Protein AF-A0A1L0AXU0-F1 (afdb_monomer)

Foldseek 3Di:
DDDDDDDDDDDDDDDDDDPPDPPPPPPPPPQPQPDLVLLQLLCVQQFLHDDPVSSVVSSRHDSLVVLVVLVPDDFDALLVQLVVQLVVVLVVVVPPPVPPPDDDPVVVVVSLVVSLQRSLVSLVVSLVCCRVPPPSRNLSLLLQLVCVLLDFDCVLVLVSRPNSLVSLLSVLSSVCLQHFLLVSLVQSLQALRSCSRQVLALFFDDDVVVRDHGRLRCLCCCCCRVFFRQFHADLLRDFDADPVRDGHGLFDVLQSRLVSLLSWFWHADQQPDRPDSNGHDSNDTTDGDPVGHAQPWGAHPNDIDHGPPDSVVSNSVSSVVRNPRLRRLLVVLLSSLCSRADVDDGSVLSNQLSVCQCPVPPRDHRRSSSSSSSSSPPPSSPD

Sequence (383 aa):
MSQSLFINGISCALLACLNSAPAIASSNTEIATENGNTAEKLLYQASFGPTPETLLSAQKITRQQWITAQMQLAPSWHYPLTAQYCQRVVTSQFNSADNKRNLNANSVSNTKQEKYRVCLKAQESVWLEHASTAKDQLRQRVAFALSQIFVVSSQESTLAKYGDGLAWYYDLFVKHSFGNYRDLLQDITLSPAMGIYLSMQGNRKANLNENTFPDENYAREVMQLFSIGLHQLDISGQAVLDGNGNKVDSYQQADVENLARVFTGWDLVENKRYGHRRRGRYDTFMALSPKQHDYNEKVLFGQSITAGMKADKELFVSLDILFNHPNVGPFISRQLIQRLVSSNPSPDYIKRIATVFNDNGEGIRGDLAAVVQAILLDDDVKV

Organism: NCBI:txid80854

Secondary structure (DSSP, 8-state):
-----------------------------------HHHHHHHHHHHSS---HHHHHHHTTS-HHHHHHHHHTSPP--SHHHHHHHHHHHHHHTT-SGGGGG---HHHHHHHHHHHHHHHHHHHHHHHHHHHHH-S-HHHHHHHHHHHTTS---TTSTTGGG-HHHHHHHHHHHHHHTTSBHHHHHHHHHT-HHHHHHTT-TT----BTTTTB----HHHHHHHHTTTS-SB-B-TTSPBPB-TTSPBPBS--HHHHHHHHHHTTTEE-TT-SSTT-TTSS-SSS--EE-GGGS--S-EEETTEEE-TT--HHHHHHHHHHHHHTSTTHHHHHHHHHHHHHT-SS--HHHHHHHHHHHH--SSS-TTBHHHHHHHHHH-TTS--

Mean predicted aligned error: 8.93 Å

Solvent-accessible surface area (backbone atoms only — not comparable to full-atom values): 20890 Å² total; per-residue (Å²): 141,77,89,78,90,86,89,93,83,90,83,90,78,89,82,82,92,74,90,75,69,81,79,77,73,79,70,78,78,69,73,64,58,42,58,68,69,57,37,49,51,48,30,56,46,42,25,81,53,68,49,78,67,57,42,64,53,41,29,70,38,47,72,68,57,52,53,55,56,35,72,71,44,72,82,83,66,39,28,71,55,16,46,50,46,34,50,50,56,61,49,59,72,67,64,48,81,81,68,78,80,67,83,49,77,71,50,58,53,51,52,54,55,47,51,18,53,50,17,30,52,26,26,57,49,42,51,53,47,42,59,73,65,46,87,27,32,45,38,54,42,40,18,53,34,44,47,71,61,68,66,71,57,59,85,42,78,64,52,39,54,32,17,43,23,51,22,38,54,50,35,52,28,50,69,35,37,61,31,40,50,66,59,44,52,52,56,48,62,35,23,35,60,48,13,61,69,37,51,33,43,36,17,35,38,66,37,78,93,75,74,42,67,43,52,41,56,38,33,44,42,49,39,42,69,66,34,37,37,66,40,31,38,42,60,41,48,48,70,39,60,48,101,84,70,46,74,36,67,55,71,54,71,64,35,28,57,33,44,10,35,57,45,17,15,29,24,43,40,78,34,88,48,87,54,48,88,88,51,45,47,43,80,50,61,40,39,79,40,73,92,34,36,50,46,66,64,37,47,50,94,88,44,79,44,67,54,70,50,57,63,72,60,45,42,52,52,53,52,48,57,56,59,68,37,76,25,23,30,14,49,48,32,46,52,51,40,41,56,47,77,35,86,77,71,52,48,67,58,21,27,56,38,12,47,29,22,57,31,58,82,82,77,42,56,31,34,30,43,55,30,53,50,47,60,77,66,38,80,87,59,71,125

InterPro domains:
  IPR014917 Protein of unknown function DUF1800 [PF08811] (42-380)

pLDDT: mean 87.28, std 20.4, range [26.91, 98.88]

Structure (mmCIF, N/CA/C/O backbone):
data_AF-A0A1L0AXU0-F1
#
_entry.id   AF-A0A1L0AXU0-F1
#
loop_
_atom_site.group_PDB
_atom_site.id
_atom_site.type_symbol
_atom_site.label_atom_id
_atom_site.label_alt_id
_atom_site.label_comp_id
_atom_site.label_asym_id
_atom_site.label_entity_id
_atom_site.label_seq_id
_atom_site.pdbx_PDB_ins_code
_atom_site.Cartn_x
_atom_site.Cartn_y
_atom_site.Cartn_z
_atom_site.occupancy
_atom_site.B_iso_or_equiv
_atom_site.auth_seq_id
_atom_site.auth_comp_id
_atom_site.auth_asym_id
_atom_site.auth_atom_id
_atom_site.pdbx_PDB_model_num
ATOM 1 N N . MET A 1 1 ? -53.787 2.582 -42.129 1.00 35.22 1 MET A N 1
ATOM 2 C CA . MET A 1 1 ? -54.185 1.230 -42.584 1.00 35.22 1 MET A CA 1
ATOM 3 C C . MET A 1 1 ? -53.326 0.257 -41.791 1.00 35.22 1 MET A C 1
ATOM 5 O O . MET A 1 1 ? -52.121 0.397 -41.891 1.00 35.22 1 MET A O 1
ATOM 9 N N . SER A 1 2 ? -53.761 -0.642 -40.916 1.00 34.22 2 SER A N 1
ATOM 10 C CA . SER A 1 2 ? -55.042 -1.192 -40.440 1.00 34.22 2 SER A CA 1
ATOM 11 C C . SER A 1 2 ? -54.697 -1.756 -39.036 1.00 34.22 2 SER A C 1
ATOM 13 O O . SER A 1 2 ? -53.613 -2.310 -38.891 1.00 34.22 2 SER A O 1
ATOM 15 N N . GLN A 1 3 ? -55.389 -1.441 -37.929 1.00 32.22 3 GLN A N 1
ATOM 16 C CA . GLN A 1 3 ? -56.520 -2.214 -37.357 1.00 32.22 3 GLN A CA 1
ATOM 17 C C . GLN A 1 3 ? -56.335 -3.748 -37.471 1.00 32.22 3 GLN A C 1
ATOM 19 O O . GLN A 1 3 ? -56.035 -4.224 -38.559 1.00 32.22 3 GLN A O 1
ATOM 24 N N . SER A 1 4 ? -56.533 -4.609 -36.466 1.00 33.19 4 SER A N 1
ATOM 25 C CA . SER A 1 4 ? -57.206 -4.519 -35.157 1.00 33.19 4 SER A CA 1
ATOM 26 C C . SER A 1 4 ? -57.234 -5.930 -34.522 1.00 33.19 4 SER A C 1
ATOM 28 O O . SER A 1 4 ? -57.315 -6.890 -35.277 1.00 33.19 4 SER A O 1
ATOM 30 N N . LEU A 1 5 ? -57.184 -6.008 -33.179 1.00 32.62 5 LEU A N 1
ATOM 31 C CA . LEU A 1 5 ? -58.022 -6.775 -32.214 1.00 32.62 5 LEU A CA 1
ATOM 32 C C . LEU A 1 5 ? -58.596 -8.178 -32.603 1.00 32.62 5 LEU A C 1
ATOM 34 O O . LEU A 1 5 ? -58.990 -8.382 -33.737 1.00 32.62 5 LEU A O 1
ATOM 38 N N . PHE A 1 6 ? -58.795 -9.198 -31.743 1.00 29.05 6 PHE A N 1
ATOM 39 C CA . PHE A 1 6 ? -59.582 -9.282 -30.486 1.00 29.05 6 PHE A CA 1
ATOM 40 C C . PHE A 1 6 ? -59.725 -10.799 -30.109 1.00 29.05 6 PHE A C 1
ATOM 42 O O . PHE A 1 6 ? -59.828 -11.606 -31.027 1.00 29.05 6 PHE A O 1
ATOM 49 N N . ILE A 1 7 ? -59.653 -11.234 -28.830 1.00 30.08 7 ILE A N 1
ATOM 50 C CA . ILE A 1 7 ? -60.686 -11.955 -27.996 1.00 30.08 7 ILE A CA 1
ATOM 51 C C . ILE A 1 7 ? -60.014 -13.183 -27.319 1.00 30.08 7 ILE A C 1
ATOM 53 O O . ILE A 1 7 ? -59.347 -13.937 -28.013 1.00 30.08 7 ILE A O 1
ATOM 57 N N . ASN A 1 8 ? -59.917 -13.348 -25.987 1.00 28.67 8 ASN A N 1
ATOM 58 C CA . ASN A 1 8 ? -60.871 -13.523 -24.860 1.00 28.67 8 ASN A CA 1
ATOM 59 C C . ASN A 1 8 ? -61.450 -14.947 -24.653 1.00 28.67 8 ASN A C 1
ATOM 61 O O . ASN A 1 8 ? -62.044 -15.520 -25.557 1.00 28.67 8 ASN A O 1
ATOM 65 N N . GLY A 1 9 ? -61.354 -15.432 -23.399 1.00 26.91 9 GLY A N 1
ATOM 66 C CA . GLY A 1 9 ? -62.045 -16.598 -22.802 1.00 26.91 9 GLY A CA 1
ATOM 67 C C . GLY A 1 9 ? -61.120 -17.345 -21.823 1.00 26.91 9 GLY A C 1
ATOM 68 O O . GLY A 1 9 ? -60.270 -18.101 -22.266 1.00 26.91 9 GLY A O 1
ATOM 69 N N . ILE A 1 10 ? -61.018 -17.029 -20.523 1.00 31.02 10 ILE A N 1
ATOM 70 C CA . ILE A 1 10 ? -61.954 -17.171 -19.380 1.00 31.02 10 ILE A CA 1
ATOM 71 C C . ILE A 1 10 ? -62.574 -18.573 -19.228 1.00 31.02 10 ILE A C 1
ATOM 73 O O . ILE A 1 10 ? -63.538 -18.901 -19.907 1.00 31.02 10 ILE A O 1
ATOM 77 N N . SER A 1 11 ? -62.085 -19.316 -18.226 1.00 28.75 11 SER A N 1
ATOM 78 C CA . SER A 1 11 ? -62.877 -20.135 -17.286 1.00 28.75 11 SER A CA 1
ATOM 79 C C . SER A 1 11 ? -61.989 -20.398 -16.053 1.00 28.75 11 SER A C 1
ATOM 81 O O . SER A 1 11 ? -60.959 -21.046 -16.170 1.00 28.75 11 SER A O 1
ATOM 83 N N . CYS A 1 12 ? -62.112 -19.655 -14.950 1.00 28.56 12 CYS A N 1
ATOM 84 C CA . CYS A 1 12 ? -63.068 -19.803 -13.844 1.00 28.56 12 CYS A CA 1
ATOM 85 C C . CYS A 1 12 ? -62.966 -21.154 -13.104 1.00 28.56 12 CYS A C 1
ATOM 87 O O . CYS A 1 12 ? -63.591 -22.135 -13.493 1.00 28.56 12 CYS A O 1
ATOM 89 N N . ALA A 1 13 ? -62.215 -21.159 -11.998 1.00 31.09 13 ALA A N 1
ATOM 90 C CA . ALA A 1 13 ? -62.444 -22.033 -10.851 1.00 31.09 13 ALA A CA 1
ATOM 91 C C . ALA A 1 13 ? -62.037 -21.273 -9.576 1.00 31.09 13 ALA A C 1
ATOM 93 O O . ALA A 1 13 ? -60.861 -21.004 -9.338 1.00 31.09 13 ALA A O 1
ATOM 94 N N . LEU A 1 14 ? -63.044 -20.870 -8.797 1.00 32.38 14 LEU A N 1
ATOM 95 C CA . LEU A 1 14 ? -62.901 -20.442 -7.408 1.00 32.38 14 LEU A CA 1
ATOM 96 C C . LEU A 1 14 ? -62.370 -21.610 -6.565 1.00 32.38 14 LEU A C 1
ATOM 98 O O . LEU A 1 14 ? -62.874 -22.716 -6.731 1.00 32.38 14 LEU A O 1
ATOM 102 N N . LEU A 1 15 ? -61.497 -21.342 -5.587 1.00 30.61 15 LEU A N 1
ATOM 103 C CA . LEU A 1 15 ? -61.734 -21.763 -4.199 1.00 30.61 15 LEU A CA 1
ATOM 104 C C . LEU A 1 15 ? -60.762 -21.093 -3.203 1.00 30.61 15 LEU A C 1
ATOM 106 O O . LEU A 1 15 ? -59.549 -21.166 -3.351 1.00 30.61 15 LEU A O 1
ATOM 110 N N . ALA A 1 16 ? -61.371 -20.528 -2.157 1.00 30.02 16 ALA A N 1
ATOM 111 C CA . ALA A 1 16 ? -60.897 -20.380 -0.778 1.00 30.02 16 ALA A CA 1
ATOM 112 C C . ALA A 1 16 ? -59.666 -19.499 -0.466 1.00 30.02 16 ALA A C 1
ATOM 114 O O . ALA A 1 16 ? -58.509 -19.895 -0.569 1.00 30.02 16 ALA A O 1
ATOM 115 N N . CYS A 1 17 ? -59.975 -18.324 0.090 1.00 33.72 17 CYS A N 1
ATOM 116 C CA . CYS A 1 17 ? -59.093 -17.497 0.902 1.00 33.72 17 CYS A CA 1
ATOM 117 C C . CYS A 1 17 ? -58.487 -18.281 2.076 1.00 33.72 17 CYS A C 1
ATOM 119 O O . CYS A 1 17 ? -59.225 -18.763 2.932 1.00 33.72 17 CYS A O 1
ATOM 121 N N . LEU A 1 18 ? -57.160 -18.269 2.187 1.00 30.41 18 LEU A N 1
ATOM 122 C CA . LEU A 1 18 ? -56.432 -18.410 3.448 1.00 30.41 18 LEU A CA 1
ATOM 123 C C . LEU A 1 18 ? -55.296 -17.382 3.428 1.00 30.41 18 LEU A C 1
ATOM 125 O O . LEU A 1 18 ? -54.262 -17.568 2.794 1.00 30.41 18 LEU A O 1
ATOM 129 N N . ASN A 1 19 ? -55.540 -16.257 4.103 1.00 36.44 19 ASN A N 1
ATOM 130 C CA . ASN A 1 19 ? -54.514 -15.298 4.493 1.00 36.44 19 ASN A CA 1
ATOM 131 C C . ASN A 1 19 ? -53.553 -15.995 5.463 1.00 36.44 19 ASN A C 1
ATOM 133 O O . ASN A 1 19 ? -53.799 -16.022 6.667 1.00 36.44 19 ASN A O 1
ATOM 137 N N . SER A 1 20 ? -52.447 -16.532 4.964 1.00 32.19 20 SER A N 1
ATOM 138 C CA . SER A 1 20 ? -51.258 -16.743 5.784 1.00 32.19 20 SER A CA 1
ATOM 139 C C . SER A 1 20 ? -50.356 -15.529 5.604 1.00 32.19 20 SER A C 1
ATOM 141 O O . SER A 1 20 ? -49.482 -15.502 4.738 1.00 32.19 20 SER A O 1
ATOM 143 N N . ALA A 1 21 ? -50.609 -14.500 6.416 1.00 37.56 21 ALA A N 1
ATOM 144 C CA . ALA A 1 21 ? -49.588 -13.511 6.721 1.00 37.56 21 ALA A CA 1
ATOM 145 C C . ALA A 1 21 ? -48.343 -14.265 7.224 1.00 37.56 21 ALA A C 1
ATOM 147 O O . ALA A 1 21 ? -48.500 -15.183 8.038 1.00 37.56 21 ALA A O 1
ATOM 148 N N . PRO A 1 22 ? -47.122 -13.932 6.771 1.00 37.06 22 PRO A N 1
ATOM 149 C CA . PRO A 1 22 ? -45.939 -14.454 7.428 1.00 37.06 22 PRO A CA 1
ATOM 150 C C . PRO A 1 22 ? -46.005 -13.992 8.882 1.00 37.06 22 PRO A C 1
ATOM 152 O O . PRO A 1 22 ? -46.190 -12.804 9.157 1.00 37.06 22 PRO A O 1
ATOM 155 N N . ALA A 1 23 ? -45.938 -14.949 9.805 1.00 31.41 23 ALA A N 1
ATOM 156 C CA . ALA A 1 23 ? -45.877 -14.669 11.223 1.00 31.41 23 ALA A CA 1
ATOM 157 C C . ALA A 1 23 ? -44.700 -13.719 11.458 1.00 31.41 23 ALA A C 1
ATOM 159 O O . ALA A 1 23 ? -43.537 -14.105 11.341 1.00 31.41 23 ALA A O 1
ATOM 160 N N . ILE A 1 24 ? -45.018 -12.464 11.773 1.00 36.97 24 ILE A N 1
ATOM 161 C CA . ILE A 1 24 ? -44.101 -11.568 12.456 1.00 36.97 24 ILE A CA 1
ATOM 162 C C . ILE A 1 24 ? -43.910 -12.225 13.817 1.00 36.97 24 ILE A C 1
ATOM 164 O O . ILE A 1 24 ? -44.693 -12.021 14.743 1.00 36.97 24 ILE A O 1
ATOM 168 N N . ALA A 1 25 ? -42.905 -13.093 13.915 1.00 32.78 25 ALA A N 1
ATOM 169 C CA . ALA A 1 25 ? -42.311 -13.387 15.195 1.00 32.78 25 ALA A CA 1
ATOM 170 C C . ALA A 1 25 ? -41.827 -12.033 15.710 1.00 32.78 25 ALA A C 1
ATOM 172 O O . ALA A 1 25 ? -40.889 -11.450 15.166 1.00 32.78 25 ALA A O 1
ATOM 173 N N . SER A 1 26 ? -42.529 -11.496 16.705 1.00 35.97 26 SER A N 1
ATOM 174 C CA . SER A 1 26 ? -42.025 -10.409 17.522 1.00 35.97 26 SER A CA 1
ATOM 175 C C . SER A 1 26 ? -40.800 -10.951 18.253 1.00 35.97 26 SER A C 1
ATOM 177 O O . SER A 1 26 ? -40.880 -11.394 19.399 1.00 35.97 26 SER A O 1
ATOM 179 N N . SER A 1 27 ? -39.654 -10.975 17.577 1.00 34.78 27 SER A N 1
ATOM 180 C CA . SER A 1 27 ? -38.394 -10.924 18.285 1.00 34.78 27 SER A CA 1
ATOM 181 C C . SER A 1 27 ? -38.421 -9.572 18.970 1.00 34.78 27 SER A C 1
ATOM 183 O O . SER A 1 27 ? -38.315 -8.536 18.312 1.00 34.78 27 SER A O 1
ATOM 185 N N . ASN A 1 28 ? -38.645 -9.577 20.279 1.00 30.95 28 ASN A N 1
ATOM 186 C CA . ASN A 1 28 ? -38.214 -8.473 21.107 1.00 30.95 28 ASN A CA 1
ATOM 187 C C . ASN A 1 28 ? -36.741 -8.253 20.755 1.00 30.95 28 ASN A C 1
ATOM 189 O O . ASN A 1 28 ? -35.876 -9.009 21.189 1.00 30.95 28 ASN A O 1
ATOM 193 N N . THR A 1 29 ? -36.456 -7.262 19.912 1.00 36.56 29 THR A N 1
ATOM 194 C CA . THR A 1 29 ? -35.157 -6.605 19.897 1.00 36.56 29 THR A CA 1
ATOM 195 C C . THR A 1 29 ? -35.050 -5.937 21.255 1.00 36.56 29 THR A C 1
ATOM 197 O O . THR A 1 29 ? -35.336 -4.752 21.410 1.00 36.56 29 THR A O 1
ATOM 200 N N . GLU A 1 30 ? -34.692 -6.724 22.268 1.00 34.75 30 GLU A N 1
ATOM 201 C CA . GLU A 1 30 ? -33.893 -6.188 23.348 1.00 34.75 30 GLU A CA 1
ATOM 202 C C . GLU A 1 30 ? -32.682 -5.580 22.649 1.00 34.75 30 GLU A C 1
ATOM 204 O O . GLU A 1 30 ? -31.829 -6.278 22.100 1.00 34.75 30 GLU A O 1
ATOM 209 N N . ILE A 1 31 ? -32.673 -4.250 22.566 1.00 42.28 31 ILE A N 1
ATOM 210 C CA . ILE A 1 31 ? -31.447 -3.509 22.333 1.00 42.28 31 ILE A CA 1
ATOM 211 C C . ILE A 1 31 ? -30.589 -3.888 23.532 1.00 42.28 31 ILE A C 1
ATOM 213 O O . ILE A 1 31 ? -30.757 -3.329 24.614 1.00 42.28 31 ILE A O 1
ATOM 217 N N . ALA A 1 32 ? -29.756 -4.913 23.367 1.00 44.28 32 ALA A N 1
ATOM 218 C CA . ALA A 1 32 ? -28.713 -5.231 24.313 1.00 44.28 32 ALA A CA 1
ATOM 219 C C . ALA A 1 32 ? -27.813 -3.997 24.340 1.00 44.28 32 ALA A C 1
ATOM 221 O O . ALA A 1 32 ? -26.983 -3.794 23.455 1.00 44.28 32 ALA A O 1
ATOM 222 N N . THR A 1 33 ? -28.068 -3.107 25.295 1.00 49.69 33 THR A N 1
ATOM 223 C CA . THR A 1 33 ? -27.186 -1.990 25.596 1.00 49.69 33 THR A CA 1
ATOM 224 C C . THR A 1 33 ? -25.841 -2.606 25.920 1.00 49.69 33 THR A C 1
ATOM 226 O O . THR A 1 33 ? -25.736 -3.369 26.885 1.00 49.69 33 THR A O 1
ATOM 229 N N . GLU A 1 34 ? -24.832 -2.345 25.093 1.00 56.62 34 GLU A N 1
ATOM 230 C CA . GLU A 1 34 ? -23.490 -2.787 25.430 1.00 56.62 34 GLU A CA 1
ATOM 231 C C . GLU A 1 34 ? -23.094 -2.162 26.767 1.00 56.62 34 GLU A C 1
ATOM 233 O O . GLU A 1 34 ? -23.353 -0.981 27.019 1.00 56.62 34 GLU A O 1
ATOM 238 N N . ASN A 1 35 ? -22.466 -2.956 27.639 1.00 63.00 35 ASN A N 1
ATOM 239 C CA . ASN A 1 35 ? -21.863 -2.431 28.859 1.00 63.00 35 ASN A CA 1
ATOM 240 C C . ASN A 1 35 ? -20.986 -1.225 28.489 1.00 63.00 35 ASN A C 1
ATOM 242 O O . ASN A 1 35 ? -20.262 -1.280 27.492 1.00 63.00 35 ASN A O 1
ATOM 246 N N . GLY A 1 36 ? -21.023 -0.154 29.289 1.00 61.53 36 GLY A N 1
ATOM 247 C CA . GLY A 1 36 ? -20.304 1.092 28.990 1.00 61.53 36 GLY A CA 1
ATOM 248 C C . GLY A 1 36 ? -18.826 0.886 28.625 1.00 61.53 36 GLY A C 1
ATOM 249 O O . GLY A 1 36 ? -18.337 1.538 27.705 1.00 61.53 36 GLY A O 1
ATOM 250 N N . ASN A 1 37 ? -18.171 -0.101 29.252 1.00 71.06 37 ASN A N 1
ATOM 251 C CA . ASN A 1 37 ? -16.777 -0.477 28.988 1.00 71.06 37 ASN A CA 1
ATOM 252 C C . ASN A 1 37 ? -16.536 -1.012 27.562 1.00 71.06 37 ASN A C 1
ATOM 254 O O . ASN A 1 37 ? -15.486 -0.756 26.979 1.00 71.06 37 ASN A O 1
ATOM 258 N N . THR A 1 38 ? -17.488 -1.740 26.975 1.00 79.94 38 THR A N 1
ATOM 259 C CA . THR A 1 38 ? -17.359 -2.331 25.627 1.00 79.94 38 THR A CA 1
ATOM 260 C C . THR A 1 38 ? -17.431 -1.272 24.526 1.00 79.94 38 THR A C 1
ATOM 262 O O . THR A 1 38 ? -16.600 -1.276 23.615 1.00 79.94 38 THR A O 1
ATOM 265 N N . ALA A 1 39 ? -18.360 -0.319 24.651 1.00 84.12 39 ALA A N 1
ATOM 266 C CA . ALA A 1 39 ? -18.496 0.793 23.713 1.00 84.12 39 ALA A CA 1
ATOM 267 C C . ALA A 1 39 ? -17.286 1.741 23.781 1.00 84.12 39 ALA A C 1
ATOM 269 O O . ALA A 1 39 ? -16.754 2.150 22.750 1.00 84.12 39 ALA A O 1
ATOM 270 N N . GLU A 1 40 ? -16.809 2.052 24.989 1.00 86.75 40 GLU A N 1
ATOM 271 C CA . GLU A 1 40 ? -15.607 2.864 25.195 1.00 86.75 40 GLU A CA 1
ATOM 272 C C . GLU A 1 40 ? -14.377 2.228 24.536 1.00 86.75 40 GLU A C 1
ATOM 274 O O . GLU A 1 40 ? -13.653 2.879 23.780 1.00 86.75 40 GLU A O 1
ATOM 279 N N . LYS A 1 41 ? -14.179 0.927 24.759 1.00 85.88 41 LYS A N 1
ATOM 280 C CA . LYS A 1 41 ? -13.052 0.179 24.206 1.00 85.88 41 LYS A CA 1
ATOM 281 C C . LYS A 1 41 ? -13.074 0.103 22.684 1.00 85.88 41 LYS A C 1
ATOM 283 O O . LYS A 1 41 ? -12.028 0.303 22.065 1.00 85.88 41 LYS A O 1
ATOM 288 N N . LEU A 1 42 ? -14.248 -0.132 22.088 1.00 90.75 42 LEU A N 1
ATOM 289 C CA . LEU A 1 42 ? -14.418 -0.060 20.636 1.00 90.75 42 LEU A CA 1
ATOM 290 C C . LEU A 1 42 ? -13.927 1.292 20.122 1.00 90.75 42 LEU A C 1
ATOM 292 O O . LEU A 1 42 ? -13.117 1.327 19.203 1.00 90.75 42 LEU A O 1
ATOM 296 N N . LEU A 1 43 ? -14.381 2.395 20.721 1.00 92.69 43 LEU A N 1
ATOM 297 C CA . LEU A 1 43 ? -14.021 3.735 20.265 1.00 92.69 43 LEU A CA 1
ATOM 298 C C . LEU A 1 43 ? -12.517 4.001 20.406 1.00 92.69 43 LEU A C 1
ATOM 300 O O . LEU A 1 43 ? -11.910 4.488 19.462 1.00 92.69 43 LEU A O 1
ATOM 304 N N . TYR A 1 44 ? -11.868 3.601 21.501 1.00 90.44 44 TYR A N 1
ATOM 305 C CA . TYR A 1 44 ? -10.409 3.744 21.616 1.00 90.44 44 TYR A CA 1
ATOM 306 C C . TYR A 1 44 ? -9.612 2.948 20.571 1.00 90.44 44 TYR A C 1
ATOM 308 O O . TYR A 1 44 ? -8.511 3.350 20.197 1.00 90.44 44 TYR A O 1
ATOM 316 N N . GLN A 1 45 ? -10.141 1.819 20.100 1.00 91.12 45 GLN A N 1
ATOM 317 C CA . GLN A 1 45 ? -9.479 0.980 19.097 1.00 91.12 45 GLN A CA 1
ATOM 318 C C . GLN A 1 45 ? -9.802 1.423 17.665 1.00 91.12 45 GLN A C 1
ATOM 320 O O . GLN A 1 45 ? -8.940 1.370 16.784 1.00 91.12 45 GLN A O 1
ATOM 325 N N . ALA A 1 46 ? -11.033 1.878 17.443 1.00 94.25 46 ALA A N 1
ATOM 326 C CA . ALA A 1 46 ? -11.620 2.148 16.138 1.00 94.25 46 ALA A CA 1
ATOM 327 C C . ALA A 1 46 ? -11.729 3.644 15.789 1.00 94.25 46 ALA A C 1
ATOM 329 O O . ALA A 1 46 ? -12.145 3.971 14.683 1.00 94.25 46 ALA A O 1
ATOM 330 N N . SER A 1 47 ? -11.356 4.558 16.686 1.00 95.31 47 SER A N 1
ATOM 331 C CA . SER A 1 47 ? -11.226 5.998 16.421 1.00 95.31 47 SER A CA 1
ATOM 332 C C . SER A 1 47 ? -9.901 6.542 16.967 1.00 95.31 47 SER A C 1
ATOM 334 O O . SER A 1 47 ? -9.069 5.796 17.485 1.00 95.31 47 SER A O 1
ATOM 336 N N . PHE A 1 48 ? -9.688 7.854 16.854 1.00 94.62 48 PHE A N 1
ATOM 337 C CA . PHE A 1 48 ? -8.592 8.555 17.537 1.00 94.62 48 PHE A CA 1
ATOM 338 C C . PHE A 1 48 ? -8.926 8.960 18.984 1.00 94.62 48 PHE A C 1
ATOM 340 O O . PHE A 1 48 ? -8.197 9.733 19.604 1.00 94.62 48 PHE A O 1
ATOM 347 N N . GLY A 1 49 ? -10.011 8.418 19.536 1.00 90.31 49 GLY A N 1
ATOM 348 C CA . GLY A 1 49 ? -10.496 8.684 20.883 1.00 90.31 49 GLY A CA 1
ATOM 349 C C . GLY A 1 49 ? -11.998 8.997 20.897 1.00 90.31 49 GLY A C 1
ATOM 350 O O . GLY A 1 49 ? -12.518 9.595 19.948 1.00 90.31 49 GLY A O 1
ATOM 351 N N . PRO A 1 50 ? -12.731 8.577 21.941 1.00 90.25 50 PRO A N 1
ATOM 352 C CA . PRO A 1 50 ? -14.132 8.937 22.109 1.00 90.25 50 PRO A CA 1
ATOM 353 C C . PRO A 1 50 ? -14.297 10.411 22.518 1.00 90.25 50 PRO A C 1
ATOM 355 O O . PRO A 1 50 ? -13.496 10.956 23.276 1.00 90.25 50 PRO A O 1
ATOM 358 N N . THR A 1 51 ? -15.390 11.034 22.077 1.00 89.44 51 THR A N 1
ATOM 359 C CA . THR A 1 51 ? -15.943 12.254 22.683 1.00 89.44 51 THR A CA 1
ATOM 360 C C . THR A 1 51 ? -17.118 11.860 23.581 1.00 89.44 51 THR A C 1
ATOM 362 O O . THR A 1 51 ? -17.667 10.762 23.421 1.00 89.44 51 THR A O 1
ATOM 365 N N . PRO A 1 52 ? -17.564 12.729 24.506 1.00 90.00 52 PRO A N 1
ATOM 366 C CA . PRO A 1 52 ? -18.763 12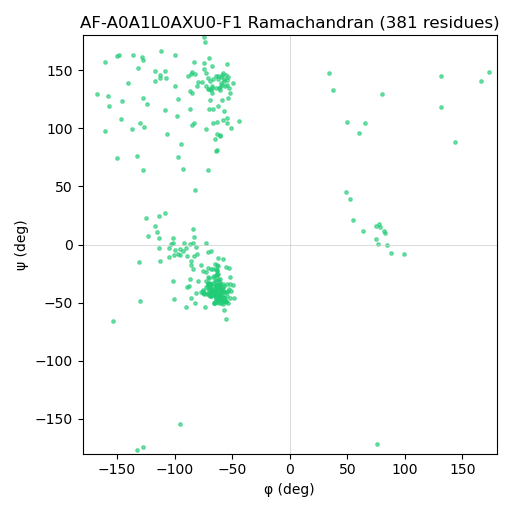.456 25.294 1.00 90.00 52 PRO A CA 1
ATOM 367 C C . PRO A 1 52 ? -19.984 12.108 24.427 1.00 90.00 52 PRO A C 1
ATOM 369 O O . PRO A 1 52 ? -20.736 11.195 24.765 1.00 90.00 52 PRO A O 1
ATOM 372 N N . GLU A 1 53 ? -20.167 12.768 23.276 1.00 89.88 53 GLU A N 1
ATOM 373 C CA . GLU A 1 53 ? -21.286 12.464 22.377 1.00 89.88 53 GLU A CA 1
ATOM 374 C C . GLU A 1 53 ? -21.128 11.116 21.658 1.00 89.88 53 GLU A C 1
ATOM 376 O O . GLU A 1 53 ? -22.102 10.361 21.533 1.00 89.88 53 GLU A O 1
ATOM 381 N N . THR A 1 54 ? -19.924 10.784 21.176 1.00 91.12 54 THR A N 1
ATOM 382 C CA . THR A 1 54 ? -19.709 9.510 20.467 1.00 91.12 54 THR A CA 1
ATOM 383 C C . THR A 1 54 ? -19.802 8.317 21.411 1.00 91.12 54 THR A C 1
ATOM 385 O O . THR A 1 54 ? -20.361 7.290 21.032 1.00 91.12 54 THR A O 1
ATOM 388 N N . LEU A 1 55 ? -19.379 8.472 22.667 1.00 91.12 55 LEU A N 1
ATOM 389 C CA . LEU A 1 55 ? -19.537 7.442 23.691 1.00 91.12 55 LEU A CA 1
ATOM 390 C C . LEU A 1 55 ? -21.015 7.174 24.015 1.00 91.12 55 LEU A C 1
ATOM 392 O O . LEU A 1 55 ? -21.461 6.028 23.969 1.00 91.12 55 LEU A O 1
ATOM 396 N N . LEU A 1 56 ? -21.799 8.227 24.275 1.00 90.38 56 LEU A N 1
ATOM 397 C CA . LEU A 1 56 ? -23.227 8.096 24.600 1.00 90.38 56 LEU A CA 1
ATOM 398 C C . LEU A 1 56 ? -24.057 7.523 23.446 1.00 90.38 56 LEU A C 1
ATOM 400 O O . LEU A 1 56 ? -25.087 6.888 23.677 1.00 90.38 56 LEU A O 1
ATOM 404 N N . SER A 1 57 ? -23.656 7.782 22.202 1.00 90.62 57 SER A N 1
ATOM 405 C CA . SER A 1 57 ? -24.317 7.205 21.028 1.00 90.62 57 SER A CA 1
ATOM 406 C C . SER A 1 57 ? -23.917 5.747 20.803 1.00 90.62 57 SER A C 1
ATOM 408 O O . SER A 1 57 ? -24.796 4.930 20.534 1.00 90.62 57 SER A O 1
ATOM 410 N N . ALA A 1 58 ? -22.640 5.396 20.986 1.00 90.44 58 ALA A N 1
ATOM 411 C CA . ALA A 1 58 ? -22.158 4.024 20.844 1.00 90.44 58 ALA A CA 1
ATOM 412 C C . ALA A 1 58 ? -22.777 3.064 21.875 1.00 90.44 58 ALA A C 1
ATOM 414 O O . ALA A 1 58 ? -23.102 1.941 21.522 1.00 90.44 58 ALA A O 1
ATOM 415 N N . GLN A 1 59 ? -23.047 3.511 23.107 1.00 90.25 59 GLN A N 1
ATOM 416 C CA . GLN A 1 59 ? -23.701 2.693 24.148 1.00 90.25 59 GLN A CA 1
ATOM 417 C C . GLN A 1 59 ? -25.136 2.247 23.800 1.00 90.25 59 GLN A C 1
ATOM 419 O O . GLN A 1 59 ? -25.679 1.339 24.431 1.00 90.25 59 GLN A O 1
ATOM 424 N N . LYS A 1 60 ? -25.777 2.893 22.818 1.00 91.19 60 LYS A N 1
ATOM 425 C CA . LYS A 1 60 ? -27.167 2.616 22.414 1.00 91.19 60 LYS A CA 1
ATOM 426 C C . LYS A 1 60 ? -27.282 1.603 21.277 1.00 91.19 60 LYS A C 1
ATOM 428 O O . LYS A 1 60 ? -28.399 1.270 20.887 1.00 91.19 60 LYS A O 1
ATOM 433 N N . ILE A 1 61 ? -26.161 1.169 20.712 1.00 91.38 61 ILE A N 1
ATOM 434 C CA . ILE A 1 61 ? -26.099 0.258 19.569 1.00 91.38 61 ILE A CA 1
ATOM 435 C C . ILE A 1 61 ? -25.033 -0.810 19.817 1.00 91.38 61 ILE A C 1
ATOM 437 O O . ILE A 1 61 ? -24.175 -0.667 20.679 1.00 91.38 61 ILE A O 1
ATOM 441 N N . THR A 1 62 ? -25.082 -1.894 19.055 1.00 91.62 62 THR A N 1
ATOM 442 C CA . THR A 1 62 ? -24.042 -2.934 19.105 1.00 91.62 62 THR A CA 1
ATOM 443 C C . THR A 1 62 ? -22.756 -2.469 18.408 1.00 91.62 62 THR A C 1
ATOM 445 O O . THR A 1 62 ? -22.817 -1.657 17.476 1.00 91.62 62 THR A O 1
ATOM 448 N N . ARG A 1 63 ? -21.595 -3.048 18.760 1.00 91.81 63 ARG A N 1
ATOM 449 C CA . ARG A 1 63 ? -20.324 -2.851 18.024 1.00 91.81 63 ARG A CA 1
ATOM 450 C C . ARG A 1 63 ? -20.494 -3.035 16.520 1.00 91.81 63 ARG A C 1
ATOM 452 O O . ARG A 1 63 ? -20.055 -2.196 15.738 1.00 91.81 63 ARG A O 1
ATOM 459 N N . GLN A 1 64 ? -21.182 -4.103 16.119 1.00 93.62 64 GLN A N 1
ATOM 460 C CA . GLN A 1 64 ? -21.457 -4.410 14.717 1.00 93.62 64 GLN A CA 1
ATOM 461 C C . GLN A 1 64 ? -22.209 -3.271 14.017 1.00 93.62 64 GLN A C 1
ATOM 463 O O . GLN A 1 64 ? -21.828 -2.855 12.921 1.00 93.62 64 GLN A O 1
ATOM 468 N N . GLN A 1 65 ? -23.268 -2.751 14.644 1.00 95.06 65 GLN A N 1
ATOM 469 C CA . GLN A 1 65 ? -24.047 -1.637 14.099 1.00 95.06 65 GLN A CA 1
ATOM 470 C C . GLN A 1 65 ? -23.205 -0.364 13.989 1.00 95.06 65 GLN A C 1
ATOM 472 O O . GLN A 1 65 ? -23.283 0.320 12.969 1.00 95.06 65 GLN A O 1
ATOM 477 N N . TRP A 1 66 ? -22.370 -0.067 14.991 1.00 95.50 66 TRP A N 1
ATOM 478 C CA . TRP A 1 66 ? -21.476 1.091 14.951 1.00 95.50 66 TRP A CA 1
ATOM 479 C C . TRP A 1 66 ? -20.445 0.984 13.818 1.00 95.50 66 TRP A C 1
ATOM 481 O O . TRP A 1 66 ? -20.305 1.922 13.034 1.00 95.50 66 TRP A O 1
ATOM 491 N N . ILE A 1 67 ? -19.775 -0.169 13.684 1.00 97.00 67 ILE A N 1
ATOM 492 C CA . ILE A 1 67 ? -18.785 -0.432 12.623 1.00 97.00 67 ILE A CA 1
ATOM 493 C C . ILE A 1 67 ? -19.441 -0.288 11.249 1.00 97.00 67 ILE A C 1
ATOM 495 O O . ILE A 1 67 ? -18.938 0.438 10.391 1.00 97.00 67 ILE A O 1
ATOM 499 N N . THR A 1 68 ? -20.605 -0.919 11.066 1.00 97.06 68 THR A N 1
ATOM 500 C CA . THR A 1 68 ? -21.364 -0.855 9.810 1.00 97.06 68 THR A CA 1
ATOM 501 C C . THR A 1 68 ? -21.724 0.591 9.470 1.00 97.06 68 THR A C 1
ATOM 503 O O . THR A 1 68 ? -21.499 1.028 8.346 1.00 97.06 68 THR A O 1
ATOM 506 N N . ALA A 1 69 ? -22.222 1.367 10.439 1.00 97.31 69 ALA A N 1
ATOM 507 C CA . ALA A 1 69 ? -22.558 2.773 10.231 1.00 97.31 69 ALA A CA 1
ATOM 508 C C . ALA A 1 69 ? -21.327 3.617 9.855 1.00 97.31 69 ALA A C 1
ATOM 510 O O . ALA A 1 69 ? -21.405 4.439 8.944 1.00 97.31 69 ALA A O 1
ATOM 511 N N . GLN A 1 70 ? -20.185 3.393 10.511 1.00 97.81 70 GLN A N 1
ATOM 512 C CA . GLN A 1 70 ? -18.932 4.087 10.208 1.00 97.81 70 GLN A CA 1
ATOM 513 C C . GLN A 1 70 ? -18.402 3.786 8.804 1.00 97.81 70 GLN A C 1
ATOM 515 O O . GLN A 1 70 ? -17.943 4.698 8.116 1.00 97.81 70 GLN A O 1
ATOM 520 N N . MET A 1 71 ? -18.499 2.535 8.347 1.00 98.19 71 MET A N 1
ATOM 521 C CA . MET A 1 71 ? -18.042 2.143 7.009 1.00 98.19 71 MET A CA 1
ATOM 522 C C . MET A 1 71 ? -18.834 2.819 5.878 1.00 98.19 71 MET A C 1
ATOM 524 O O . MET A 1 71 ? -18.283 3.046 4.799 1.00 98.19 71 MET A O 1
ATOM 528 N N . GLN A 1 72 ? -20.091 3.198 6.140 1.00 97.75 72 GLN A N 1
ATOM 529 C CA . GLN A 1 72 ? -20.969 3.890 5.187 1.00 97.75 72 GLN A CA 1
ATOM 530 C C . GLN A 1 72 ? -20.762 5.410 5.136 1.00 97.75 72 GLN A C 1
ATOM 532 O O . GLN A 1 72 ? -21.309 6.079 4.257 1.00 97.75 72 GLN A O 1
ATOM 537 N N . LEU A 1 73 ? -19.990 5.989 6.062 1.00 98.25 73 LEU A N 1
ATOM 538 C CA . LEU A 1 73 ? -19.729 7.424 6.044 1.00 98.25 73 LEU A CA 1
ATOM 539 C C . LEU A 1 73 ? -18.851 7.810 4.851 1.00 98.25 73 LEU A C 1
ATOM 541 O O . LEU A 1 73 ? -17.891 7.114 4.492 1.00 98.25 73 LEU A O 1
ATOM 545 N N . ALA A 1 74 ? -19.183 8.962 4.265 1.00 98.19 74 ALA A N 1
ATOM 546 C CA . ALA A 1 74 ? -18.403 9.559 3.195 1.00 98.19 74 ALA A CA 1
ATOM 547 C C . ALA A 1 74 ? -16.969 9.851 3.676 1.00 98.19 74 ALA A C 1
ATOM 549 O O . ALA A 1 74 ? -16.793 10.313 4.806 1.00 98.19 74 ALA A O 1
ATOM 550 N N . PRO A 1 75 ? -15.954 9.593 2.835 1.00 98.31 75 PRO A N 1
ATOM 551 C CA . PRO A 1 75 ? -14.560 9.780 3.209 1.00 98.31 75 PRO A CA 1
ATOM 552 C C . PRO A 1 75 ? -14.211 11.258 3.401 1.00 98.31 75 PRO A C 1
ATOM 554 O O . PRO A 1 75 ? -14.512 12.096 2.545 1.00 98.31 75 PRO A O 1
ATOM 557 N N . SER A 1 76 ? -13.504 11.557 4.488 1.00 98.56 76 SER A N 1
ATOM 558 C CA . SER A 1 76 ? -12.832 12.845 4.674 1.00 98.56 76 SER A CA 1
ATOM 559 C C . SER A 1 76 ? -11.460 12.804 3.996 1.00 98.56 76 SER A C 1
ATOM 561 O O . SER A 1 76 ? -10.522 12.184 4.496 1.00 98.56 76 SER A O 1
ATOM 563 N N . TRP A 1 77 ? -11.352 13.436 2.823 1.00 98.38 77 TRP A N 1
ATOM 564 C CA . TRP A 1 77 ? -10.118 13.485 2.029 1.00 98.38 77 TRP A CA 1
ATOM 565 C C . TRP A 1 77 ? -9.135 14.541 2.551 1.00 98.38 77 TRP A C 1
ATOM 567 O O . TRP A 1 77 ? -9.534 15.660 2.890 1.00 98.38 77 TRP A O 1
ATOM 577 N N . HIS A 1 78 ? -7.844 14.217 2.564 1.00 98.38 78 HIS A N 1
ATOM 578 C CA . HIS A 1 78 ? -6.772 15.107 3.006 1.00 98.38 78 HIS A CA 1
ATOM 579 C C . HIS A 1 78 ? -6.292 16.007 1.874 1.00 98.38 78 HIS A C 1
ATOM 581 O O . HIS A 1 78 ? -6.161 17.215 2.067 1.00 98.38 78 HIS A O 1
ATOM 587 N N . TYR A 1 79 ? -6.061 15.456 0.680 1.00 97.56 79 TYR A N 1
ATOM 588 C CA . TYR A 1 79 ? -5.435 16.173 -0.430 1.00 97.56 79 TYR A CA 1
ATOM 589 C C . TYR A 1 79 ? -6.150 17.480 -0.803 1.00 97.56 79 TYR A C 1
ATOM 591 O O . TYR A 1 79 ? -5.466 18.505 -0.877 1.00 97.56 79 TYR A O 1
ATOM 599 N N . PRO A 1 80 ? -7.489 17.527 -0.981 1.00 96.25 80 PRO A N 1
ATOM 600 C CA . PRO A 1 80 ? -8.166 18.772 -1.346 1.00 96.25 80 PRO A CA 1
ATOM 601 C C . PRO A 1 80 ? -7.985 19.877 -0.296 1.00 96.25 80 PRO A C 1
ATOM 603 O O . PRO A 1 80 ? -7.770 21.041 -0.645 1.00 96.25 80 PRO A O 1
ATOM 606 N N . LEU A 1 81 ? -8.030 19.514 0.990 1.00 95.12 81 LEU A N 1
ATOM 607 C CA . LEU A 1 81 ? -7.874 20.460 2.093 1.00 95.12 81 LEU A CA 1
ATOM 608 C C . LEU A 1 81 ? -6.410 20.893 2.252 1.00 95.12 81 LEU A C 1
ATOM 610 O O . LEU A 1 81 ? -6.128 22.085 2.384 1.00 95.12 81 LEU A O 1
ATOM 614 N N . THR A 1 82 ? -5.464 19.958 2.129 1.00 95.19 82 THR A N 1
ATOM 615 C CA . THR A 1 82 ? -4.029 20.259 2.107 1.00 95.19 82 THR A CA 1
ATOM 616 C C . THR A 1 82 ? -3.695 21.211 0.964 1.00 95.19 82 THR A C 1
ATOM 618 O O . THR A 1 82 ? -3.076 22.244 1.206 1.00 95.19 82 THR A O 1
ATOM 621 N N . ALA A 1 83 ? -4.155 20.937 -0.260 1.00 91.50 83 ALA A N 1
ATOM 622 C CA . ALA A 1 83 ? -3.930 21.805 -1.413 1.00 91.50 83 ALA A CA 1
ATOM 623 C C . ALA A 1 83 ? -4.475 23.224 -1.172 1.00 91.50 83 ALA A C 1
ATOM 625 O O . ALA A 1 83 ? -3.796 24.211 -1.475 1.00 91.50 83 ALA A O 1
ATOM 626 N N . GLN A 1 84 ? -5.656 23.342 -0.556 1.00 90.31 84 GLN A N 1
ATOM 627 C CA . GLN A 1 84 ? -6.224 24.631 -0.162 1.00 90.31 84 GLN A CA 1
ATOM 628 C C . GLN A 1 84 ? -5.335 25.365 0.858 1.00 90.31 84 GLN A C 1
ATOM 630 O O . GLN A 1 84 ? -5.064 26.558 0.693 1.00 90.31 84 GLN A O 1
ATOM 635 N N . TYR A 1 85 ? -4.856 24.682 1.900 1.00 89.06 85 TYR A N 1
ATOM 636 C CA . TYR A 1 85 ? -4.003 25.281 2.934 1.00 89.06 85 TYR A CA 1
ATOM 637 C C . TYR A 1 85 ? -2.631 25.680 2.373 1.00 89.06 85 TYR A C 1
ATOM 639 O O . TYR A 1 85 ? -2.168 26.797 2.625 1.00 89.06 85 TYR A O 1
ATOM 647 N N . CYS A 1 86 ? -2.033 24.836 1.524 1.00 85.38 86 CYS A N 1
ATOM 648 C CA . CYS A 1 86 ? -0.794 25.137 0.810 1.00 85.38 86 CYS A CA 1
ATOM 649 C C . CYS A 1 86 ? -0.920 26.425 -0.025 1.00 85.38 86 CYS A C 1
ATOM 651 O O . CYS A 1 86 ? 0.003 27.237 -0.048 1.00 85.38 86 CYS A O 1
ATOM 653 N N . GLN A 1 87 ? -2.060 26.648 -0.691 1.00 79.12 87 GLN A N 1
ATOM 654 C CA . GLN A 1 87 ? -2.299 27.850 -1.501 1.00 79.12 87 GLN A CA 1
ATOM 655 C C . GLN A 1 87 ? -2.596 29.105 -0.661 1.00 79.12 87 GLN A C 1
ATOM 657 O O . GLN A 1 87 ? -2.108 30.193 -0.983 1.00 79.12 87 GLN A O 1
ATOM 662 N N . ARG A 1 88 ? -3.371 28.980 0.427 1.00 71.00 88 ARG A N 1
ATOM 663 C CA . ARG A 1 88 ? -3.756 30.114 1.290 1.00 71.00 88 ARG A CA 1
ATOM 664 C C . ARG A 1 88 ? -2.558 30.769 1.969 1.00 71.00 88 ARG A C 1
ATOM 666 O O . ARG A 1 88 ? -2.447 31.993 1.938 1.00 71.00 88 ARG A O 1
ATOM 673 N N . VAL A 1 89 ? -1.639 29.979 2.522 1.00 61.19 89 VAL A N 1
ATOM 674 C CA . VAL A 1 89 ? -0.442 30.506 3.205 1.00 61.19 89 VAL A CA 1
ATOM 675 C C . VAL A 1 89 ? 0.524 31.171 2.213 1.00 61.19 89 VAL A C 1
ATOM 677 O O . VAL A 1 89 ? 1.107 32.212 2.512 1.00 61.19 89 VAL A O 1
ATOM 680 N N . VAL A 1 90 ? 0.613 30.646 0.985 1.00 60.59 90 VAL A N 1
ATOM 681 C CA . VAL A 1 90 ? 1.347 31.287 -0.123 1.00 60.59 90 VAL A CA 1
ATOM 682 C C . VAL A 1 90 ? 0.665 32.576 -0.596 1.00 60.59 90 VAL A C 1
ATOM 684 O O . VAL A 1 90 ? 1.305 33.430 -1.187 1.00 60.59 90 VAL A O 1
ATOM 687 N N . THR A 1 91 ? -0.622 32.786 -0.337 1.00 58.19 91 THR A N 1
ATOM 688 C CA . THR A 1 91 ? -1.281 34.048 -0.711 1.00 58.19 91 THR A CA 1
ATOM 689 C C . THR A 1 91 ? -1.166 35.093 0.406 1.00 58.19 91 THR A C 1
ATOM 691 O O . THR A 1 91 ? -0.960 36.273 0.127 1.00 58.19 91 THR A O 1
ATOM 694 N N . SER A 1 92 ? -1.229 34.682 1.679 1.00 54.41 92 SER A N 1
ATOM 695 C CA . SER A 1 92 ? -1.155 35.595 2.829 1.00 54.41 92 SER A CA 1
ATOM 696 C C . SER A 1 92 ? 0.259 36.118 3.111 1.00 54.41 92 SER A C 1
ATOM 698 O O . SER A 1 92 ? 0.412 37.308 3.372 1.00 54.41 92 SER A O 1
ATOM 700 N N . GLN A 1 93 ? 1.304 35.291 2.984 1.00 53.97 93 GLN A N 1
ATOM 701 C CA . GLN A 1 93 ? 2.696 35.733 3.188 1.00 53.97 93 GLN A CA 1
ATOM 702 C C . GLN A 1 93 ? 3.219 36.652 2.066 1.00 53.97 93 GLN A C 1
ATOM 704 O O . GLN A 1 93 ? 4.178 37.398 2.266 1.00 53.97 93 GLN A O 1
ATOM 709 N N . PHE A 1 94 ? 2.592 36.620 0.886 1.00 52.41 94 PHE A N 1
ATOM 710 C CA . PHE A 1 94 ? 3.039 37.351 -0.306 1.00 52.41 94 PHE A CA 1
ATOM 711 C C . PHE A 1 94 ? 2.250 38.649 -0.562 1.00 52.41 94 PHE A C 1
ATOM 713 O O . PHE A 1 94 ? 2.661 39.459 -1.394 1.00 52.41 94 PHE A O 1
ATOM 720 N N . ASN A 1 95 ? 1.155 38.878 0.174 1.00 47.44 95 ASN A N 1
ATOM 721 C CA . ASN A 1 95 ? 0.360 40.111 0.118 1.00 47.44 95 ASN A CA 1
ATOM 722 C C . ASN A 1 95 ? 0.730 41.147 1.195 1.00 47.44 95 ASN A C 1
ATOM 724 O O . ASN A 1 95 ? 0.220 42.267 1.147 1.00 47.44 95 ASN A O 1
ATOM 728 N N . SER A 1 96 ? 1.646 40.838 2.118 1.00 46.91 96 SER A N 1
ATOM 729 C CA . SER A 1 96 ? 2.241 41.849 3.000 1.00 46.91 96 SER A CA 1
ATOM 730 C C . SER A 1 96 ? 3.094 42.815 2.166 1.00 46.91 96 SER A C 1
ATOM 732 O O . SER A 1 96 ? 4.076 42.416 1.537 1.00 46.91 96 SER A O 1
ATOM 734 N N . ALA A 1 97 ? 2.694 44.089 2.134 1.00 47.59 97 ALA A N 1
ATOM 735 C CA . ALA A 1 97 ? 3.222 45.139 1.255 1.00 47.59 97 ALA A CA 1
ATOM 736 C C . ALA A 1 97 ? 4.741 45.410 1.379 1.00 47.59 97 ALA A C 1
ATOM 738 O O . ALA A 1 97 ? 5.314 46.046 0.493 1.00 47.59 97 ALA A O 1
ATOM 739 N N . ASP A 1 98 ? 5.406 44.878 2.407 1.00 49.88 98 ASP A N 1
ATOM 740 C CA . ASP A 1 98 ? 6.843 45.052 2.648 1.00 49.88 98 ASP A CA 1
ATOM 741 C C . ASP A 1 98 ? 7.744 44.215 1.722 1.00 49.88 98 ASP A C 1
ATOM 743 O O . ASP A 1 98 ? 8.888 44.589 1.465 1.00 49.88 98 ASP A O 1
ATOM 747 N N . ASN A 1 99 ? 7.242 43.117 1.141 1.00 51.34 99 ASN A N 1
ATOM 748 C CA . ASN A 1 99 ? 8.078 42.178 0.373 1.00 51.34 99 ASN A CA 1
ATOM 749 C C . ASN A 1 99 ? 8.199 42.494 -1.132 1.00 51.34 99 ASN A C 1
ATOM 751 O O . ASN A 1 99 ? 8.929 41.816 -1.855 1.00 51.34 99 ASN A O 1
ATOM 755 N N . LYS A 1 100 ? 7.512 43.528 -1.640 1.00 49.31 100 LYS A N 1
ATOM 756 C CA . LYS A 1 100 ? 7.520 43.867 -3.079 1.00 49.31 100 LYS A CA 1
ATOM 757 C C . LYS A 1 100 ? 8.752 44.651 -3.550 1.00 49.31 100 LYS A C 1
ATOM 759 O O . LYS A 1 100 ? 8.898 44.846 -4.754 1.00 49.31 100 LYS A O 1
ATOM 764 N N . ARG A 1 101 ? 9.634 45.115 -2.653 1.00 48.47 101 ARG A N 1
ATOM 765 C CA . ARG A 1 101 ? 10.726 46.045 -3.018 1.00 48.47 101 ARG A CA 1
ATOM 766 C C . ARG A 1 101 ? 12.116 45.436 -3.232 1.00 48.47 101 ARG A C 1
ATOM 768 O O . ARG A 1 101 ? 12.989 46.172 -3.665 1.00 48.47 101 ARG A O 1
ATOM 775 N N . ASN A 1 102 ? 12.350 44.142 -3.000 1.00 49.41 102 ASN A N 1
ATOM 776 C CA . ASN A 1 102 ? 13.685 43.550 -3.194 1.00 49.41 102 ASN A CA 1
ATOM 777 C C . ASN A 1 102 ? 13.622 42.068 -3.587 1.00 49.41 102 ASN A C 1
ATOM 779 O O . ASN A 1 102 ? 13.923 41.188 -2.785 1.00 49.41 102 ASN A O 1
ATOM 783 N N . LEU A 1 103 ? 13.245 41.774 -4.835 1.00 51.25 103 LEU A N 1
ATOM 784 C CA . LEU A 1 103 ? 13.336 40.411 -5.366 1.00 51.25 103 LEU A CA 1
ATOM 785 C C . LEU A 1 103 ? 14.627 40.212 -6.177 1.00 51.25 103 LEU A C 1
ATOM 787 O O . LEU A 1 103 ? 14.625 40.176 -7.402 1.00 51.25 103 LEU A O 1
ATOM 791 N N . ASN A 1 104 ? 15.756 40.084 -5.484 1.00 49.66 104 ASN A N 1
ATOM 792 C CA . ASN A 1 104 ? 17.022 39.553 -6.009 1.00 49.66 104 ASN A CA 1
ATOM 793 C C . ASN A 1 104 ? 17.016 38.006 -5.960 1.00 49.66 104 ASN A C 1
ATOM 795 O O . ASN A 1 104 ? 16.272 37.419 -5.180 1.00 49.66 104 ASN A O 1
ATOM 799 N N . ALA A 1 105 ? 17.819 37.308 -6.777 1.00 50.50 105 ALA A N 1
ATOM 800 C CA . ALA A 1 105 ? 17.751 35.841 -6.964 1.00 50.50 105 ALA A CA 1
ATOM 801 C C . ALA A 1 105 ? 17.790 34.998 -5.660 1.00 50.50 105 ALA A C 1
ATOM 803 O O . ALA A 1 105 ? 17.175 33.931 -5.597 1.00 50.50 105 ALA A O 1
ATOM 804 N N . ASN A 1 106 ? 18.421 35.508 -4.594 1.00 49.09 106 ASN A N 1
ATOM 805 C CA . ASN A 1 106 ? 18.424 34.890 -3.260 1.00 49.09 106 ASN A CA 1
ATOM 806 C C . ASN A 1 106 ? 17.035 34.890 -2.580 1.00 49.09 106 ASN A C 1
ATOM 808 O O . ASN A 1 106 ? 16.685 33.926 -1.902 1.00 49.09 106 ASN A O 1
ATOM 812 N N . SER A 1 107 ? 16.198 35.906 -2.813 1.00 50.72 107 SER A N 1
ATOM 813 C CA . SER A 1 107 ? 14.813 35.965 -2.307 1.00 50.72 107 SER A CA 1
ATOM 814 C C . SER A 1 107 ? 13.890 34.933 -2.984 1.00 50.72 107 SER A C 1
ATOM 816 O O . SER A 1 107 ? 13.023 34.339 -2.343 1.00 50.72 107 SER A O 1
ATOM 818 N N . VAL A 1 108 ? 14.117 34.632 -4.269 1.00 50.12 108 VAL A N 1
ATOM 819 C CA . VAL A 1 108 ? 13.336 33.644 -5.039 1.00 50.12 108 VAL A CA 1
ATOM 820 C C . VAL A 1 108 ? 13.660 32.204 -4.604 1.00 50.12 108 VAL A C 1
ATOM 822 O O . VAL A 1 108 ? 12.796 31.326 -4.622 1.00 50.12 108 VAL A O 1
ATOM 825 N N . SER A 1 109 ? 14.897 31.945 -4.169 1.00 53.78 109 SER A N 1
ATOM 826 C CA . SER A 1 109 ? 15.276 30.658 -3.566 1.00 53.78 109 SER A CA 1
ATOM 827 C C . SER A 1 109 ? 14.612 30.454 -2.198 1.00 53.78 109 SER A C 1
ATOM 829 O O . SER A 1 109 ? 14.038 29.390 -1.950 1.00 53.78 109 SER A O 1
ATOM 831 N N . ASN A 1 110 ? 14.609 31.490 -1.349 1.00 59.34 110 ASN A N 1
ATOM 832 C CA . ASN A 1 110 ? 13.959 31.450 -0.034 1.00 59.34 110 ASN A CA 1
ATOM 833 C C . ASN A 1 110 ? 12.440 31.234 -0.144 1.00 59.34 110 ASN A C 1
ATOM 835 O O . ASN A 1 110 ? 11.880 30.439 0.602 1.00 59.34 110 ASN A O 1
ATOM 839 N N . THR A 1 111 ? 11.776 31.852 -1.125 1.00 62.78 111 THR A N 1
ATOM 840 C CA . THR A 1 111 ? 10.320 31.697 -1.329 1.00 62.78 111 THR A CA 1
ATOM 841 C C . THR A 1 111 ? 9.909 30.296 -1.795 1.00 62.78 111 THR A C 1
ATOM 843 O O . THR A 1 111 ? 8.868 29.792 -1.375 1.00 62.78 111 THR A O 1
ATOM 846 N N . LYS A 1 112 ? 10.723 29.616 -2.618 1.00 67.00 112 LYS A N 1
ATOM 847 C CA . LYS A 1 112 ? 10.459 28.215 -3.005 1.00 67.00 112 LYS A CA 1
ATOM 848 C C . LYS A 1 112 ? 10.636 27.250 -1.838 1.00 67.00 112 LYS A C 1
ATOM 850 O O . LYS A 1 112 ? 9.811 26.356 -1.668 1.00 67.00 112 LYS A O 1
ATOM 855 N N . GLN A 1 113 ? 11.701 27.415 -1.053 1.00 69.12 113 GLN A N 1
ATOM 856 C CA . GLN A 1 113 ? 11.931 26.587 0.132 1.00 69.12 113 GLN A CA 1
ATOM 857 C C . GLN A 1 113 ? 10.827 26.787 1.174 1.00 69.12 113 GLN A C 1
ATOM 859 O O . GLN A 1 113 ? 10.332 25.803 1.719 1.00 69.12 113 GLN A O 1
ATOM 864 N N . GLU A 1 114 ? 10.383 28.028 1.383 1.00 72.75 114 GLU A N 1
ATOM 865 C CA . GLU A 1 114 ? 9.284 28.325 2.302 1.00 72.75 114 GLU A CA 1
ATOM 866 C C . GLU A 1 114 ? 7.969 27.686 1.842 1.00 72.75 114 GLU A C 1
ATOM 868 O O . GLU A 1 114 ? 7.311 27.013 2.631 1.00 72.75 114 GLU A O 1
ATOM 873 N N . LYS A 1 115 ? 7.637 27.765 0.545 1.00 79.44 115 LYS A N 1
ATOM 874 C CA . LYS A 1 115 ? 6.449 27.099 -0.018 1.00 79.44 115 LYS A CA 1
ATOM 875 C C . LYS A 1 115 ? 6.423 25.593 0.273 1.00 79.44 115 LYS A C 1
ATOM 877 O O . LYS A 1 115 ? 5.377 25.061 0.639 1.00 79.44 115 LYS A O 1
ATOM 882 N N . TYR A 1 116 ? 7.553 24.904 0.110 1.00 83.75 116 TYR A N 1
ATOM 883 C CA . TYR A 1 116 ? 7.648 23.469 0.388 1.00 83.75 116 TYR A CA 1
ATOM 884 C C . TYR A 1 116 ? 7.395 23.153 1.865 1.00 83.75 116 TYR A C 1
ATOM 886 O O . TYR A 1 116 ? 6.587 22.280 2.176 1.00 83.75 116 TYR A O 1
ATOM 894 N N . ARG A 1 117 ? 8.022 23.910 2.775 1.00 83.62 117 ARG A N 1
ATOM 895 C CA . ARG A 1 117 ? 7.843 23.740 4.226 1.00 83.62 117 ARG A CA 1
ATOM 896 C C . ARG A 1 117 ? 6.409 24.014 4.659 1.00 83.62 117 ARG A C 1
ATOM 898 O O . ARG A 1 117 ? 5.861 23.267 5.462 1.00 83.62 117 ARG A O 1
ATOM 905 N N . VAL A 1 118 ? 5.805 25.068 4.118 1.00 85.94 118 VAL A N 1
ATOM 906 C CA . VAL A 1 118 ? 4.405 25.425 4.355 1.00 85.94 118 VAL A CA 1
ATOM 907 C C . VAL A 1 118 ? 3.479 24.291 3.932 1.00 85.94 118 VAL A C 1
ATOM 909 O O . VAL A 1 118 ? 2.585 23.927 4.689 1.00 85.94 118 VAL A O 1
ATOM 912 N N . CYS A 1 119 ? 3.700 23.713 2.751 1.00 89.81 119 CYS A N 1
ATOM 913 C CA . CYS A 1 119 ? 2.815 22.670 2.254 1.00 89.81 119 CYS A CA 1
ATOM 914 C C . CYS A 1 119 ? 2.962 21.349 3.023 1.00 89.81 119 CYS A C 1
ATOM 916 O O . CYS A 1 119 ? 1.967 20.679 3.283 1.00 89.81 119 CYS A O 1
ATOM 918 N N . LEU A 1 120 ? 4.176 21.011 3.470 1.00 91.69 120 LEU A N 1
ATOM 919 C CA . LEU A 1 120 ? 4.390 19.875 4.370 1.00 91.69 120 LEU A CA 1
ATOM 920 C C . LEU A 1 120 ? 3.662 20.069 5.712 1.00 91.69 120 LEU A C 1
ATOM 922 O O . LEU A 1 120 ? 2.905 19.202 6.129 1.00 91.69 120 LEU A O 1
ATOM 926 N N . LYS A 1 121 ? 3.789 21.247 6.339 1.00 92.00 121 LYS A N 1
ATOM 927 C CA . LYS A 1 121 ? 3.049 21.569 7.573 1.00 92.00 121 LYS A CA 1
ATOM 928 C C . LYS A 1 121 ? 1.533 21.553 7.380 1.00 92.00 121 LYS A C 1
ATOM 930 O O . LYS A 1 121 ? 0.801 21.174 8.290 1.00 92.00 121 LYS A O 1
ATOM 935 N N . ALA A 1 122 ? 1.050 21.985 6.216 1.00 93.44 122 ALA A N 1
ATOM 936 C CA . ALA A 1 122 ? -0.367 21.920 5.881 1.00 93.44 122 ALA A CA 1
ATOM 937 C C . ALA A 1 122 ? -0.861 20.468 5.825 1.00 93.44 122 ALA A C 1
ATOM 939 O O . ALA A 1 122 ? -1.928 20.181 6.355 1.00 93.44 122 ALA A O 1
ATOM 940 N N . GLN A 1 123 ? -0.077 19.556 5.243 1.00 95.25 123 GLN A N 1
ATOM 941 C CA . GLN A 1 123 ? -0.393 18.128 5.238 1.00 95.25 123 GLN A CA 1
ATOM 942 C C . GLN A 1 123 ? -0.486 17.565 6.664 1.00 95.25 123 GLN A C 1
ATOM 944 O O . GLN A 1 123 ? -1.478 16.920 6.995 1.00 95.25 123 GLN A O 1
ATOM 949 N N . GLU A 1 124 ? 0.495 17.861 7.521 1.00 94.62 124 GLU A N 1
ATOM 950 C CA . GLU A 1 124 ? 0.500 17.438 8.932 1.00 94.62 124 GLU A CA 1
ATOM 951 C C . GLU A 1 124 ? -0.705 18.001 9.708 1.00 94.62 124 GLU A C 1
ATOM 953 O O . GLU A 1 124 ? -1.350 17.290 10.478 1.00 94.62 124 GLU A O 1
ATOM 958 N N . SER A 1 125 ? -1.045 19.271 9.468 1.00 95.25 125 SER A N 1
ATOM 959 C CA . SER A 1 125 ? -2.172 19.947 10.126 1.00 95.25 125 SER A CA 1
ATOM 960 C C . SER A 1 125 ? -3.516 19.353 9.710 1.00 95.25 125 SER A C 1
ATOM 962 O O . SER A 1 125 ? -4.373 19.140 10.559 1.00 95.25 125 SER A O 1
ATOM 964 N N . VAL A 1 126 ? -3.693 19.057 8.419 1.00 97.06 126 VAL A N 1
ATOM 965 C CA . VAL A 1 126 ? -4.920 18.438 7.894 1.00 97.06 126 VAL A CA 1
ATOM 966 C C . VAL A 1 126 ? -5.089 17.014 8.413 1.00 97.06 126 VAL A C 1
ATOM 968 O O . VAL A 1 126 ? -6.200 16.623 8.755 1.00 97.06 126 VAL A O 1
ATOM 971 N N . TRP A 1 127 ? -3.997 16.255 8.535 1.00 97.50 127 TRP A N 1
ATOM 972 C CA . TRP A 1 127 ? -4.048 14.941 9.173 1.00 97.50 127 TRP A CA 1
ATOM 973 C C . TRP A 1 127 ? -4.535 15.036 10.626 1.00 97.50 127 TRP A C 1
ATOM 975 O O . TRP A 1 127 ? -5.440 14.304 11.019 1.00 97.50 127 TRP A O 1
ATOM 985 N N . LEU A 1 128 ? -3.996 15.978 11.412 1.00 96.94 128 LEU A N 1
ATOM 986 C CA . LEU A 1 128 ? -4.424 16.193 12.799 1.00 96.94 128 LEU A CA 1
ATOM 987 C C . LEU A 1 128 ? -5.883 16.676 12.894 1.00 96.94 128 LEU A C 1
ATOM 989 O O . LEU A 1 128 ? -6.615 16.253 13.792 1.00 96.94 128 LEU A O 1
ATOM 993 N N . GLU A 1 129 ? -6.306 17.545 11.973 1.00 96.38 129 GLU A N 1
ATOM 994 C CA . GLU A 1 129 ? -7.683 18.035 11.867 1.00 96.38 129 GLU A CA 1
ATOM 995 C C . GLU A 1 129 ? -8.658 16.873 11.641 1.00 96.38 129 GLU A C 1
ATOM 997 O O . GLU A 1 129 ? -9.617 16.728 12.403 1.00 96.38 129 GLU A O 1
ATOM 1002 N N . HIS A 1 130 ? -8.384 15.993 10.671 1.00 97.69 130 HIS A N 1
ATOM 1003 C CA . HIS A 1 130 ? -9.234 14.830 10.397 1.00 97.69 130 HIS A CA 1
ATOM 1004 C C . HIS A 1 130 ? -9.188 13.797 11.518 1.00 97.69 130 HIS A C 1
ATOM 1006 O O . HIS A 1 130 ? -10.243 13.330 11.943 1.00 97.69 130 HIS A O 1
ATOM 1012 N N . ALA A 1 131 ? -8.009 13.505 12.074 1.00 96.00 131 ALA A N 1
ATOM 1013 C CA . ALA A 1 131 ? -7.895 12.631 13.239 1.00 96.00 131 ALA A CA 1
ATOM 1014 C C . ALA A 1 131 ? -8.793 13.114 14.392 1.00 96.00 131 ALA A C 1
ATOM 1016 O O . ALA A 1 131 ? -9.472 12.310 15.022 1.00 96.00 131 ALA A O 1
ATOM 1017 N N . SER A 1 132 ? -8.877 14.429 14.611 1.00 93.25 132 SER A N 1
ATOM 1018 C CA . SER A 1 132 ? -9.630 15.008 15.731 1.00 93.25 132 SER A CA 1
ATOM 1019 C C . SER A 1 132 ? -11.116 15.251 15.445 1.00 93.25 132 SER A C 1
ATOM 1021 O O . SER A 1 132 ? -11.917 15.260 16.376 1.00 93.25 132 SER A O 1
ATOM 1023 N N . THR A 1 133 ? -11.499 15.517 14.191 1.00 94.50 133 THR A N 1
ATOM 1024 C CA . THR A 1 133 ? -12.828 16.085 13.874 1.00 94.50 133 THR A CA 1
ATOM 1025 C C . THR A 1 133 ? -13.598 15.364 12.771 1.00 94.50 133 THR A C 1
ATOM 1027 O O . THR A 1 133 ? -14.808 15.580 12.642 1.00 94.50 133 THR A O 1
ATOM 1030 N N . ALA A 1 134 ? -12.948 14.503 11.981 1.00 96.44 134 ALA A N 1
ATOM 1031 C CA . ALA A 1 134 ? -13.617 13.797 10.895 1.00 96.44 134 ALA A CA 1
ATOM 1032 C C . ALA A 1 134 ? -14.705 12.863 11.438 1.00 96.44 134 ALA A C 1
ATOM 1034 O O . ALA A 1 134 ? -14.558 12.264 12.504 1.00 96.44 134 ALA A O 1
ATOM 1035 N N . LYS A 1 135 ? -15.805 12.717 10.696 1.00 96.56 135 LYS A N 1
ATOM 1036 C CA . LYS A 1 135 ? -16.940 11.876 11.117 1.00 96.56 135 LYS A CA 1
ATOM 1037 C C . LYS A 1 135 ? -16.693 10.387 10.859 1.00 96.56 135 LYS A C 1
ATOM 1039 O O . LYS A 1 135 ? -17.181 9.550 11.615 1.00 96.56 135 LYS A O 1
ATOM 1044 N N . ASP A 1 136 ? -15.935 10.069 9.813 1.00 97.88 136 ASP A N 1
ATOM 1045 C CA . ASP A 1 136 ? -15.524 8.733 9.364 1.00 97.88 136 ASP A CA 1
ATOM 1046 C C . ASP A 1 136 ? -14.304 8.210 10.142 1.00 97.88 136 ASP A C 1
ATOM 1048 O O . ASP A 1 136 ? -13.341 7.708 9.564 1.00 97.88 136 ASP A O 1
ATOM 1052 N N . GLN A 1 137 ? -14.338 8.329 11.471 1.00 97.50 137 GLN A N 1
ATOM 1053 C CA . GLN A 1 137 ? -13.230 7.992 12.369 1.00 97.50 137 GLN A CA 1
ATOM 1054 C C . GLN A 1 137 ? -12.646 6.593 12.140 1.00 97.50 137 GLN A C 1
ATOM 1056 O O . GLN A 1 137 ? -11.423 6.448 12.143 1.00 97.50 137 GLN A O 1
ATOM 1061 N N . LEU A 1 138 ? -13.480 5.580 11.872 1.00 98.44 138 LEU A N 1
ATOM 1062 C CA . LEU A 1 138 ? -12.979 4.234 11.573 1.00 98.44 138 LEU A CA 1
ATOM 1063 C C . LEU A 1 138 ? -12.128 4.213 10.301 1.00 98.44 138 LEU A C 1
ATOM 1065 O O . LEU A 1 138 ? -11.066 3.594 10.280 1.00 98.44 138 LEU A O 1
ATOM 1069 N N . ARG A 1 139 ? -12.555 4.925 9.254 1.00 98.69 139 ARG A N 1
ATOM 1070 C CA . ARG A 1 139 ? -11.804 5.031 7.998 1.00 98.69 139 ARG A CA 1
ATOM 1071 C C . ARG A 1 139 ? -10.454 5.693 8.242 1.00 98.69 139 ARG A C 1
ATOM 1073 O O . ARG A 1 139 ? -9.435 5.187 7.792 1.00 98.69 139 ARG A O 1
ATOM 1080 N N . GLN A 1 140 ? -10.430 6.771 9.022 1.00 98.62 140 GLN A N 1
ATOM 1081 C CA . GLN A 1 140 ? -9.193 7.476 9.365 1.00 98.62 140 GLN A CA 1
ATOM 1082 C C . GLN A 1 140 ? -8.252 6.601 10.210 1.00 98.62 140 GLN A C 1
ATOM 1084 O O . GLN A 1 140 ? -7.042 6.556 9.976 1.00 98.62 140 GLN A O 1
ATOM 1089 N N . ARG A 1 141 ? -8.804 5.827 11.151 1.00 98.25 141 ARG A N 1
ATOM 1090 C CA . ARG A 1 141 ? -8.038 4.903 11.992 1.00 98.25 141 ARG A CA 1
ATOM 1091 C C . ARG A 1 141 ? -7.424 3.751 11.192 1.00 98.25 141 ARG A C 1
ATOM 1093 O O . ARG A 1 141 ? -6.271 3.387 11.447 1.00 98.25 141 ARG A O 1
ATOM 1100 N N . VAL A 1 142 ? -8.164 3.207 10.223 1.00 98.75 142 VAL A N 1
ATOM 1101 C CA . VAL A 1 142 ? -7.674 2.176 9.293 1.00 98.75 142 VAL A CA 1
ATOM 1102 C C . VAL A 1 142 ? -6.652 2.760 8.321 1.00 98.75 142 VAL A C 1
ATOM 1104 O O . VAL A 1 142 ? -5.591 2.167 8.139 1.00 98.75 142 VAL A O 1
ATOM 1107 N N . ALA A 1 143 ? -6.892 3.949 7.767 1.00 98.81 143 ALA A N 1
ATOM 1108 C CA . ALA A 1 143 ? -5.932 4.629 6.905 1.00 98.81 143 ALA A CA 1
ATOM 1109 C C . ALA A 1 143 ? -4.586 4.852 7.617 1.00 98.81 143 ALA A C 1
ATOM 1111 O O . ALA A 1 143 ? -3.519 4.601 7.054 1.00 98.81 143 ALA A O 1
ATOM 1112 N N . PHE A 1 144 ? -4.622 5.234 8.896 1.00 98.56 144 PHE A N 1
ATOM 1113 C CA . PHE A 1 144 ? -3.423 5.347 9.719 1.00 98.56 144 PHE A CA 1
ATOM 1114 C C . PHE A 1 144 ? -2.724 4.000 9.935 1.00 98.56 144 PHE A C 1
ATOM 1116 O O . PHE A 1 144 ? -1.500 3.934 9.816 1.00 98.56 144 PHE A O 1
ATOM 1123 N N . ALA A 1 145 ? -3.467 2.918 10.178 1.00 98.50 145 ALA A N 1
ATOM 1124 C CA . ALA A 1 145 ? -2.893 1.576 10.271 1.00 98.50 145 ALA A CA 1
ATOM 1125 C C . ALA A 1 145 ? -2.198 1.155 8.963 1.00 98.50 145 ALA A C 1
ATOM 1127 O O . ALA A 1 145 ? -1.070 0.668 8.999 1.00 98.50 145 ALA A O 1
ATOM 1128 N N . LEU A 1 146 ? -2.818 1.417 7.810 1.00 98.81 146 LEU A N 1
ATOM 1129 C CA . LEU A 1 146 ? -2.231 1.136 6.497 1.00 98.81 146 LEU A CA 1
ATOM 1130 C C . LEU A 1 146 ? -0.978 1.980 6.228 1.00 98.81 146 LEU A C 1
ATOM 1132 O O . LEU A 1 146 ? 0.013 1.441 5.743 1.00 98.81 146 LEU A O 1
ATOM 1136 N N . SER A 1 147 ? -0.961 3.259 6.618 1.00 98.44 147 SER A N 1
ATOM 1137 C CA . SER A 1 147 ? 0.224 4.126 6.466 1.00 98.44 147 SER A CA 1
ATOM 1138 C C . SER A 1 147 ? 1.443 3.661 7.269 1.00 98.44 147 SER A C 1
ATOM 1140 O O . SER A 1 147 ? 2.579 3.994 6.940 1.00 98.44 147 SER A O 1
ATOM 1142 N N . GLN A 1 148 ? 1.213 2.869 8.317 1.00 97.88 148 GLN A N 1
ATOM 1143 C CA . GLN A 1 148 ? 2.263 2.267 9.132 1.00 97.88 148 GLN A CA 1
ATOM 1144 C C . GLN A 1 148 ? 2.782 0.934 8.574 1.00 97.88 148 GLN A C 1
ATOM 1146 O O . GLN A 1 148 ? 3.814 0.445 9.038 1.00 97.88 148 GLN A O 1
ATOM 1151 N N . ILE A 1 149 ? 2.055 0.342 7.623 1.00 98.25 149 ILE A N 1
ATOM 1152 C CA . ILE A 1 149 ? 2.474 -0.830 6.851 1.00 98.25 149 ILE A CA 1
ATOM 1153 C C . ILE A 1 149 ? 3.199 -0.343 5.592 1.00 98.25 149 ILE A C 1
ATOM 1155 O O . ILE A 1 149 ? 4.357 -0.678 5.380 1.00 98.25 149 ILE A O 1
ATOM 1159 N N . PHE A 1 150 ? 2.564 0.529 4.807 1.00 98.56 150 PHE A N 1
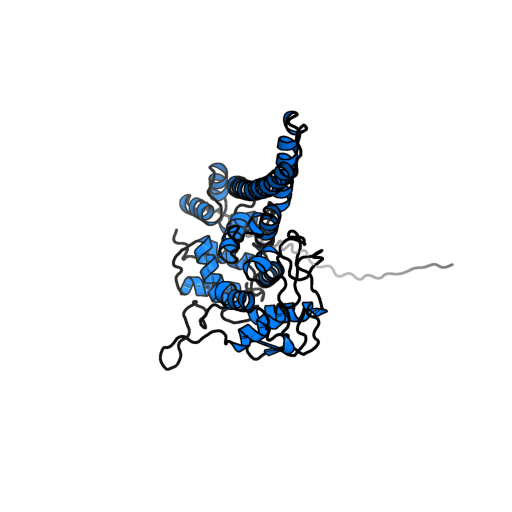ATOM 1160 C CA . PHE A 1 150 ? 3.104 1.102 3.572 1.00 98.56 150 PHE A CA 1
ATOM 1161 C C . PHE A 1 150 ? 3.807 2.440 3.834 1.00 98.56 150 PHE A C 1
ATOM 1163 O O . PHE A 1 150 ? 3.364 3.509 3.396 1.00 98.56 150 PHE A O 1
ATOM 1170 N N . VAL A 1 151 ? 4.897 2.375 4.595 1.00 96.88 151 VAL A N 1
ATOM 1171 C CA . VAL A 1 151 ? 5.604 3.559 5.090 1.00 96.88 151 VAL A CA 1
ATOM 1172 C C . VAL A 1 151 ? 6.291 4.321 3.954 1.00 96.88 151 VAL A C 1
ATOM 1174 O O . VAL A 1 151 ? 7.025 3.749 3.153 1.00 96.88 151 VAL A O 1
ATOM 1177 N N . VAL A 1 152 ? 6.106 5.642 3.956 1.00 97.56 152 VAL A N 1
ATOM 1178 C CA . VAL A 1 152 ? 6.957 6.624 3.266 1.00 97.56 152 VAL A CA 1
ATOM 1179 C C . VAL A 1 152 ? 7.358 7.710 4.263 1.00 97.56 152 VAL A C 1
ATOM 1181 O O . VAL A 1 152 ? 6.726 7.862 5.309 1.00 97.56 152 VAL A O 1
ATOM 1184 N N . SER A 1 153 ? 8.405 8.483 3.968 1.00 94.94 153 SER A N 1
ATOM 1185 C CA . SER A 1 153 ? 8.886 9.510 4.899 1.00 94.94 153 SER A CA 1
ATOM 1186 C C . SER A 1 153 ? 9.308 10.800 4.211 1.00 94.94 153 SER A C 1
ATOM 1188 O O . SER A 1 153 ? 10.027 10.781 3.212 1.00 94.94 153 SER A O 1
ATOM 1190 N N . SER A 1 154 ? 8.959 11.931 4.826 1.00 92.94 154 SER A N 1
ATOM 1191 C CA . SER A 1 154 ? 9.493 13.253 4.482 1.00 92.94 154 SER A CA 1
ATOM 1192 C C . SER A 1 154 ? 10.982 13.413 4.826 1.00 92.94 154 SER A C 1
ATOM 1194 O O . SER A 1 154 ? 11.583 14.413 4.448 1.00 92.94 154 SER A O 1
ATOM 1196 N N . GLN A 1 155 ? 11.618 12.431 5.480 1.00 93.25 155 GLN A N 1
ATOM 1197 C CA . GLN A 1 155 ? 13.084 12.366 5.555 1.00 93.25 155 GLN A CA 1
ATOM 1198 C C . GLN A 1 155 ? 13.714 12.102 4.179 1.00 93.25 155 GLN A C 1
ATOM 1200 O O . GLN A 1 155 ? 14.869 12.460 3.941 1.00 93.25 155 GLN A O 1
ATOM 1205 N N . GLU A 1 156 ? 12.955 11.545 3.227 1.00 94.62 156 GLU A N 1
ATOM 1206 C CA . GLU A 1 156 ? 13.349 11.587 1.824 1.00 94.62 156 GLU A CA 1
ATOM 1207 C C . GLU A 1 156 ? 13.219 13.038 1.316 1.00 94.62 156 GLU A C 1
ATOM 1209 O O . GLU A 1 156 ? 12.146 13.646 1.285 1.00 94.62 156 GLU A O 1
ATOM 1214 N N . SER A 1 157 ? 14.360 13.621 0.931 1.00 91.81 157 SER A N 1
ATOM 1215 C CA . SER A 1 157 ? 14.493 15.060 0.638 1.00 91.81 157 SER A CA 1
ATOM 1216 C C . SER A 1 157 ? 13.642 15.581 -0.528 1.00 91.81 157 SER A C 1
ATOM 1218 O O . SER A 1 157 ? 13.494 16.797 -0.709 1.00 91.81 157 SER A O 1
ATOM 1220 N N . THR A 1 158 ? 13.165 14.687 -1.388 1.00 93.56 158 THR A N 1
ATOM 1221 C CA . THR A 1 158 ? 12.259 14.993 -2.487 1.00 93.56 158 THR A CA 1
ATOM 1222 C C . THR A 1 158 ? 10.831 15.065 -1.964 1.00 93.56 158 THR A C 1
ATOM 1224 O O . THR A 1 158 ? 10.196 16.092 -2.173 1.00 93.56 158 THR A O 1
ATOM 1227 N N . LEU A 1 159 ? 10.365 14.062 -1.219 1.00 94.94 159 LEU A N 1
ATOM 1228 C CA . LEU A 1 159 ? 9.031 13.983 -0.625 1.00 94.94 159 LEU A CA 1
ATOM 1229 C C . LEU A 1 159 ? 8.758 15.132 0.344 1.00 94.94 159 LEU A C 1
ATOM 1231 O O . LEU A 1 159 ? 7.665 15.690 0.320 1.00 94.94 159 LEU A O 1
ATOM 1235 N N . ALA A 1 160 ? 9.770 15.592 1.090 1.00 92.75 160 ALA A N 1
ATOM 1236 C CA . ALA A 1 160 ? 9.678 16.802 1.920 1.00 92.75 160 ALA A CA 1
ATOM 1237 C C . ALA A 1 160 ? 9.185 18.054 1.165 1.00 92.75 160 ALA A C 1
ATOM 1239 O O . ALA A 1 160 ? 8.773 19.036 1.781 1.00 92.75 160 ALA A O 1
ATOM 1240 N N . LYS A 1 161 ? 9.285 18.059 -0.171 1.00 91.06 161 LYS A N 1
ATOM 1241 C CA . LYS A 1 161 ? 8.908 19.185 -1.035 1.00 91.06 161 LYS A CA 1
ATOM 1242 C C . LYS A 1 161 ? 7.496 19.076 -1.599 1.00 91.06 161 LYS A C 1
ATOM 1244 O O . LYS A 1 161 ? 7.022 20.048 -2.180 1.00 91.06 161 LYS A O 1
ATOM 1249 N N . TYR A 1 162 ? 6.842 17.935 -1.418 1.00 92.25 162 TYR A N 1
ATOM 1250 C CA . TYR A 1 162 ? 5.540 17.616 -1.994 1.00 92.25 162 TYR A CA 1
ATOM 1251 C C . TYR A 1 162 ? 4.580 17.166 -0.887 1.00 92.25 162 TYR A C 1
ATOM 1253 O O . TYR A 1 162 ? 4.147 16.018 -0.855 1.00 92.25 162 TYR A O 1
ATOM 1261 N N . GLY A 1 163 ? 4.271 18.071 0.050 1.00 93.38 163 GLY A N 1
ATOM 1262 C CA . GLY A 1 163 ? 3.318 17.800 1.136 1.00 93.38 163 GLY A CA 1
ATOM 1263 C C . GLY A 1 163 ? 1.908 17.479 0.627 1.00 93.38 163 GLY A C 1
ATOM 1264 O O . GLY A 1 163 ? 1.253 16.580 1.136 1.00 93.38 163 GLY A O 1
ATOM 1265 N N . ASP A 1 164 ? 1.474 18.136 -0.445 1.00 92.88 164 ASP A N 1
ATOM 1266 C CA . ASP A 1 164 ? 0.259 17.790 -1.187 1.00 92.88 164 ASP A CA 1
ATOM 1267 C C . ASP A 1 164 ? 0.344 16.388 -1.813 1.00 92.88 164 ASP A C 1
ATOM 1269 O O . ASP A 1 164 ? -0.597 15.610 -1.705 1.00 92.88 164 ASP A O 1
ATOM 1273 N N . GLY A 1 165 ? 1.492 16.019 -2.384 1.00 95.69 165 GLY A N 1
ATOM 1274 C CA . GLY A 1 165 ? 1.761 14.656 -2.851 1.00 95.69 165 GLY A CA 1
ATOM 1275 C C . GLY A 1 165 ? 1.672 13.597 -1.745 1.00 95.69 165 GLY A C 1
ATOM 1276 O O . GLY A 1 165 ? 1.119 12.520 -1.959 1.00 95.69 165 GLY A O 1
ATOM 1277 N N . LEU A 1 166 ? 2.167 13.908 -0.543 1.00 97.75 166 LEU A N 1
ATOM 1278 C CA . LEU A 1 166 ? 2.035 13.039 0.631 1.00 97.75 166 LEU A CA 1
ATOM 1279 C C . LEU A 1 166 ? 0.580 12.934 1.109 1.00 97.75 166 LEU A C 1
ATOM 1281 O O . LEU A 1 166 ? 0.147 11.847 1.483 1.00 97.75 166 LEU A O 1
ATOM 1285 N N . ALA A 1 167 ? -0.193 14.022 1.050 1.00 97.94 167 ALA A N 1
ATOM 1286 C CA . ALA A 1 167 ? -1.625 13.990 1.349 1.00 97.94 167 ALA A CA 1
ATOM 1287 C C . ALA A 1 167 ? -2.402 13.144 0.327 1.00 97.94 167 ALA A C 1
ATOM 1289 O O . ALA A 1 167 ? -3.257 12.352 0.711 1.00 97.94 167 ALA A O 1
ATOM 1290 N N . TRP A 1 168 ? -2.065 13.252 -0.963 1.00 98.31 168 TRP A N 1
ATOM 1291 C CA . TRP A 1 168 ? -2.649 12.419 -2.018 1.00 98.31 168 TRP A CA 1
ATOM 1292 C C . TRP A 1 168 ? -2.318 10.935 -1.826 1.00 98.31 168 TRP A C 1
ATOM 1294 O O . TRP A 1 168 ? -3.195 10.084 -1.945 1.00 98.31 168 TRP A O 1
ATOM 1304 N N . TYR A 1 169 ? -1.070 10.625 -1.464 1.00 98.75 169 TYR A N 1
ATOM 1305 C CA . TYR A 1 169 ? -0.665 9.267 -1.105 1.00 98.75 169 TYR A CA 1
ATOM 1306 C C . TYR A 1 169 ? -1.453 8.738 0.100 1.00 98.75 169 TYR A C 1
ATOM 1308 O O . TYR A 1 169 ? -1.932 7.609 0.070 1.00 98.75 169 TYR A O 1
ATOM 1316 N N . TYR A 1 170 ? -1.649 9.560 1.135 1.00 98.75 170 TYR A N 1
ATOM 1317 C CA . TYR A 1 170 ? -2.440 9.175 2.303 1.00 98.75 170 TYR A CA 1
ATOM 1318 C C . TYR A 1 170 ? -3.913 8.914 1.954 1.00 98.75 170 TYR A C 1
ATOM 1320 O O . TYR A 1 170 ? -4.525 7.982 2.479 1.00 98.75 170 TYR A O 1
ATOM 1328 N N . ASP A 1 171 ? -4.475 9.673 1.012 1.00 98.81 171 ASP A N 1
ATOM 1329 C CA . ASP A 1 171 ? -5.833 9.449 0.518 1.00 98.81 171 ASP A CA 1
ATOM 1330 C C . ASP A 1 171 ? -5.995 8.101 -0.205 1.00 98.81 171 ASP A C 1
ATOM 1332 O O . ASP A 1 171 ? -7.099 7.559 -0.222 1.00 98.81 171 ASP A O 1
ATOM 1336 N N . LEU A 1 172 ? -4.923 7.470 -0.705 1.00 98.88 172 LEU A N 1
ATOM 1337 C CA . LEU A 1 172 ? -5.008 6.077 -1.165 1.00 98.88 172 LEU A CA 1
ATOM 1338 C C . LEU A 1 172 ? -5.405 5.138 -0.015 1.00 98.88 172 LEU A C 1
ATOM 1340 O O . LEU A 1 172 ? -6.226 4.243 -0.209 1.00 98.88 172 LEU A O 1
ATOM 1344 N N . PHE A 1 173 ? -4.915 5.371 1.204 1.00 98.88 173 PHE A N 1
ATOM 1345 C CA . PHE A 1 173 ? -5.318 4.584 2.371 1.00 98.88 173 PHE A CA 1
ATOM 1346 C C . PHE A 1 173 ? -6.757 4.873 2.800 1.00 98.88 173 PHE A C 1
ATOM 1348 O O . PHE A 1 173 ? -7.490 3.947 3.144 1.00 98.88 173 PHE A O 1
ATOM 1355 N N . VAL A 1 174 ? -7.195 6.134 2.733 1.00 98.81 174 VAL A N 1
ATOM 1356 C CA . VAL A 1 174 ? -8.594 6.521 3.006 1.00 98.81 174 VAL A CA 1
ATOM 1357 C C . VAL A 1 174 ? -9.544 5.836 2.015 1.00 98.81 174 VAL A C 1
ATOM 1359 O O . VAL A 1 174 ? -10.561 5.262 2.418 1.00 98.81 174 VAL A O 1
ATOM 1362 N N . LYS A 1 175 ? -9.182 5.827 0.724 1.00 98.81 175 LYS A N 1
ATOM 1363 C CA . LYS A 1 175 ? -9.919 5.146 -0.352 1.00 98.81 175 LYS A CA 1
ATOM 1364 C C . LYS A 1 175 ? -10.044 3.647 -0.083 1.00 98.81 175 LYS A C 1
ATOM 1366 O O . LYS A 1 175 ? -11.139 3.101 -0.177 1.00 98.81 175 LYS A O 1
ATOM 1371 N N . HIS A 1 176 ? -8.934 3.000 0.265 1.00 98.75 176 HIS A N 1
ATOM 1372 C CA . HIS A 1 176 ? -8.841 1.541 0.368 1.00 98.75 176 HIS A CA 1
ATOM 1373 C C . HIS A 1 176 ? -9.124 0.971 1.756 1.00 98.75 176 HIS A C 1
ATOM 1375 O O . HIS A 1 176 ? -9.090 -0.243 1.918 1.00 98.75 176 HIS A O 1
ATOM 1381 N N . SER A 1 177 ? -9.449 1.804 2.748 1.00 98.56 177 SER A N 1
ATOM 1382 C CA . SER A 1 177 ? -9.682 1.354 4.131 1.00 98.56 177 SER A CA 1
ATOM 1383 C C . SER A 1 177 ? -10.687 0.200 4.244 1.00 98.56 177 SER A C 1
ATOM 1385 O O . SER A 1 177 ? -10.530 -0.663 5.099 1.00 98.56 177 SER A O 1
ATOM 1387 N N . PHE A 1 178 ? -11.694 0.171 3.368 1.00 98.69 178 PHE A N 1
ATOM 1388 C CA . PHE A 1 178 ? -12.717 -0.882 3.299 1.00 98.69 178 PHE A CA 1
ATOM 1389 C C . PHE A 1 178 ? -12.800 -1.498 1.890 1.00 98.69 178 PHE A C 1
ATOM 1391 O O . PHE A 1 178 ? -13.855 -1.964 1.477 1.00 98.69 178 PHE A O 1
ATOM 1398 N N . GLY A 1 179 ? -11.719 -1.386 1.111 1.00 98.44 179 GLY A N 1
ATOM 1399 C CA . GLY A 1 179 ? -11.630 -1.902 -0.255 1.00 98.44 179 GLY A CA 1
ATOM 1400 C C . GLY A 1 179 ? -10.990 -3.286 -0.307 1.00 98.44 179 GLY A C 1
ATOM 1401 O O . GLY A 1 179 ? -10.998 -4.029 0.673 1.00 98.44 179 GLY A O 1
ATOM 1402 N N . ASN A 1 180 ? -10.384 -3.617 -1.447 1.00 98.75 180 ASN A N 1
ATOM 1403 C CA . ASN A 1 180 ? -9.622 -4.849 -1.599 1.00 98.75 180 ASN A CA 1
ATOM 1404 C C . ASN A 1 180 ? -8.112 -4.598 -1.455 1.00 98.75 180 ASN A C 1
ATOM 1406 O O . ASN A 1 180 ? -7.560 -3.661 -2.036 1.00 98.75 180 ASN A O 1
ATOM 1410 N N . TYR A 1 181 ? -7.422 -5.466 -0.717 1.00 98.81 181 TYR A N 1
ATOM 1411 C CA . TYR A 1 181 ? -5.979 -5.372 -0.512 1.00 98.81 181 TYR A CA 1
ATOM 1412 C C . TYR A 1 181 ? -5.174 -5.453 -1.819 1.00 98.81 181 TYR A C 1
ATOM 1414 O O . TYR A 1 181 ? -4.145 -4.789 -1.949 1.00 98.81 181 TYR A O 1
ATOM 1422 N N . ARG A 1 182 ? -5.642 -6.217 -2.816 1.00 98.69 182 ARG A N 1
ATOM 1423 C CA . ARG A 1 182 ? -4.992 -6.298 -4.129 1.00 98.69 182 ARG A CA 1
ATOM 1424 C C . ARG A 1 182 ? -5.014 -4.954 -4.853 1.00 98.69 182 ARG A C 1
ATOM 1426 O O . ARG A 1 182 ? -4.006 -4.582 -5.458 1.00 98.69 182 ARG A O 1
ATOM 1433 N N . ASP A 1 183 ? -6.123 -4.227 -4.782 1.00 98.81 183 ASP A N 1
ATOM 1434 C CA . ASP A 1 183 ? -6.249 -2.902 -5.395 1.00 98.81 183 ASP A CA 1
ATOM 1435 C C . ASP A 1 183 ? -5.382 -1.875 -4.665 1.00 98.81 183 ASP A C 1
ATOM 1437 O O . ASP A 1 183 ? -4.676 -1.092 -5.305 1.00 98.81 183 ASP A O 1
ATOM 1441 N N . LEU A 1 184 ? -5.365 -1.931 -3.327 1.00 98.88 184 LEU A N 1
ATOM 1442 C CA . LEU A 1 184 ? -4.466 -1.122 -2.506 1.00 98.88 184 LEU A CA 1
ATOM 1443 C C . LEU A 1 184 ? -3.004 -1.332 -2.908 1.00 98.88 184 LEU A C 1
ATOM 1445 O O . LEU A 1 184 ? -2.291 -0.355 -3.128 1.00 98.88 184 LEU A O 1
ATOM 1449 N N . LEU A 1 185 ? -2.562 -2.588 -3.027 1.00 98.81 185 LEU A N 1
ATOM 1450 C CA . LEU A 1 185 ? -1.177 -2.913 -3.359 1.00 98.81 185 LEU A CA 1
ATOM 1451 C C . LEU A 1 185 ? -0.757 -2.258 -4.682 1.00 98.81 185 LEU A C 1
ATOM 1453 O O . LEU A 1 185 ? 0.280 -1.606 -4.731 1.00 98.81 185 LEU A O 1
ATOM 1457 N N . GLN A 1 186 ? -1.594 -2.346 -5.718 1.00 98.75 186 GLN A N 1
ATOM 1458 C CA . GLN A 1 186 ? -1.313 -1.743 -7.025 1.00 98.75 186 GLN A CA 1
ATOM 1459 C C . GLN A 1 186 ? -1.329 -0.216 -7.010 1.00 98.75 186 GLN A C 1
ATOM 1461 O O . GLN A 1 186 ? -0.438 0.404 -7.598 1.00 98.75 186 GLN A O 1
ATOM 1466 N N . ASP A 1 187 ? -2.308 0.399 -6.346 1.00 98.81 187 ASP A N 1
ATOM 1467 C CA . ASP A 1 187 ? -2.373 1.858 -6.245 1.00 98.81 187 ASP A CA 1
ATOM 1468 C C . ASP A 1 187 ? -1.140 2.403 -5.498 1.00 98.81 187 ASP A C 1
ATOM 1470 O O . ASP A 1 187 ? -0.561 3.412 -5.906 1.00 98.81 187 ASP A O 1
ATOM 1474 N N . ILE A 1 188 ? -0.674 1.705 -4.456 1.00 98.62 188 ILE A N 1
ATOM 1475 C CA . ILE A 1 188 ? 0.560 2.057 -3.744 1.00 98.62 188 ILE A CA 1
ATOM 1476 C C . ILE A 1 188 ? 1.792 1.841 -4.623 1.00 98.62 188 ILE A C 1
ATOM 1478 O O . ILE A 1 188 ? 2.631 2.743 -4.689 1.00 98.62 188 ILE A O 1
ATOM 1482 N N . THR A 1 189 ? 1.888 0.717 -5.343 1.00 98.69 189 THR A N 1
ATOM 1483 C CA . THR A 1 189 ? 2.971 0.441 -6.304 1.00 98.69 189 THR A CA 1
ATOM 1484 C C . THR A 1 189 ? 3.145 1.571 -7.312 1.00 98.69 189 THR A C 1
ATOM 1486 O O . THR A 1 189 ? 4.259 2.031 -7.553 1.00 98.69 189 THR A O 1
ATOM 1489 N N . LEU A 1 190 ? 2.047 2.064 -7.882 1.00 98.75 190 LEU A N 1
ATOM 1490 C CA . LEU A 1 190 ? 2.088 3.118 -8.894 1.00 98.75 190 LEU A CA 1
ATOM 1491 C C . LEU A 1 190 ? 2.099 4.533 -8.309 1.00 98.75 190 LEU A C 1
ATOM 1493 O O . LEU A 1 190 ? 2.134 5.507 -9.065 1.00 98.75 190 LEU A O 1
ATOM 1497 N N . SER A 1 191 ? 2.081 4.686 -6.987 1.00 98.75 191 SER A N 1
ATOM 1498 C CA . SER A 1 191 ? 2.100 6.005 -6.366 1.00 98.75 191 SER A CA 1
ATOM 1499 C C . SER A 1 191 ? 3.486 6.669 -6.484 1.00 98.75 191 SER A C 1
ATOM 1501 O O . SER A 1 191 ? 4.514 6.034 -6.226 1.00 98.75 191 SER A O 1
ATOM 1503 N N . PRO A 1 192 ? 3.557 7.973 -6.816 1.00 98.44 192 PRO A N 1
ATOM 1504 C CA . PRO A 1 192 ? 4.810 8.727 -6.823 1.00 98.44 192 PRO A CA 1
ATOM 1505 C C . PRO A 1 192 ? 5.578 8.676 -5.505 1.00 98.44 192 PRO A C 1
ATOM 1507 O O . PRO A 1 192 ? 6.802 8.561 -5.514 1.00 98.44 192 PRO A O 1
ATOM 1510 N N . ALA A 1 193 ? 4.874 8.758 -4.371 1.00 98.44 193 ALA A N 1
ATOM 1511 C CA . ALA A 1 193 ? 5.509 8.769 -3.059 1.00 98.44 193 ALA A CA 1
ATOM 1512 C C . ALA A 1 193 ? 6.262 7.459 -2.791 1.00 98.44 193 ALA A C 1
ATOM 1514 O O . ALA A 1 193 ? 7.452 7.502 -2.473 1.00 98.44 193 ALA A O 1
ATOM 1515 N N . MET A 1 194 ? 5.612 6.309 -3.008 1.00 98.69 194 MET A N 1
ATOM 1516 C CA . MET A 1 194 ? 6.252 5.001 -2.858 1.00 98.69 194 MET A CA 1
ATOM 1517 C C . MET A 1 194 ? 7.370 4.799 -3.883 1.00 98.69 194 MET A C 1
ATOM 1519 O O . MET A 1 194 ? 8.474 4.388 -3.524 1.00 98.69 194 MET A O 1
ATOM 1523 N N . GLY A 1 195 ? 7.122 5.161 -5.146 1.00 98.38 195 GLY A N 1
ATOM 1524 C CA . GLY A 1 195 ? 8.110 5.022 -6.213 1.00 98.38 195 GLY A CA 1
ATOM 1525 C C . GLY A 1 195 ? 9.410 5.778 -5.929 1.00 98.38 195 GLY A C 1
ATOM 1526 O O . GLY A 1 195 ? 10.498 5.287 -6.219 1.00 98.38 195 GLY A O 1
ATOM 1527 N N . ILE A 1 196 ? 9.315 6.959 -5.323 1.00 98.25 196 ILE A N 1
ATOM 1528 C CA . ILE A 1 196 ? 10.470 7.759 -4.904 1.00 98.25 196 ILE A CA 1
ATOM 1529 C C . ILE A 1 196 ? 11.143 7.166 -3.667 1.00 98.25 196 ILE A C 1
ATOM 1531 O O . ILE A 1 196 ? 12.377 7.133 -3.604 1.00 98.25 196 ILE A O 1
ATOM 1535 N N . TYR A 1 197 ? 10.346 6.722 -2.694 1.00 98.31 197 TYR A N 1
ATOM 1536 C CA . TYR A 1 197 ? 10.837 6.211 -1.418 1.00 98.31 197 TYR A CA 1
ATOM 1537 C C . TYR A 1 197 ? 11.640 4.917 -1.584 1.00 98.31 197 TYR A C 1
ATOM 1539 O O . TYR A 1 197 ? 12.709 4.788 -0.994 1.00 98.31 197 TYR A O 1
ATOM 1547 N N . LEU A 1 198 ? 11.179 4.018 -2.457 1.00 97.88 198 LEU A N 1
ATOM 1548 C CA . LEU A 1 198 ? 11.779 2.699 -2.688 1.00 97.88 198 LEU A CA 1
ATOM 1549 C C . LEU A 1 198 ? 12.392 2.535 -4.084 1.00 97.88 198 LEU A C 1
ATOM 1551 O O . LEU A 1 198 ? 12.501 1.426 -4.595 1.00 97.88 198 LEU A O 1
ATOM 1555 N N . SER A 1 199 ? 12.769 3.652 -4.709 1.00 96.75 199 SER A N 1
ATOM 1556 C CA . SER A 1 199 ? 13.511 3.708 -5.981 1.00 96.75 199 SER A CA 1
ATOM 1557 C C . SER A 1 199 ? 12.903 2.963 -7.186 1.00 96.75 199 SER A C 1
ATOM 1559 O O . SER A 1 199 ? 13.583 2.755 -8.187 1.00 96.75 199 SER A O 1
ATOM 1561 N N . MET A 1 200 ? 11.596 2.675 -7.181 1.00 98.06 200 MET A N 1
ATOM 1562 C CA . MET A 1 200 ? 10.876 2.213 -8.380 1.00 98.06 200 MET A CA 1
ATOM 1563 C C . MET A 1 200 ? 10.706 3.325 -9.429 1.00 98.06 200 MET A C 1
ATOM 1565 O O . MET A 1 200 ? 10.720 3.058 -10.632 1.00 98.06 200 MET A O 1
ATOM 1569 N N . GLN A 1 201 ? 10.548 4.581 -9.002 1.00 98.38 201 GLN A N 1
ATOM 1570 C CA . GLN A 1 201 ? 10.397 5.712 -9.917 1.00 98.38 201 GLN A CA 1
ATOM 1571 C C . GLN A 1 201 ? 11.657 5.859 -10.773 1.00 98.38 201 GLN A C 1
ATOM 1573 O O . GLN A 1 201 ? 12.746 6.136 -10.272 1.00 98.38 201 GLN A O 1
ATOM 1578 N N . GLY A 1 202 ? 11.497 5.741 -12.089 1.00 98.06 202 GLY A N 1
ATOM 1579 C CA . GLY A 1 202 ? 12.603 5.854 -13.029 1.00 98.06 202 GLY A CA 1
ATOM 1580 C C . GLY A 1 202 ? 13.484 4.610 -13.129 1.00 98.06 202 GLY A C 1
ATOM 1581 O O . GLY A 1 202 ? 14.586 4.723 -13.672 1.00 98.06 202 GLY A O 1
ATOM 1582 N N . ASN A 1 203 ? 13.035 3.461 -12.617 1.00 98.38 203 ASN A N 1
ATOM 1583 C CA . ASN A 1 203 ? 13.768 2.204 -12.717 1.00 98.38 203 ASN A CA 1
ATOM 1584 C C . ASN A 1 203 ? 13.899 1.754 -14.183 1.00 98.38 203 ASN A C 1
ATOM 1586 O O . ASN A 1 203 ? 12.939 1.802 -14.952 1.00 98.38 203 ASN A O 1
ATOM 1590 N N . ARG A 1 204 ? 15.088 1.319 -14.602 1.00 98.38 204 ARG A N 1
ATOM 1591 C CA . ARG A 1 204 ? 15.402 1.031 -16.008 1.00 98.38 204 ARG A CA 1
ATOM 1592 C C . ARG A 1 204 ? 15.629 -0.451 -16.229 1.00 98.38 204 ARG A C 1
ATOM 1594 O O . ARG A 1 204 ? 16.233 -1.120 -15.401 1.00 98.38 204 ARG A O 1
ATOM 1601 N N . LYS A 1 205 ? 15.227 -0.937 -17.402 1.00 98.00 205 LYS A N 1
ATOM 1602 C CA . LYS A 1 205 ? 15.688 -2.227 -17.919 1.00 98.00 205 LYS A CA 1
ATOM 1603 C C . LYS A 1 205 ? 17.215 -2.290 -17.967 1.00 98.00 205 LYS A C 1
ATOM 1605 O O . LYS A 1 205 ? 17.875 -1.259 -18.112 1.00 98.00 205 LYS A O 1
A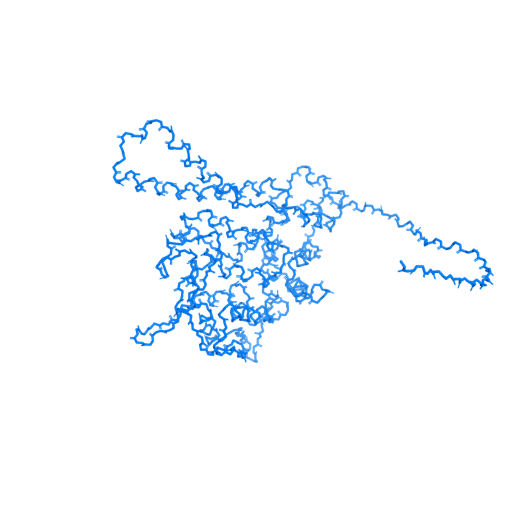TOM 1610 N N . ALA A 1 206 ? 17.749 -3.506 -17.925 1.00 97.75 206 ALA A N 1
ATOM 1611 C CA . ALA A 1 206 ? 19.184 -3.732 -17.999 1.00 97.75 206 ALA A CA 1
ATOM 1612 C C . ALA A 1 206 ? 19.804 -3.130 -19.275 1.00 97.75 206 ALA A C 1
ATOM 1614 O O . ALA A 1 206 ? 19.228 -3.202 -20.366 1.00 97.75 206 ALA A O 1
ATOM 1615 N N . ASN A 1 207 ? 21.011 -2.586 -19.138 1.00 96.88 207 ASN A N 1
ATOM 1616 C CA . ASN A 1 207 ? 21.874 -2.203 -20.248 1.00 96.88 207 ASN A CA 1
ATOM 1617 C C . ASN A 1 207 ? 23.246 -2.854 -20.052 1.00 96.88 207 ASN A C 1
ATOM 1619 O O . ASN A 1 207 ? 24.076 -2.368 -19.284 1.00 96.88 207 ASN A O 1
ATOM 1623 N N . LEU A 1 208 ? 23.479 -3.949 -20.778 1.00 94.38 208 LEU A N 1
ATOM 1624 C CA . LEU A 1 208 ? 24.700 -4.750 -20.666 1.00 94.38 208 LEU A CA 1
ATOM 1625 C C . LEU A 1 208 ? 25.954 -3.999 -21.133 1.00 94.38 208 LEU A C 1
ATOM 1627 O O . LEU A 1 208 ? 27.035 -4.252 -20.617 1.00 94.38 208 LEU A O 1
ATOM 1631 N N . ASN A 1 209 ? 25.817 -3.035 -22.050 1.00 96.19 209 ASN A N 1
ATOM 1632 C CA . ASN A 1 209 ? 26.951 -2.221 -22.504 1.00 96.19 209 ASN A CA 1
ATOM 1633 C C . ASN A 1 209 ? 27.438 -1.254 -21.416 1.00 96.19 209 ASN A C 1
ATOM 1635 O O . ASN A 1 209 ? 28.611 -0.898 -21.382 1.00 96.19 209 ASN A O 1
ATOM 1639 N N . GLU A 1 210 ? 26.534 -0.824 -20.535 1.00 95.06 210 GLU A N 1
ATOM 1640 C CA . GLU A 1 210 ? 26.827 0.083 -19.419 1.00 95.06 210 GLU A CA 1
ATOM 1641 C C . GLU A 1 210 ? 26.947 -0.665 -18.083 1.00 95.06 210 GLU A C 1
ATOM 1643 O O . GLU A 1 210 ? 27.154 -0.035 -17.049 1.00 95.06 210 GLU A O 1
ATOM 1648 N N . ASN A 1 211 ? 26.812 -1.998 -18.098 1.00 95.25 211 ASN A N 1
ATOM 1649 C CA . ASN A 1 211 ? 26.766 -2.859 -16.916 1.00 95.25 211 ASN A CA 1
ATOM 1650 C C . ASN A 1 211 ? 25.776 -2.356 -15.844 1.00 95.25 211 ASN A C 1
ATOM 1652 O O . ASN A 1 211 ? 26.097 -2.285 -14.658 1.00 95.25 211 ASN A O 1
ATOM 1656 N N . THR A 1 212 ? 24.575 -1.963 -16.278 1.00 96.25 212 THR A N 1
ATOM 1657 C CA . THR A 1 212 ? 23.494 -1.520 -15.386 1.00 96.25 212 THR A CA 1
ATOM 1658 C C . THR A 1 212 ? 22.331 -2.502 -15.410 1.00 96.25 212 THR A C 1
ATOM 1660 O O . THR A 1 212 ? 21.989 -3.059 -16.456 1.00 96.25 212 THR A O 1
ATOM 1663 N N . PHE A 1 213 ? 21.713 -2.692 -14.247 1.00 97.25 213 PHE A N 1
ATOM 1664 C CA . PHE A 1 213 ? 20.612 -3.623 -14.013 1.00 97.25 213 PHE A CA 1
ATOM 1665 C C . PHE A 1 213 ? 19.434 -2.888 -13.356 1.00 97.25 213 PHE A C 1
ATOM 1667 O O . PHE A 1 213 ? 19.647 -1.810 -12.790 1.00 97.25 213 PHE A O 1
ATOM 1674 N N . PRO A 1 214 ? 18.206 -3.432 -13.444 1.00 98.31 214 PRO A N 1
ATOM 1675 C CA . PRO A 1 214 ? 17.058 -2.892 -12.724 1.00 98.31 214 PRO A CA 1
ATOM 1676 C C . PRO A 1 214 ? 17.321 -2.773 -11.221 1.00 98.31 214 PRO A C 1
ATOM 1678 O O . PRO A 1 214 ? 17.933 -3.650 -10.620 1.00 98.31 214 PRO A O 1
ATOM 1681 N N . ASP A 1 215 ? 16.831 -1.694 -10.617 1.00 98.44 215 ASP A N 1
ATOM 1682 C CA . ASP A 1 215 ? 16.846 -1.500 -9.169 1.00 98.44 215 ASP A CA 1
ATOM 1683 C C . ASP A 1 215 ? 15.879 -2.494 -8.504 1.00 98.44 215 ASP A C 1
ATOM 1685 O O . ASP A 1 215 ? 14.698 -2.569 -8.859 1.00 98.44 215 ASP A O 1
ATOM 1689 N N . GLU A 1 216 ? 16.400 -3.274 -7.560 1.00 98.31 216 GLU A N 1
ATOM 1690 C CA . GLU A 1 216 ? 15.687 -4.343 -6.859 1.00 98.31 216 GLU A CA 1
ATOM 1691 C C . GLU A 1 216 ? 14.968 -3.888 -5.589 1.00 98.31 216 GLU A C 1
ATOM 1693 O O . GLU A 1 216 ? 14.206 -4.667 -5.017 1.00 98.31 216 GLU A O 1
ATOM 1698 N N . ASN A 1 217 ? 15.199 -2.662 -5.117 1.00 98.38 217 ASN A N 1
ATOM 1699 C CA . ASN A 1 217 ? 14.760 -2.220 -3.796 1.00 98.38 217 ASN A CA 1
ATOM 1700 C C . ASN A 1 217 ? 13.242 -2.375 -3.624 1.00 98.38 217 ASN A C 1
ATOM 1702 O O . ASN A 1 217 ? 12.790 -3.132 -2.771 1.00 98.38 217 ASN A O 1
ATOM 1706 N N . TYR A 1 218 ? 12.435 -1.774 -4.505 1.00 98.62 218 TYR A N 1
ATOM 1707 C CA . TYR A 1 218 ? 10.981 -1.935 -4.424 1.00 98.62 218 TYR A CA 1
ATOM 1708 C C . TYR A 1 218 ? 10.520 -3.392 -4.582 1.00 98.62 218 TYR A C 1
ATOM 1710 O O . TYR A 1 218 ? 9.582 -3.801 -3.905 1.00 98.62 218 TYR A O 1
ATOM 1718 N N . ALA A 1 219 ? 11.184 -4.191 -5.425 1.00 98.56 219 ALA A N 1
ATOM 1719 C CA . ALA A 1 219 ? 10.864 -5.611 -5.585 1.00 98.56 219 ALA A CA 1
ATOM 1720 C C . ALA A 1 219 ? 11.085 -6.403 -4.294 1.00 98.56 219 ALA A C 1
ATOM 1722 O O . ALA A 1 219 ? 10.247 -7.219 -3.912 1.00 98.56 219 ALA A O 1
ATOM 1723 N N . ARG A 1 220 ? 12.177 -6.117 -3.587 1.00 98.44 220 ARG A N 1
ATOM 1724 C CA . ARG A 1 220 ? 12.472 -6.713 -2.288 1.00 98.44 220 ARG A CA 1
ATOM 1725 C C . ARG A 1 220 ? 11.459 -6.277 -1.241 1.00 98.44 220 ARG A C 1
ATOM 1727 O O . ARG A 1 220 ? 10.870 -7.126 -0.582 1.00 98.44 220 ARG A O 1
ATOM 1734 N N . GLU A 1 221 ? 11.203 -4.980 -1.126 1.00 98.06 221 GLU A N 1
ATOM 1735 C CA . GLU A 1 221 ? 10.332 -4.444 -0.080 1.00 98.06 221 GLU A CA 1
ATOM 1736 C C . GLU A 1 221 ? 8.850 -4.787 -0.297 1.00 98.06 221 GLU A C 1
ATOM 1738 O O . GLU A 1 221 ? 8.144 -5.084 0.669 1.00 98.06 221 GLU A O 1
ATOM 1743 N N . VAL A 1 222 ? 8.358 -4.821 -1.544 1.00 98.50 222 VAL A N 1
ATOM 1744 C CA . VAL A 1 222 ? 6.962 -5.210 -1.808 1.00 98.50 222 VAL A CA 1
ATOM 1745 C C . VAL A 1 222 ? 6.701 -6.663 -1.419 1.00 98.50 222 VAL A C 1
ATOM 1747 O O . VAL A 1 222 ? 5.630 -6.963 -0.893 1.00 98.50 222 VAL A O 1
ATOM 1750 N N . MET A 1 223 ? 7.687 -7.549 -1.592 1.00 98.50 223 MET A N 1
ATOM 1751 C CA . MET A 1 223 ? 7.624 -8.929 -1.108 1.00 98.50 223 MET A CA 1
ATOM 1752 C C . MET A 1 223 ? 7.803 -8.994 0.414 1.00 98.50 223 MET A C 1
ATOM 1754 O O . MET A 1 223 ? 6.955 -9.518 1.134 1.00 98.50 223 MET A O 1
ATOM 1758 N N . GLN A 1 224 ? 8.879 -8.409 0.929 1.00 98.00 224 GLN A N 1
ATOM 1759 C CA . GLN A 1 224 ? 9.311 -8.595 2.309 1.00 98.00 224 GLN A CA 1
ATOM 1760 C C . GLN A 1 224 ? 8.468 -7.826 3.334 1.00 98.00 224 GLN A C 1
ATOM 1762 O O . GLN A 1 224 ? 8.175 -8.355 4.402 1.00 98.00 224 GLN A O 1
ATOM 1767 N N . LEU A 1 225 ? 8.100 -6.576 3.056 1.00 97.31 225 LEU A N 1
ATOM 1768 C CA . LEU A 1 225 ? 7.414 -5.710 4.022 1.00 97.31 225 LEU A CA 1
ATOM 1769 C C . LEU A 1 225 ? 5.915 -5.617 3.769 1.00 97.31 225 LEU A C 1
ATOM 1771 O O . LEU A 1 225 ? 5.139 -5.446 4.713 1.00 97.31 225 LEU A O 1
ATOM 1775 N N . PHE A 1 226 ? 5.506 -5.719 2.504 1.00 97.81 226 PHE A N 1
ATOM 1776 C CA . PHE A 1 226 ? 4.142 -5.397 2.090 1.00 97.81 226 PHE A CA 1
ATOM 1777 C C . PHE A 1 226 ? 3.336 -6.597 1.602 1.00 97.81 226 PHE A C 1
ATOM 1779 O O . PHE A 1 226 ? 2.231 -6.401 1.119 1.00 97.81 226 PHE A O 1
ATOM 1786 N N . SER A 1 227 ? 3.836 -7.832 1.680 1.00 97.94 227 SER A N 1
ATOM 1787 C CA . SER A 1 227 ? 3.019 -8.973 1.249 1.00 97.94 227 SER A CA 1
ATOM 1788 C C . SER A 1 227 ? 3.370 -10.289 1.927 1.00 97.94 227 SER A C 1
ATOM 1790 O O . SER A 1 227 ? 2.545 -10.811 2.666 1.00 97.94 227 SER A O 1
ATOM 1792 N N . ILE A 1 228 ? 4.556 -10.843 1.690 1.00 98.19 228 ILE A N 1
ATOM 1793 C CA . ILE A 1 228 ? 4.853 -12.246 2.001 1.00 98.19 228 ILE A CA 1
ATOM 1794 C C . ILE A 1 228 ? 5.874 -12.434 3.122 1.00 98.19 228 ILE A C 1
ATOM 1796 O O . ILE A 1 228 ? 5.937 -13.524 3.685 1.00 98.19 228 ILE A O 1
ATOM 1800 N N . GLY A 1 229 ? 6.614 -11.401 3.525 1.00 98.00 229 GLY A N 1
ATOM 1801 C CA . GLY A 1 229 ? 7.629 -11.548 4.572 1.00 98.00 229 GLY A CA 1
ATOM 1802 C C . GLY A 1 229 ? 8.895 -12.238 4.068 1.00 98.00 229 GLY A C 1
ATOM 1803 O O . GLY A 1 229 ? 9.062 -12.445 2.877 1.00 98.00 229 GLY A O 1
ATOM 1804 N N . LEU A 1 230 ? 9.813 -12.579 4.977 1.00 97.81 230 LEU A N 1
ATOM 1805 C CA . LEU A 1 230 ? 11.040 -13.315 4.635 1.00 97.81 230 LEU A CA 1
ATOM 1806 C C . LEU A 1 230 ? 10.796 -14.820 4.511 1.00 97.81 230 LEU A C 1
ATOM 1808 O O . LEU A 1 230 ? 11.284 -15.461 3.586 1.00 97.81 230 LEU A O 1
ATOM 1812 N N . HIS A 1 231 ? 10.008 -15.382 5.425 1.00 98.38 231 HIS A N 1
ATOM 1813 C CA . HIS A 1 231 ? 9.848 -16.824 5.572 1.00 98.38 231 HIS A CA 1
ATOM 1814 C C . HIS A 1 231 ? 8.413 -17.256 5.308 1.00 98.38 231 HIS A C 1
ATOM 1816 O O . HIS A 1 231 ? 7.475 -16.515 5.598 1.00 98.38 231 HIS A O 1
ATOM 1822 N N . GLN A 1 232 ? 8.240 -18.470 4.795 1.00 98.25 232 GLN A N 1
ATOM 1823 C CA . GLN A 1 232 ? 6.941 -19.109 4.635 1.00 98.25 232 GLN A CA 1
ATOM 1824 C C . GLN A 1 232 ? 6.215 -19.177 5.975 1.00 98.25 232 GLN A C 1
ATOM 1826 O O . GLN A 1 232 ? 6.820 -19.484 7.005 1.00 98.25 232 GLN A O 1
ATOM 1831 N N . LEU A 1 233 ? 4.924 -18.867 5.952 1.00 98.50 233 LEU A N 1
ATOM 1832 C CA . LEU A 1 233 ? 4.069 -18.838 7.125 1.00 98.50 233 LEU A CA 1
ATOM 1833 C C . LEU A 1 233 ? 2.961 -19.875 6.984 1.00 98.50 233 LEU A C 1
ATOM 1835 O O . LEU A 1 233 ? 2.368 -20.025 5.916 1.00 98.50 233 LEU A O 1
ATOM 1839 N N . ASP A 1 234 ? 2.633 -20.541 8.086 1.00 98.12 234 ASP A N 1
ATOM 1840 C CA . ASP A 1 234 ? 1.344 -21.208 8.201 1.00 98.12 234 ASP A CA 1
ATOM 1841 C C . ASP A 1 234 ? 0.211 -20.183 8.396 1.00 98.12 234 ASP A C 1
ATOM 1843 O O . ASP A 1 234 ? 0.430 -18.978 8.559 1.00 98.12 234 ASP A O 1
ATOM 1847 N N . ILE A 1 235 ? -1.036 -20.658 8.403 1.00 98.19 235 ILE A N 1
ATOM 1848 C CA . ILE A 1 235 ? -2.211 -19.786 8.536 1.00 98.19 235 ILE A CA 1
ATOM 1849 C C . ILE A 1 235 ? -2.267 -19.030 9.876 1.00 98.19 235 ILE A C 1
ATOM 1851 O O . ILE A 1 235 ? -2.896 -17.981 9.962 1.00 98.19 235 ILE A O 1
ATOM 1855 N N . SER A 1 236 ? -1.598 -19.529 10.919 1.00 97.69 236 SER A N 1
ATOM 1856 C CA . SER A 1 236 ? -1.479 -18.859 12.222 1.00 97.69 236 SER A CA 1
ATOM 1857 C C . SER A 1 236 ? -0.339 -17.829 12.258 1.00 97.69 236 SER A C 1
ATOM 1859 O O . SER A 1 236 ? -0.074 -17.180 13.275 1.00 97.69 236 SER A O 1
ATOM 1861 N N . GLY A 1 237 ? 0.351 -17.660 11.128 1.00 97.00 237 GLY A N 1
ATOM 1862 C CA . GLY A 1 237 ? 1.478 -16.764 10.957 1.00 97.00 237 GLY A CA 1
ATOM 1863 C C . GLY A 1 237 ? 2.766 -17.269 11.600 1.00 97.00 237 GLY A C 1
ATOM 1864 O O . GLY A 1 237 ? 3.658 -16.451 11.819 1.00 97.00 237 GLY A O 1
ATOM 1865 N N . GLN A 1 238 ? 2.868 -18.550 11.959 1.00 97.50 238 GLN A N 1
ATOM 1866 C CA . GLN A 1 238 ? 4.128 -19.131 12.425 1.00 97.50 238 GLN A CA 1
ATOM 1867 C C . GLN A 1 238 ? 4.994 -19.526 11.233 1.00 97.50 238 GLN A C 1
ATOM 1869 O O . GLN A 1 238 ? 4.480 -19.902 10.183 1.00 97.50 238 GLN A O 1
ATOM 1874 N N . ALA A 1 239 ? 6.314 -19.421 11.388 1.00 97.75 239 ALA A N 1
ATOM 1875 C CA . ALA A 1 239 ? 7.236 -19.785 10.321 1.00 97.75 239 ALA A CA 1
ATOM 1876 C C . ALA A 1 239 ? 7.204 -21.299 10.074 1.00 97.75 239 ALA A C 1
ATOM 1878 O O . ALA A 1 239 ? 7.345 -22.084 11.012 1.00 97.75 239 ALA A O 1
ATOM 1879 N N . VAL A 1 240 ? 7.066 -21.692 8.810 1.00 97.88 240 VAL A N 1
ATOM 1880 C CA . VAL A 1 240 ? 7.203 -23.086 8.381 1.00 97.88 240 VAL A CA 1
ATOM 1881 C C . VAL A 1 240 ? 8.671 -23.491 8.502 1.00 97.88 240 VAL A C 1
ATOM 1883 O O . VAL A 1 240 ? 9.564 -22.742 8.091 1.00 97.88 240 VAL A O 1
ATOM 1886 N N . LEU A 1 241 ? 8.909 -24.669 9.080 1.00 97.81 241 LEU A N 1
ATOM 1887 C CA . LEU A 1 241 ? 10.244 -25.225 9.281 1.00 97.81 241 LEU A CA 1
ATOM 1888 C C . LEU A 1 241 ? 10.505 -26.391 8.322 1.00 97.81 241 LEU A C 1
ATOM 1890 O O . LEU A 1 241 ? 9.603 -27.182 8.041 1.00 97.81 241 LEU A O 1
ATOM 1894 N N . ASP A 1 242 ? 11.740 -26.503 7.838 1.00 96.06 242 ASP A N 1
ATOM 1895 C CA . ASP A 1 242 ? 12.214 -27.664 7.087 1.00 96.06 242 ASP A CA 1
ATOM 1896 C C . ASP A 1 242 ? 12.465 -28.878 8.008 1.00 96.06 242 ASP A C 1
ATOM 1898 O O . ASP A 1 242 ? 12.329 -28.811 9.233 1.00 96.06 242 ASP A O 1
ATOM 1902 N N . GLY A 1 243 ? 12.873 -30.011 7.426 1.00 94.88 243 GLY A N 1
AT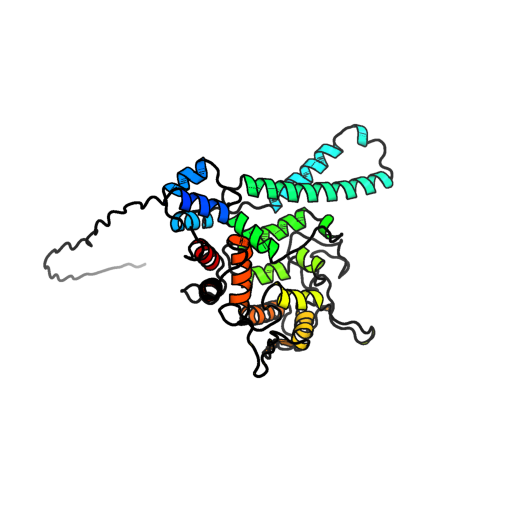OM 1903 C CA . GLY A 1 243 ? 13.189 -31.231 8.183 1.00 94.88 243 GLY A CA 1
ATOM 1904 C C . GLY A 1 243 ? 14.361 -31.099 9.170 1.00 94.88 243 GLY A C 1
ATOM 1905 O O . GLY A 1 243 ? 14.541 -31.980 10.007 1.00 94.88 243 GLY A O 1
ATOM 1906 N N . ASN A 1 244 ? 15.132 -30.011 9.097 1.00 95.06 244 ASN A N 1
ATOM 1907 C CA . ASN A 1 244 ? 16.251 -29.698 9.985 1.00 95.06 244 ASN A CA 1
ATOM 1908 C C . ASN A 1 244 ? 15.891 -28.629 11.035 1.00 95.06 244 ASN A C 1
ATOM 1910 O O . ASN A 1 244 ? 16.740 -28.262 11.846 1.00 95.06 244 ASN A O 1
ATOM 1914 N N . GLY A 1 245 ? 14.653 -28.122 11.036 1.00 95.62 245 GLY A N 1
ATOM 1915 C CA . GLY A 1 245 ? 14.191 -27.075 11.947 1.00 95.62 245 GLY A CA 1
ATOM 1916 C C . GLY A 1 245 ? 14.543 -25.645 11.518 1.00 95.62 245 GLY A C 1
ATOM 1917 O O . GLY A 1 245 ? 14.350 -24.720 12.310 1.00 95.62 245 GLY A O 1
ATOM 1918 N N . ASN A 1 246 ? 15.037 -25.428 10.295 1.00 97.44 246 ASN A N 1
ATOM 1919 C CA . ASN A 1 246 ? 15.305 -24.088 9.767 1.00 97.44 246 ASN A CA 1
ATOM 1920 C C . ASN A 1 246 ? 14.043 -23.483 9.152 1.00 97.44 246 ASN A C 1
ATOM 1922 O O . ASN A 1 246 ? 13.224 -24.194 8.576 1.00 97.44 246 ASN A O 1
ATOM 1926 N 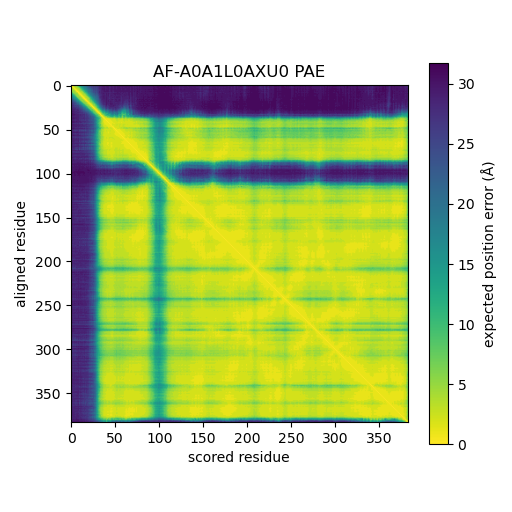N . LYS A 1 247 ? 13.901 -22.156 9.223 1.00 97.81 247 LYS A N 1
ATOM 1927 C CA . LYS A 1 247 ? 12.798 -21.447 8.560 1.00 97.81 247 LYS A CA 1
ATOM 1928 C C . LYS A 1 247 ? 12.954 -21.531 7.045 1.00 97.81 247 LYS A C 1
ATOM 1930 O O . LYS A 1 247 ? 14.045 -21.306 6.531 1.00 97.81 247 LYS A O 1
ATOM 1935 N N . VAL A 1 248 ? 11.857 -21.802 6.349 1.00 98.00 248 VAL A N 1
ATOM 1936 C CA . VAL A 1 248 ? 11.833 -21.855 4.884 1.00 98.00 248 VAL A CA 1
ATOM 1937 C C . VAL A 1 248 ? 11.623 -20.451 4.324 1.00 98.00 248 VAL A C 1
ATOM 1939 O O . VAL A 1 248 ? 10.697 -19.760 4.744 1.00 98.00 248 VAL A O 1
ATOM 1942 N N . ASP A 1 249 ? 12.445 -20.024 3.369 1.00 97.88 249 ASP A N 1
ATOM 1943 C CA . ASP A 1 249 ? 12.296 -18.714 2.728 1.00 97.88 249 ASP A CA 1
ATOM 1944 C C . ASP A 1 249 ? 11.069 -18.658 1.806 1.00 97.88 249 ASP A C 1
ATOM 1946 O O . ASP A 1 249 ? 10.701 -19.631 1.143 1.00 97.88 249 ASP A O 1
ATOM 1950 N N . SER A 1 250 ? 10.409 -17.501 1.784 1.00 97.69 250 SER A N 1
ATOM 1951 C CA . SER A 1 250 ? 9.182 -17.279 1.004 1.00 97.69 250 SER A CA 1
ATOM 1952 C C . SER A 1 250 ? 9.431 -16.860 -0.446 1.00 97.69 250 SER A C 1
ATOM 1954 O O . SER A 1 250 ? 8.536 -16.985 -1.274 1.00 97.69 250 SER A O 1
ATOM 1956 N N . TYR A 1 251 ? 10.639 -16.398 -0.766 1.00 97.81 251 TYR A N 1
ATOM 1957 C CA . TYR A 1 251 ? 11.063 -16.037 -2.117 1.00 97.81 251 TYR A CA 1
ATOM 1958 C C . TYR A 1 251 ? 12.567 -16.264 -2.273 1.00 97.81 251 TYR A C 1
ATOM 1960 O O . TYR A 1 251 ? 13.300 -16.382 -1.291 1.00 97.81 251 TYR A O 1
ATOM 1968 N N . GLN A 1 252 ? 13.030 -16.324 -3.516 1.00 97.06 252 GLN A N 1
ATOM 1969 C CA . GLN A 1 252 ? 14.439 -16.457 -3.873 1.00 97.06 252 GLN A CA 1
ATOM 1970 C C . GLN A 1 252 ? 14.944 -15.178 -4.550 1.00 97.06 252 GLN A C 1
ATOM 1972 O O . GLN A 1 252 ? 14.166 -14.333 -4.991 1.00 97.06 252 GLN A O 1
ATOM 1977 N N . GLN A 1 253 ? 16.265 -15.036 -4.690 1.00 97.75 253 GLN A N 1
ATOM 1978 C CA . GLN A 1 253 ? 16.851 -13.884 -5.391 1.00 97.75 253 GLN A CA 1
ATOM 1979 C C . GLN A 1 253 ? 16.338 -13.762 -6.839 1.00 97.75 253 GLN A C 1
ATOM 1981 O O . GLN A 1 253 ? 16.096 -12.656 -7.313 1.00 97.75 253 GLN A O 1
ATOM 1986 N N . ALA A 1 254 ? 16.075 -14.888 -7.510 1.00 98.06 254 ALA A N 1
ATOM 1987 C CA . ALA A 1 254 ? 15.490 -14.887 -8.849 1.00 98.06 254 ALA A CA 1
ATOM 1988 C C . ALA A 1 254 ? 14.099 -14.223 -8.896 1.00 98.06 254 ALA A C 1
ATOM 1990 O O . ALA A 1 254 ? 13.780 -13.562 -9.883 1.00 98.06 254 ALA A O 1
ATOM 1991 N N . ASP A 1 255 ? 13.281 -14.351 -7.844 1.00 98.50 255 ASP A N 1
ATOM 1992 C CA . ASP A 1 255 ? 11.981 -13.671 -7.770 1.00 98.50 255 ASP A CA 1
ATOM 1993 C C . ASP A 1 255 ? 12.172 -12.154 -7.637 1.00 98.50 255 ASP A C 1
ATOM 1995 O O . ASP A 1 255 ? 11.471 -11.385 -8.293 1.00 98.50 255 ASP A O 1
ATOM 1999 N N . VAL A 1 256 ? 13.171 -11.718 -6.856 1.00 98.56 256 VAL A N 1
ATOM 2000 C CA . VAL A 1 256 ? 13.525 -10.295 -6.707 1.00 98.56 256 VAL A CA 1
ATOM 2001 C C . VAL A 1 256 ? 13.946 -9.706 -8.051 1.00 98.56 256 VAL A C 1
ATOM 2003 O O . VAL A 1 256 ? 13.407 -8.681 -8.464 1.00 98.56 256 VAL A O 1
ATOM 2006 N N . GLU A 1 257 ? 14.860 -10.366 -8.761 1.00 98.56 257 GLU A N 1
ATOM 2007 C CA . GLU A 1 257 ? 15.361 -9.918 -10.064 1.00 98.56 257 GLU A CA 1
ATOM 2008 C C . GLU A 1 257 ? 14.241 -9.841 -11.109 1.00 98.56 257 GLU A C 1
ATOM 2010 O O . GLU A 1 257 ? 14.113 -8.852 -11.837 1.00 98.56 257 GLU A O 1
ATOM 2015 N N . ASN A 1 258 ? 13.387 -10.866 -11.182 1.00 98.62 258 ASN A N 1
ATOM 2016 C CA . ASN A 1 258 ? 12.273 -10.882 -12.125 1.00 98.62 258 ASN A CA 1
ATOM 2017 C C . ASN A 1 258 ? 11.229 -9.816 -11.790 1.00 98.62 258 ASN A C 1
ATOM 2019 O O . ASN A 1 258 ? 10.757 -9.125 -12.694 1.00 98.62 258 ASN A O 1
ATOM 2023 N N . LEU A 1 259 ? 10.914 -9.616 -10.512 1.00 98.62 259 LEU A N 1
ATOM 2024 C CA . LEU A 1 259 ? 9.953 -8.603 -10.100 1.00 98.62 259 LEU A CA 1
ATOM 2025 C C . LEU A 1 259 ? 10.521 -7.182 -10.278 1.00 98.62 259 LEU A C 1
ATOM 2027 O O . LEU A 1 259 ? 9.805 -6.279 -10.707 1.00 98.62 259 LEU A O 1
ATOM 2031 N N . ALA A 1 260 ? 11.827 -6.982 -10.082 1.00 98.75 260 ALA A N 1
ATOM 2032 C CA . ALA A 1 260 ? 12.502 -5.721 -10.389 1.00 98.75 260 ALA A CA 1
ATOM 2033 C C . ALA A 1 260 ? 12.358 -5.350 -11.871 1.00 98.75 260 ALA A C 1
ATOM 2035 O O . ALA A 1 260 ? 12.095 -4.193 -12.203 1.00 98.75 260 ALA A O 1
ATOM 2036 N N . ARG A 1 261 ? 12.444 -6.342 -12.770 1.00 98.69 261 ARG A N 1
ATOM 2037 C CA . ARG A 1 261 ? 12.232 -6.149 -14.212 1.00 98.69 261 ARG A CA 1
ATOM 2038 C C . ARG A 1 261 ? 10.796 -5.710 -14.532 1.00 98.69 261 ARG A C 1
ATOM 2040 O O . ARG A 1 261 ? 10.634 -4.834 -15.382 1.00 98.69 261 ARG A O 1
ATOM 2047 N N . VAL A 1 262 ? 9.779 -6.226 -13.830 1.00 98.56 262 VAL A N 1
ATOM 2048 C CA . VAL A 1 262 ? 8.370 -5.771 -13.952 1.00 98.56 262 VAL A CA 1
ATOM 2049 C C . VAL A 1 262 ? 8.233 -4.283 -13.614 1.00 98.56 262 VAL A C 1
ATOM 2051 O O . VAL A 1 262 ? 7.493 -3.538 -14.261 1.00 98.56 262 VAL A O 1
ATOM 2054 N N . PHE A 1 263 ? 8.986 -3.821 -12.617 1.00 98.69 263 PHE A N 1
ATOM 2055 C CA . PHE A 1 263 ? 8.934 -2.441 -12.136 1.00 98.69 263 PHE A CA 1
ATOM 2056 C C . PHE A 1 263 ? 9.784 -1.453 -12.939 1.00 98.69 263 PHE A C 1
ATOM 2058 O O . PHE A 1 263 ? 9.855 -0.272 -12.593 1.00 98.69 263 PHE A O 1
ATOM 2065 N N . THR A 1 264 ? 10.381 -1.881 -14.049 1.00 98.81 264 THR A N 1
ATOM 2066 C CA . THR A 1 264 ? 11.085 -0.971 -14.957 1.00 98.81 264 THR A CA 1
ATOM 2067 C C . THR A 1 264 ? 10.113 -0.131 -15.782 1.00 98.81 264 THR A C 1
ATOM 2069 O O . THR A 1 264 ? 9.000 -0.544 -16.096 1.00 98.81 264 THR A O 1
ATOM 2072 N N . GLY A 1 265 ? 10.519 1.071 -16.178 1.00 98.31 265 GLY A N 1
ATOM 2073 C CA . GLY A 1 265 ? 9.752 1.908 -17.095 1.00 98.31 265 GLY A CA 1
ATOM 2074 C C . GLY A 1 265 ? 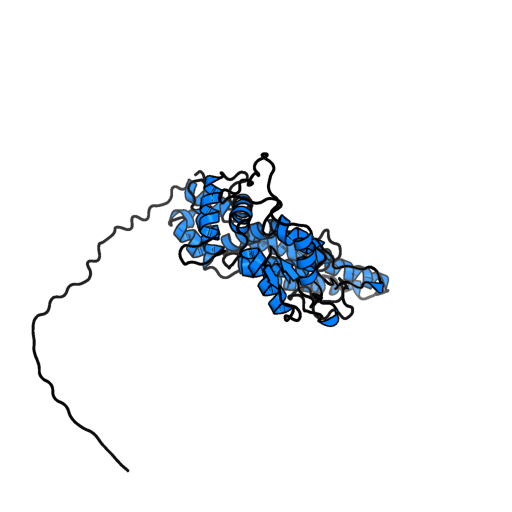8.719 2.829 -16.455 1.00 98.31 265 GLY A C 1
ATOM 2075 O O . GLY A 1 265 ? 8.220 3.702 -17.157 1.00 98.31 265 GLY A O 1
ATOM 2076 N N . TRP A 1 266 ? 8.445 2.741 -15.157 1.00 98.56 266 TRP A N 1
ATOM 2077 C CA . TRP A 1 266 ? 7.464 3.602 -14.484 1.00 98.56 266 TRP A CA 1
ATOM 2078 C C . TRP A 1 266 ? 8.090 4.918 -14.017 1.00 98.56 266 TRP A C 1
ATOM 2080 O O . TRP A 1 266 ? 9.172 4.924 -13.433 1.00 98.56 266 TRP A O 1
ATOM 2090 N N . ASP A 1 267 ? 7.450 6.051 -14.302 1.00 98.50 267 ASP A N 1
ATOM 2091 C CA . ASP A 1 267 ? 7.948 7.377 -13.923 1.00 98.50 267 ASP A CA 1
ATOM 2092 C C . ASP A 1 267 ? 6.801 8.359 -13.655 1.00 98.50 267 ASP A C 1
ATOM 2094 O O . ASP A 1 267 ? 5.659 8.144 -14.050 1.00 98.50 267 ASP A O 1
ATOM 2098 N N . LEU A 1 268 ? 7.107 9.464 -12.987 1.00 98.31 268 LEU A N 1
ATOM 2099 C CA . LEU A 1 268 ? 6.186 10.557 -12.736 1.00 98.31 268 LEU A CA 1
ATOM 2100 C C . LEU A 1 268 ? 5.579 11.070 -14.050 1.00 98.31 268 LEU A C 1
ATOM 2102 O O . LEU A 1 268 ? 6.276 11.300 -15.045 1.00 98.31 268 LEU A O 1
ATOM 2106 N N . VAL A 1 269 ? 4.275 11.331 -14.027 1.00 97.75 269 VAL A N 1
ATOM 2107 C CA . VAL A 1 269 ? 3.578 12.010 -15.124 1.00 97.75 269 VAL A CA 1
ATOM 2108 C C . VAL A 1 269 ? 4.190 13.398 -15.345 1.00 97.75 269 VAL A C 1
ATOM 2110 O O . VAL A 1 269 ? 4.621 14.059 -14.398 1.00 97.75 269 VAL A O 1
ATOM 2113 N N . GLU A 1 270 ? 4.257 13.823 -16.612 1.00 95.38 270 GLU A N 1
ATOM 2114 C CA . GLU A 1 270 ? 4.869 15.087 -17.065 1.00 95.38 270 GLU A CA 1
ATOM 2115 C C . GLU A 1 270 ? 6.387 15.210 -16.810 1.00 95.38 270 GLU A C 1
ATOM 2117 O O . GLU A 1 270 ? 6.978 16.275 -17.023 1.00 95.38 270 GLU A O 1
ATOM 2122 N N . ASN A 1 271 ? 7.068 14.117 -16.442 1.00 95.56 271 ASN A N 1
ATOM 2123 C CA . ASN A 1 271 ? 8.512 14.129 -16.243 1.00 95.56 271 ASN A CA 1
ATOM 2124 C C . ASN A 1 271 ? 9.286 14.210 -17.566 1.00 95.56 271 ASN A C 1
ATOM 2126 O O . ASN A 1 271 ? 9.545 13.217 -18.242 1.00 95.56 271 ASN A O 1
ATOM 2130 N N . LYS A 1 272 ? 9.730 15.419 -17.924 1.00 92.44 272 LYS A N 1
ATOM 2131 C CA . LYS A 1 272 ? 10.469 15.669 -19.179 1.00 92.44 272 LYS A CA 1
ATOM 2132 C C . LYS A 1 272 ? 11.833 14.973 -19.262 1.00 92.44 272 LYS A C 1
ATOM 2134 O O . LYS A 1 272 ? 12.417 14.914 -20.341 1.00 92.44 272 LYS A O 1
ATOM 2139 N N . ARG A 1 273 ? 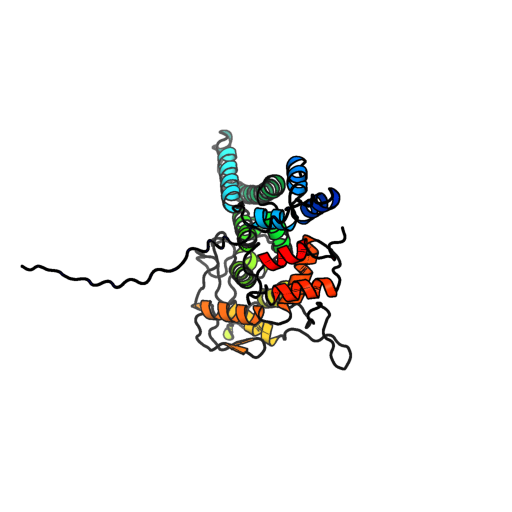12.386 14.509 -18.138 1.00 95.62 273 ARG A N 1
ATOM 2140 C CA . ARG A 1 273 ? 13.658 13.778 -18.094 1.00 95.62 273 ARG A CA 1
ATOM 2141 C C . ARG A 1 273 ? 13.452 12.512 -17.283 1.00 95.62 273 ARG A C 1
ATOM 2143 O O . ARG A 1 273 ? 13.430 12.588 -16.061 1.00 95.62 273 ARG A O 1
ATOM 2150 N N . TYR A 1 274 ? 13.374 11.376 -17.969 1.00 96.88 274 TYR A N 1
ATOM 2151 C CA . TYR A 1 274 ? 13.091 10.104 -17.318 1.00 96.88 274 TYR A CA 1
ATOM 2152 C C . TYR A 1 274 ? 14.030 9.837 -16.130 1.00 96.88 274 TYR A C 1
ATOM 2154 O O . TYR A 1 274 ? 15.254 9.957 -16.274 1.00 96.88 274 TYR A O 1
ATOM 2162 N N . GLY A 1 275 ? 13.463 9.482 -14.980 1.00 96.44 275 GLY A N 1
ATOM 2163 C CA . GLY A 1 275 ? 14.187 9.254 -13.726 1.00 96.44 275 GLY A CA 1
ATOM 2164 C C . GLY A 1 275 ? 14.451 10.518 -12.904 1.00 96.44 275 GLY A C 1
ATOM 2165 O O . GLY A 1 275 ? 15.034 10.452 -11.825 1.00 96.44 275 GLY A O 1
ATOM 2166 N N . HIS A 1 276 ? 14.027 11.698 -13.365 1.00 96.00 276 HIS A N 1
ATOM 2167 C CA . HIS A 1 276 ? 14.253 12.932 -12.621 1.00 96.00 276 HIS A CA 1
ATOM 2168 C C . HIS A 1 276 ? 13.187 13.155 -11.538 1.00 96.00 276 HIS A C 1
ATOM 2170 O O . HIS A 1 276 ? 12.103 13.670 -11.803 1.00 96.00 276 HIS A O 1
ATOM 2176 N N . ARG A 1 277 ? 13.565 12.910 -10.284 1.00 93.69 277 ARG A N 1
ATOM 2177 C CA . ARG A 1 277 ? 12.704 12.923 -9.083 1.00 93.69 277 ARG A CA 1
ATOM 2178 C C . ARG A 1 277 ? 11.911 14.221 -8.812 1.00 93.69 277 ARG A C 1
ATOM 2180 O O . ARG A 1 277 ? 10.953 14.210 -8.058 1.00 93.69 277 ARG A O 1
ATOM 2187 N N . ARG A 1 278 ? 12.289 15.374 -9.387 1.00 88.88 278 ARG A N 1
ATOM 2188 C CA . ARG A 1 278 ? 11.682 16.708 -9.096 1.00 88.88 278 ARG A CA 1
ATOM 2189 C C . ARG A 1 278 ? 10.972 17.393 -10.275 1.00 88.88 278 ARG A C 1
ATOM 2191 O O . ARG A 1 278 ? 10.839 18.614 -10.275 1.00 88.88 278 ARG A O 1
ATOM 2198 N N . ARG A 1 279 ? 10.650 16.662 -11.346 1.00 85.31 279 ARG A N 1
ATOM 2199 C CA . ARG A 1 279 ? 10.159 17.253 -12.612 1.00 85.31 279 ARG A CA 1
ATOM 2200 C C . ARG A 1 279 ? 8.800 16.731 -13.081 1.00 85.31 279 ARG A C 1
ATOM 2202 O O . ARG A 1 279 ? 8.398 17.097 -14.178 1.00 85.31 279 ARG A O 1
ATOM 2209 N N . GLY A 1 280 ? 8.118 15.925 -12.274 1.00 93.19 280 GLY A N 1
ATOM 2210 C CA . GLY A 1 280 ? 6.783 15.418 -12.580 1.00 93.19 280 GLY A CA 1
ATOM 2211 C C . GLY A 1 280 ? 5.780 15.676 -11.459 1.00 93.19 280 GLY A C 1
ATOM 2212 O O . GLY A 1 280 ? 6.087 16.361 -10.478 1.00 93.19 280 GLY A O 1
ATOM 2213 N N . ARG A 1 281 ? 4.584 15.124 -11.643 1.00 95.31 281 ARG A N 1
ATOM 2214 C CA . ARG A 1 281 ? 3.447 15.229 -10.724 1.00 95.31 281 ARG A CA 1
ATOM 2215 C C . ARG A 1 281 ? 3.488 14.169 -9.621 1.00 95.31 281 ARG A C 1
ATOM 2217 O O . ARG A 1 281 ? 3.942 13.054 -9.855 1.00 95.31 281 ARG A O 1
ATOM 2224 N N . TYR A 1 282 ? 3.002 14.543 -8.437 1.00 96.19 282 TYR A N 1
ATOM 2225 C CA . TYR A 1 282 ? 2.934 13.689 -7.239 1.00 96.19 282 TYR A CA 1
ATOM 2226 C C . TYR A 1 282 ? 1.495 13.358 -6.806 1.00 96.19 282 TYR A C 1
ATOM 2228 O O . TYR A 1 282 ? 1.292 12.613 -5.856 1.00 96.19 282 TYR A O 1
ATOM 2236 N N . ASP A 1 283 ? 0.511 13.909 -7.509 1.00 95.50 283 ASP A N 1
ATOM 2237 C CA . ASP A 1 283 ? -0.930 13.836 -7.253 1.00 95.50 283 ASP A CA 1
ATOM 2238 C C . ASP A 1 283 ? -1.654 12.950 -8.287 1.00 95.50 283 ASP A C 1
ATOM 2240 O O . ASP A 1 283 ? -2.811 13.171 -8.644 1.00 95.50 283 ASP A O 1
ATOM 2244 N N . THR A 1 284 ? -0.933 11.986 -8.856 1.00 98.00 284 THR A N 1
ATOM 2245 C CA . THR A 1 284 ? -1.432 11.055 -9.869 1.00 98.00 284 THR A CA 1
ATOM 2246 C C . THR A 1 284 ? -0.528 9.829 -9.937 1.00 98.00 284 THR A C 1
ATOM 2248 O O . THR A 1 284 ? 0.643 9.911 -9.570 1.00 98.00 284 THR A O 1
ATOM 2251 N N . PHE A 1 285 ? -1.043 8.701 -10.421 1.00 98.69 285 PHE A N 1
ATOM 2252 C CA . PHE A 1 285 ? -0.236 7.499 -10.613 1.00 98.69 285 PHE A CA 1
ATOM 2253 C C . PHE A 1 285 ? 0.887 7.732 -11.629 1.00 98.69 285 PHE A C 1
ATOM 2255 O O . PHE A 1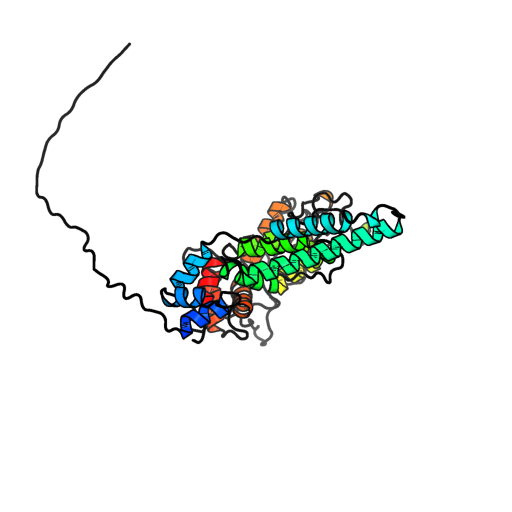 285 ? 0.728 8.465 -12.608 1.00 98.69 285 PHE A O 1
ATOM 2262 N N . MET A 1 286 ? 2.029 7.088 -11.398 1.00 98.56 286 MET A N 1
ATOM 2263 C CA . MET A 1 286 ? 3.133 7.046 -12.348 1.00 98.56 286 MET A CA 1
ATOM 2264 C C . MET A 1 286 ? 2.682 6.446 -13.685 1.00 98.56 286 MET A C 1
ATOM 2266 O O . MET A 1 286 ? 1.834 5.557 -13.741 1.00 98.56 286 MET A O 1
ATOM 2270 N N . ALA A 1 287 ? 3.284 6.920 -14.771 1.00 97.94 287 ALA A N 1
ATOM 2271 C CA . ALA A 1 287 ? 3.019 6.464 -16.123 1.00 97.94 287 ALA A CA 1
ATOM 2272 C C . ALA A 1 287 ? 4.189 5.650 -16.680 1.00 97.94 287 ALA A C 1
ATOM 2274 O O . ALA A 1 287 ? 5.362 5.894 -16.386 1.00 97.94 287 ALA A O 1
ATOM 2275 N N . LEU A 1 288 ? 3.853 4.698 -17.544 1.00 98.19 288 LEU A N 1
ATOM 2276 C CA . LEU A 1 288 ? 4.826 3.887 -18.253 1.00 98.19 288 LEU A CA 1
ATOM 2277 C C . LEU A 1 288 ? 5.558 4.715 -19.319 1.00 98.19 288 LEU A C 1
ATOM 2279 O O . LEU A 1 288 ? 4.951 5.381 -20.155 1.00 98.19 288 LEU A O 1
ATOM 2283 N N . SER A 1 289 ? 6.877 4.578 -19.351 1.00 97.56 289 SER A N 1
ATOM 2284 C CA . SER A 1 289 ? 7.757 4.953 -20.454 1.00 97.56 289 SER A CA 1
ATOM 2285 C C . SER A 1 289 ? 8.233 3.686 -21.167 1.00 97.56 289 SER A C 1
ATOM 2287 O O . SER A 1 289 ? 9.247 3.105 -20.768 1.00 97.56 289 SER A O 1
ATOM 2289 N N . PRO A 1 290 ? 7.570 3.259 -22.260 1.00 96.75 290 PRO A N 1
ATOM 2290 C CA . PRO A 1 290 ? 7.791 1.943 -22.860 1.00 96.75 290 PRO A CA 1
ATOM 2291 C C . PRO A 1 290 ? 9.248 1.650 -23.222 1.00 96.75 290 PRO A C 1
ATOM 2293 O O . PRO A 1 290 ? 9.706 0.527 -23.077 1.00 96.75 290 PRO A O 1
ATOM 2296 N N . LYS A 1 291 ? 10.020 2.660 -23.642 1.00 96.81 291 LYS A N 1
ATOM 2297 C CA . LYS A 1 291 ? 11.431 2.486 -24.032 1.00 96.81 291 LYS A CA 1
ATOM 2298 C C . LYS A 1 291 ? 12.330 1.988 -22.889 1.00 96.81 291 LYS A C 1
ATOM 2300 O O . LYS A 1 291 ? 13.373 1.395 -23.166 1.00 96.81 291 LYS A O 1
ATOM 2305 N N . GLN A 1 292 ? 11.935 2.252 -21.645 1.00 98.06 292 GLN A N 1
ATOM 2306 C CA . GLN A 1 292 ? 12.700 1.968 -20.429 1.00 98.06 292 GLN A CA 1
ATOM 2307 C C . GLN A 1 292 ? 12.295 0.650 -19.757 1.00 98.06 292 GLN A C 1
ATOM 2309 O O . GLN A 1 292 ? 12.984 0.227 -18.835 1.00 98.06 292 GLN A O 1
ATOM 2314 N N . HIS A 1 293 ? 11.220 0.010 -20.224 1.00 98.56 293 HIS A N 1
ATOM 2315 C CA . HIS A 1 293 ? 10.703 -1.236 -19.664 1.00 98.56 293 HIS A CA 1
ATOM 2316 C C . HIS A 1 293 ? 11.351 -2.473 -20.306 1.00 98.56 293 HIS A C 1
ATOM 2318 O O . HIS A 1 293 ? 11.674 -2.473 -21.502 1.00 98.56 293 HIS A O 1
ATOM 2324 N N . ASP A 1 294 ? 11.557 -3.514 -19.507 1.00 98.50 294 ASP A N 1
ATOM 2325 C CA . ASP A 1 294 ? 12.028 -4.830 -19.934 1.00 98.50 294 ASP A CA 1
ATOM 2326 C C . ASP A 1 294 ? 10.838 -5.697 -20.368 1.00 98.50 294 ASP A C 1
ATOM 2328 O O . ASP A 1 294 ? 10.008 -6.045 -19.542 1.00 98.50 294 ASP A O 1
ATOM 2332 N N . TYR A 1 295 ? 10.773 -6.088 -21.642 1.00 98.31 295 TYR A N 1
ATOM 2333 C CA . TYR A 1 295 ? 9.698 -6.937 -22.182 1.00 98.31 295 TYR A CA 1
ATOM 2334 C C . TYR A 1 295 ? 10.098 -8.405 -22.355 1.00 98.31 295 TYR A C 1
ATOM 2336 O O . TYR A 1 295 ? 9.343 -9.177 -22.945 1.00 98.31 295 TYR A O 1
ATOM 2344 N N . ASN A 1 296 ? 11.286 -8.806 -21.907 1.00 98.06 296 ASN A N 1
ATOM 2345 C CA . ASN A 1 296 ? 11.687 -10.205 -21.970 1.00 98.06 296 ASN A CA 1
ATOM 2346 C C . ASN A 1 296 ? 10.865 -11.024 -20.962 1.00 98.06 296 ASN A C 1
ATOM 2348 O O . ASN A 1 296 ? 10.312 -10.476 -20.004 1.00 98.06 296 ASN A O 1
ATOM 2352 N N . GLU A 1 297 ? 10.821 -12.339 -21.174 1.00 97.94 297 GLU A N 1
ATOM 2353 C CA . GLU A 1 297 ? 10.140 -13.290 -20.289 1.00 97.94 297 GLU A CA 1
ATOM 2354 C C . GLU A 1 297 ? 10.621 -13.149 -18.838 1.00 97.94 297 GLU A C 1
ATOM 2356 O O . GLU A 1 297 ? 11.795 -12.847 -18.582 1.00 97.94 297 GLU A O 1
ATOM 2361 N N . LYS A 1 298 ? 9.698 -13.336 -17.893 1.00 98.00 298 LYS A N 1
ATOM 2362 C CA . LYS A 1 298 ? 9.957 -13.293 -16.449 1.00 98.00 298 LYS A CA 1
ATOM 2363 C C . LYS A 1 298 ? 9.325 -14.508 -15.790 1.00 98.00 298 LYS A C 1
ATOM 2365 O O . LYS A 1 298 ? 8.324 -15.022 -16.281 1.00 98.00 298 LYS A O 1
ATOM 2370 N N . VAL A 1 299 ? 9.889 -14.947 -14.674 1.00 97.62 299 VAL A N 1
ATOM 2371 C CA . VAL A 1 299 ? 9.326 -16.029 -13.860 1.00 97.62 299 VAL A CA 1
ATOM 2372 C C . VAL A 1 299 ? 9.218 -15.540 -12.425 1.00 97.62 299 VAL A C 1
ATOM 2374 O O . VAL A 1 299 ? 10.205 -15.068 -11.871 1.00 97.62 299 VAL A O 1
ATOM 2377 N N . LEU A 1 300 ? 8.024 -15.639 -11.843 1.00 97.00 300 LEU A N 1
ATOM 2378 C CA . LEU A 1 300 ? 7.753 -15.284 -10.450 1.00 97.00 300 LEU A CA 1
ATOM 2379 C C . LEU A 1 300 ? 7.137 -16.484 -9.745 1.00 97.00 300 LEU A C 1
ATOM 2381 O O . LEU A 1 300 ? 6.088 -16.967 -10.170 1.00 97.00 300 LEU A O 1
ATOM 2385 N N . PHE A 1 301 ? 7.776 -16.978 -8.686 1.00 96.00 301 PHE A N 1
ATOM 2386 C CA . PHE A 1 301 ? 7.295 -18.119 -7.900 1.00 96.00 301 PHE A CA 1
ATOM 2387 C C . PHE A 1 301 ? 6.969 -19.350 -8.768 1.00 96.00 301 PHE A C 1
ATOM 2389 O O . PHE A 1 301 ? 5.961 -20.030 -8.576 1.00 96.00 301 PHE A O 1
ATOM 2396 N N . GLY A 1 302 ? 7.798 -19.598 -9.788 1.00 94.38 302 GLY A N 1
ATOM 2397 C CA . GLY A 1 302 ? 7.613 -20.680 -10.762 1.00 94.38 302 GLY A CA 1
ATOM 2398 C C . GLY A 1 302 ? 6.550 -20.428 -11.841 1.00 94.38 302 GLY A C 1
ATOM 2399 O O . GLY A 1 302 ? 6.359 -21.283 -12.702 1.00 94.38 302 GLY A O 1
ATOM 2400 N N . GLN A 1 303 ? 5.876 -19.274 -11.838 1.00 96.50 303 GLN A N 1
ATOM 2401 C CA . GLN A 1 303 ? 4.880 -18.898 -12.844 1.00 96.50 303 GLN A CA 1
ATOM 2402 C C . GLN A 1 303 ? 5.502 -18.000 -13.919 1.00 96.50 303 GLN A C 1
ATOM 2404 O O . GLN A 1 303 ? 6.081 -16.956 -13.612 1.00 96.50 303 GLN A O 1
ATOM 2409 N N . SER A 1 304 ? 5.375 -18.399 -15.188 1.00 96.00 304 SER A N 1
ATOM 2410 C CA . SER A 1 304 ? 5.915 -17.646 -16.325 1.00 96.00 304 SER A CA 1
ATOM 2411 C C . SER A 1 304 ? 5.019 -16.481 -16.737 1.00 96.00 304 SER A C 1
ATOM 2413 O O . SER A 1 304 ? 3.810 -16.622 -16.921 1.00 96.00 304 SER A O 1
ATOM 2415 N N . ILE A 1 305 ? 5.651 -15.343 -16.995 1.00 96.62 305 ILE A N 1
ATOM 2416 C CA . ILE A 1 305 ? 5.068 -14.158 -17.611 1.00 96.62 305 ILE A CA 1
ATOM 2417 C C . ILE A 1 305 ? 5.641 -14.043 -19.020 1.00 96.62 305 ILE A C 1
ATOM 2419 O O . ILE A 1 305 ? 6.843 -13.844 -19.213 1.00 96.62 305 ILE A O 1
ATOM 2423 N N . THR A 1 306 ? 4.765 -14.173 -20.014 1.00 96.56 306 THR A N 1
ATOM 2424 C CA . THR A 1 306 ? 5.145 -14.225 -21.428 1.00 96.56 306 THR A CA 1
ATOM 2425 C C . THR A 1 306 ? 5.858 -12.952 -21.887 1.00 96.56 306 THR A C 1
ATOM 2427 O O . THR A 1 306 ? 5.391 -11.839 -21.638 1.00 96.56 306 THR A O 1
ATOM 2430 N N . ALA A 1 307 ? 6.946 -13.124 -22.642 1.00 97.31 307 ALA A N 1
ATOM 2431 C CA . ALA A 1 307 ? 7.648 -12.022 -23.292 1.00 97.31 307 ALA A CA 1
ATOM 2432 C C . ALA A 1 307 ? 6.714 -11.185 -24.190 1.00 97.31 307 ALA A C 1
ATOM 2434 O O . ALA A 1 307 ? 5.803 -11.701 -24.839 1.00 97.31 307 ALA A O 1
ATOM 2435 N N . GLY A 1 308 ? 6.959 -9.876 -24.254 1.00 96.25 308 GLY A N 1
ATOM 2436 C CA . GLY A 1 308 ? 6.183 -8.938 -25.066 1.00 96.25 308 GLY A CA 1
ATOM 2437 C C . GLY A 1 308 ? 4.801 -8.591 -24.504 1.00 96.25 308 GLY A C 1
ATOM 2438 O O . GLY A 1 308 ? 4.053 -7.864 -25.163 1.00 96.25 308 GLY A O 1
ATOM 2439 N N . MET A 1 309 ? 4.445 -9.071 -23.304 1.00 96.69 309 MET A N 1
ATOM 2440 C CA . MET A 1 309 ? 3.228 -8.640 -22.615 1.00 96.69 309 MET A CA 1
ATOM 2441 C C . MET A 1 309 ? 3.241 -7.116 -22.419 1.00 96.69 309 MET A C 1
ATOM 2443 O O . MET A 1 309 ? 4.278 -6.517 -22.140 1.00 96.69 309 MET A O 1
ATOM 2447 N N . LYS A 1 310 ? 2.083 -6.460 -22.583 1.00 97.25 310 LYS A N 1
ATOM 2448 C CA . LYS A 1 310 ? 1.977 -5.024 -22.289 1.00 97.25 310 LYS A CA 1
ATOM 2449 C C . LYS A 1 310 ? 2.306 -4.785 -20.813 1.00 97.25 310 LYS A C 1
ATOM 2451 O O . LYS A 1 310 ? 1.776 -5.496 -19.965 1.00 97.25 310 LYS A O 1
ATOM 2456 N N . ALA A 1 311 ? 3.145 -3.794 -20.519 1.00 97.25 311 ALA A N 1
ATOM 2457 C CA . ALA A 1 311 ? 3.718 -3.611 -19.183 1.00 97.25 311 ALA A CA 1
ATOM 2458 C C . ALA A 1 311 ? 2.673 -3.348 -18.081 1.00 97.25 311 ALA A C 1
ATOM 2460 O O . ALA A 1 311 ? 2.856 -3.759 -16.943 1.00 97.25 311 ALA A O 1
ATOM 2461 N N . ASP A 1 312 ? 1.557 -2.693 -18.409 1.00 96.25 312 ASP A N 1
ATOM 2462 C CA . ASP A 1 312 ? 0.420 -2.498 -17.502 1.00 96.25 312 ASP A CA 1
ATOM 2463 C C . ASP A 1 312 ? -0.259 -3.827 -17.143 1.00 96.25 312 ASP A C 1
ATOM 2465 O O . ASP A 1 312 ? -0.535 -4.097 -15.974 1.00 96.25 312 ASP A O 1
ATOM 2469 N N . LYS A 1 313 ? -0.463 -4.696 -18.139 1.00 97.69 313 LYS A N 1
ATOM 2470 C CA . LYS A 1 313 ? -0.976 -6.053 -17.924 1.00 97.69 313 LYS A CA 1
ATOM 2471 C C . LYS A 1 313 ? 0.037 -6.933 -17.188 1.00 97.69 313 LYS A C 1
ATOM 2473 O O . LYS A 1 313 ? -0.359 -7.708 -16.325 1.00 97.69 313 LYS A O 1
ATOM 2478 N N . GLU A 1 314 ? 1.321 -6.806 -17.510 1.00 98.06 314 GLU A N 1
ATOM 2479 C CA . GLU A 1 314 ? 2.399 -7.521 -16.825 1.00 98.06 314 GLU A CA 1
ATOM 2480 C C . GLU A 1 314 ? 2.447 -7.158 -15.338 1.00 98.06 314 GLU A C 1
ATOM 2482 O O . GLU A 1 314 ? 2.468 -8.052 -14.493 1.00 98.06 314 GLU A O 1
ATOM 2487 N N . LEU A 1 315 ? 2.403 -5.864 -15.012 1.00 98.44 315 LEU A N 1
ATOM 2488 C CA . LEU A 1 315 ? 2.329 -5.385 -13.635 1.00 98.44 315 LEU A CA 1
ATOM 2489 C C . LEU A 1 315 ? 1.113 -5.976 -12.916 1.00 98.44 315 LEU A C 1
ATOM 2491 O O . LEU A 1 315 ? 1.246 -6.494 -11.807 1.00 98.44 315 LEU A O 1
ATOM 2495 N N . PHE A 1 316 ? -0.057 -5.933 -13.560 1.00 97.88 316 PHE A N 1
ATOM 2496 C CA . PHE A 1 316 ? -1.286 -6.480 -12.995 1.00 97.88 316 PHE A CA 1
ATOM 2497 C C . PHE A 1 316 ? -1.147 -7.971 -12.655 1.00 97.88 316 PHE A C 1
ATOM 2499 O O . PHE A 1 316 ? -1.432 -8.356 -11.521 1.00 97.88 316 PHE A O 1
ATOM 2506 N N . VAL A 1 317 ? -0.675 -8.787 -13.604 1.00 98.19 317 VAL A N 1
ATOM 2507 C CA . VAL A 1 317 ? -0.484 -10.237 -13.421 1.00 98.19 317 VAL A CA 1
ATOM 2508 C C . VAL A 1 317 ? 0.564 -10.524 -12.346 1.00 98.19 317 VAL A C 1
ATOM 2510 O O . VAL A 1 317 ? 0.351 -11.382 -11.499 1.00 98.19 317 VAL A O 1
ATOM 2513 N N . SER A 1 318 ? 1.668 -9.779 -12.326 1.00 98.44 318 SER A N 1
ATOM 2514 C CA . SER A 1 318 ? 2.744 -9.969 -11.342 1.00 98.44 318 SER A CA 1
ATOM 2515 C C . SER A 1 318 ? 2.273 -9.698 -9.913 1.00 98.44 318 SER A C 1
ATOM 2517 O O . SER A 1 318 ? 2.557 -10.470 -8.999 1.00 98.44 318 SER A O 1
ATOM 2519 N N . LEU A 1 319 ? 1.509 -8.619 -9.717 1.00 98.62 319 LEU A N 1
ATOM 2520 C CA . LEU A 1 319 ? 0.919 -8.300 -8.419 1.00 98.62 319 LEU A CA 1
ATOM 2521 C C . LEU A 1 319 ? -0.208 -9.272 -8.038 1.00 98.62 319 LEU A C 1
ATOM 2523 O O . LEU A 1 319 ? -0.433 -9.489 -6.853 1.00 98.62 319 LEU A O 1
ATOM 2527 N N . ASP A 1 320 ? -0.911 -9.862 -9.009 1.00 98.44 320 ASP A N 1
ATOM 2528 C CA . ASP A 1 320 ? -1.909 -10.910 -8.757 1.00 98.44 320 ASP A CA 1
ATOM 2529 C C . ASP A 1 320 ? -1.255 -12.224 -8.299 1.00 98.44 320 ASP A C 1
ATOM 2531 O O . ASP A 1 320 ? -1.681 -12.816 -7.310 1.00 98.44 320 ASP A O 1
ATOM 2535 N N . ILE A 1 321 ? -0.148 -12.626 -8.931 1.00 98.44 321 ILE A N 1
ATOM 2536 C CA . ILE A 1 321 ? 0.681 -13.748 -8.471 1.00 98.44 321 ILE A CA 1
ATOM 2537 C C . ILE A 1 321 ? 1.129 -13.516 -7.020 1.00 98.44 321 ILE A C 1
ATOM 2539 O O . ILE A 1 321 ? 0.961 -14.396 -6.175 1.00 98.44 321 ILE A O 1
ATOM 2543 N N . LEU A 1 322 ? 1.655 -12.323 -6.715 1.00 98.56 322 LEU A N 1
ATOM 2544 C CA . LEU A 1 322 ? 2.118 -11.983 -5.369 1.00 98.56 322 LEU A CA 1
ATOM 2545 C C . LEU A 1 322 ? 0.973 -11.983 -4.343 1.00 98.56 322 LEU A C 1
ATOM 2547 O O . LEU A 1 322 ? 1.116 -12.543 -3.261 1.00 98.56 322 LEU A O 1
ATOM 2551 N N . PHE A 1 323 ? -0.175 -11.394 -4.678 1.00 98.75 323 PHE A N 1
ATOM 2552 C CA . PHE A 1 323 ? -1.354 -11.339 -3.807 1.00 98.75 323 PHE A CA 1
ATOM 2553 C C . PHE A 1 323 ? -1.939 -12.722 -3.477 1.00 98.75 323 PHE A C 1
ATOM 2555 O O . PHE A 1 323 ? -2.419 -12.962 -2.361 1.00 98.75 323 PHE A O 1
ATOM 2562 N N . ASN A 1 324 ? -1.873 -13.645 -4.436 1.00 98.38 324 ASN A N 1
ATOM 2563 C CA . ASN A 1 324 ? -2.333 -15.019 -4.264 1.00 98.38 324 ASN A CA 1
ATOM 2564 C C . ASN A 1 324 ? -1.311 -15.916 -3.548 1.00 98.38 324 ASN A C 1
ATOM 2566 O O . ASN A 1 324 ? -1.618 -17.070 -3.247 1.00 98.38 324 ASN A O 1
ATOM 2570 N N . HIS A 1 325 ? -0.128 -15.400 -3.203 1.00 98.38 325 HIS A N 1
ATOM 2571 C CA . HIS A 1 325 ? 0.825 -16.138 -2.385 1.00 98.38 325 HIS A CA 1
ATOM 2572 C C . HIS A 1 325 ? 0.221 -16.447 -0.993 1.00 98.38 325 HIS A C 1
ATOM 2574 O O . HIS A 1 325 ? -0.363 -15.560 -0.352 1.00 98.38 325 HIS A O 1
ATOM 2580 N N . PRO A 1 326 ? 0.362 -17.684 -0.471 1.00 97.69 326 PRO A N 1
ATOM 2581 C CA . PRO A 1 326 ? -0.301 -18.114 0.764 1.00 97.69 326 PRO A CA 1
ATOM 2582 C C . PRO A 1 326 ? 0.087 -17.284 1.993 1.00 97.69 326 PRO A C 1
ATOM 2584 O O . PRO A 1 326 ? -0.752 -17.076 2.867 1.00 97.69 326 PRO A O 1
ATOM 2587 N N . ASN A 1 327 ? 1.309 -16.739 2.035 1.00 98.44 327 ASN A N 1
ATOM 2588 C CA . ASN A 1 327 ? 1.751 -15.879 3.138 1.00 98.44 327 ASN A CA 1
ATOM 2589 C C . ASN A 1 327 ? 0.965 -14.568 3.283 1.00 98.44 327 ASN A C 1
ATOM 2591 O O . ASN A 1 327 ? 0.943 -14.036 4.390 1.00 98.44 327 ASN A O 1
ATOM 2595 N N . VAL A 1 328 ? 0.341 -14.034 2.223 1.00 98.75 328 VAL A N 1
ATOM 2596 C CA . VAL A 1 328 ? -0.242 -12.677 2.272 1.00 98.75 328 VAL A CA 1
ATOM 2597 C C . VAL A 1 328 ? -1.304 -12.558 3.361 1.00 98.75 328 VAL A C 1
ATOM 2599 O O . VAL A 1 328 ? -1.262 -11.625 4.160 1.00 98.75 328 VAL A O 1
ATOM 2602 N N . GLY A 1 329 ? -2.201 -13.542 3.455 1.00 98.62 329 GLY A N 1
ATOM 2603 C CA . GLY A 1 329 ? -3.247 -13.583 4.478 1.00 98.62 329 GLY A CA 1
ATOM 2604 C C . GLY A 1 329 ? -2.706 -13.489 5.908 1.00 98.62 329 GLY A C 1
ATOM 2605 O O . GLY A 1 329 ? -2.988 -12.497 6.586 1.00 98.62 329 GLY A O 1
ATOM 2606 N N . PRO A 1 330 ? -1.918 -14.466 6.395 1.00 98.69 330 PRO A N 1
ATOM 2607 C CA . PRO A 1 330 ? -1.380 -14.436 7.754 1.00 98.69 330 PRO A CA 1
ATOM 2608 C C . PRO A 1 330 ? -0.427 -13.263 8.009 1.00 98.69 330 PRO A C 1
ATOM 2610 O O . PRO A 1 330 ? -0.445 -12.690 9.103 1.00 98.69 330 PRO A O 1
ATOM 2613 N N . PHE A 1 331 ? 0.380 -12.869 7.020 1.00 98.69 331 PHE A N 1
ATOM 2614 C CA . PHE A 1 331 ? 1.336 -11.774 7.167 1.00 98.69 331 PHE A CA 1
ATOM 2615 C C . PHE A 1 331 ? 0.632 -10.426 7.367 1.00 98.69 331 PHE A C 1
ATOM 2617 O O . PHE A 1 331 ? 0.914 -9.716 8.336 1.00 98.69 331 PHE A O 1
ATOM 2624 N N . ILE A 1 332 ? -0.331 -10.091 6.505 1.00 98.69 332 ILE A N 1
ATOM 2625 C CA . ILE A 1 332 ? -1.062 -8.821 6.586 1.00 98.69 332 ILE A CA 1
ATOM 2626 C C . ILE A 1 332 ? -2.046 -8.809 7.753 1.00 98.69 332 ILE A C 1
ATOM 2628 O O . ILE A 1 332 ? -2.147 -7.793 8.443 1.00 98.69 332 ILE A O 1
ATOM 2632 N N . SER A 1 333 ? -2.690 -9.938 8.059 1.00 98.62 333 SER A N 1
ATOM 2633 C CA . SER A 1 333 ? -3.577 -10.050 9.225 1.00 98.62 333 SER A CA 1
ATOM 2634 C C . SER A 1 333 ? -2.844 -9.728 10.526 1.00 98.62 333 SER A C 1
ATOM 2636 O O . SER A 1 333 ? -3.317 -8.911 11.314 1.00 98.62 333 SER A O 1
ATOM 2638 N N . ARG A 1 334 ? -1.642 -10.291 10.726 1.00 98.50 334 ARG A N 1
ATOM 2639 C CA . ARG A 1 334 ? -0.800 -9.983 11.892 1.00 98.50 334 ARG A CA 1
ATOM 2640 C C . ARG A 1 334 ? -0.511 -8.486 11.998 1.00 98.50 334 ARG A C 1
ATOM 2642 O O . ARG A 1 334 ? -0.689 -7.913 13.071 1.00 98.50 334 ARG A O 1
ATOM 2649 N N . GLN A 1 335 ? -0.088 -7.855 10.902 1.00 98.31 335 GLN A N 1
ATOM 2650 C CA . GLN A 1 335 ? 0.241 -6.430 10.903 1.00 98.31 335 GLN A CA 1
ATOM 2651 C C . GLN A 1 335 ? -0.983 -5.558 11.204 1.00 98.31 335 GLN A C 1
ATOM 2653 O O . GLN A 1 335 ? -0.896 -4.654 12.033 1.00 98.31 335 GLN A O 1
ATOM 2658 N N . LEU A 1 336 ? -2.134 -5.841 10.589 1.00 98.44 336 LEU A N 1
ATOM 2659 C CA . LEU A 1 336 ? -3.366 -5.088 10.830 1.00 98.44 336 LEU A CA 1
ATOM 2660 C C . LEU A 1 336 ? -3.829 -5.208 12.2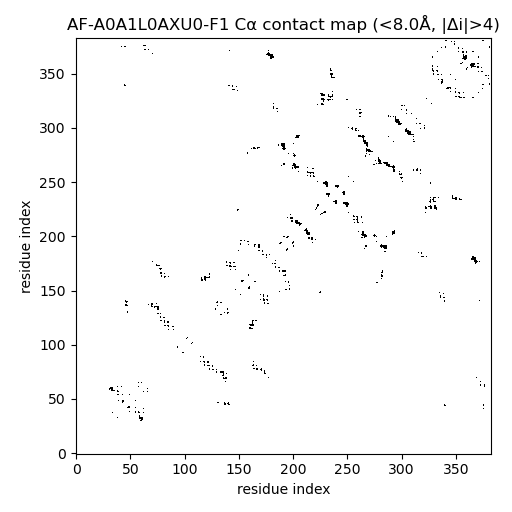84 1.00 98.44 336 LEU A C 1
ATOM 2662 O O . LEU A 1 336 ? -4.130 -4.186 12.900 1.00 98.44 336 LEU A O 1
ATOM 2666 N N . ILE A 1 337 ? -3.800 -6.412 12.868 1.00 98.06 337 ILE A N 1
ATOM 2667 C CA . ILE A 1 337 ? -4.118 -6.596 14.292 1.00 98.06 337 ILE A CA 1
ATOM 2668 C C . ILE A 1 337 ? -3.173 -5.756 15.164 1.00 98.06 337 ILE A C 1
ATOM 2670 O O . ILE A 1 337 ? -3.632 -5.056 16.068 1.00 98.06 337 ILE A O 1
ATOM 2674 N N . GLN A 1 338 ? -1.870 -5.764 14.861 1.00 97.31 338 GLN A N 1
ATOM 2675 C CA . GLN A 1 338 ? -0.869 -4.976 15.586 1.00 97.31 338 GLN A CA 1
ATOM 2676 C C . GLN A 1 338 ? -1.088 -3.471 15.493 1.00 97.31 338 GLN A C 1
ATOM 2678 O O . GLN A 1 338 ? -0.850 -2.758 16.467 1.00 97.31 338 GLN A O 1
ATOM 2683 N N . ARG A 1 339 ? -1.541 -2.969 14.341 1.00 96.81 339 ARG A N 1
ATOM 2684 C CA . ARG A 1 339 ? -1.759 -1.529 14.147 1.00 96.81 339 ARG A CA 1
ATOM 2685 C C . ARG A 1 339 ? -3.118 -1.052 14.651 1.00 96.81 339 ARG A C 1
ATOM 2687 O O . ARG A 1 339 ? -3.271 0.148 14.900 1.00 96.81 339 ARG A O 1
ATOM 2694 N N . LEU A 1 340 ? -4.096 -1.944 14.803 1.00 95.25 340 LEU A N 1
ATOM 2695 C CA . LEU A 1 340 ? -5.454 -1.598 15.230 1.00 95.25 340 LEU A CA 1
ATOM 2696 C C . LEU A 1 340 ? -5.714 -1.890 16.712 1.00 95.25 340 LEU A C 1
ATOM 2698 O O . LEU A 1 340 ? -6.239 -1.019 17.402 1.00 95.25 340 LEU A O 1
ATOM 2702 N N . VAL A 1 341 ? -5.340 -3.072 17.210 1.00 93.06 341 VAL A N 1
ATOM 2703 C CA . VAL A 1 341 ? -5.887 -3.597 18.475 1.00 93.06 341 VAL A CA 1
ATOM 2704 C C . VAL A 1 341 ? -4.822 -4.084 19.460 1.00 93.06 341 VAL A C 1
ATOM 2706 O O . VAL A 1 341 ? -4.906 -3.741 20.638 1.00 93.06 341 VAL A O 1
ATOM 2709 N N . SER A 1 342 ? -3.857 -4.909 19.037 1.00 91.62 342 SER A N 1
ATOM 2710 C CA . SER A 1 342 ? -2.987 -5.645 19.972 1.00 91.62 342 SER A CA 1
ATOM 2711 C C . SER A 1 342 ? -1.561 -5.818 19.464 1.00 91.62 342 SER A C 1
ATOM 2713 O O . SER A 1 342 ? -1.341 -6.447 18.435 1.00 91.62 342 SER A O 1
ATOM 2715 N N . SER A 1 343 ? -0.571 -5.361 20.238 1.00 91.94 343 SER A N 1
ATOM 2716 C CA . SER A 1 343 ? 0.855 -5.449 19.883 1.00 91.94 343 SER A CA 1
ATOM 2717 C C . SER A 1 343 ? 1.392 -6.883 19.757 1.00 91.94 343 SER A C 1
ATOM 2719 O O . SER A 1 343 ? 2.361 -7.111 19.032 1.00 91.94 343 SER A O 1
ATOM 2721 N N . ASN A 1 344 ? 0.783 -7.848 20.454 1.00 92.38 344 ASN A N 1
ATOM 2722 C CA . ASN A 1 344 ? 1.208 -9.250 20.462 1.00 92.38 344 ASN A CA 1
ATOM 2723 C C . ASN A 1 344 ? 0.004 -10.186 20.241 1.00 92.38 344 ASN A C 1
ATOM 2725 O O . ASN A 1 344 ? -0.510 -10.756 21.207 1.00 92.38 344 ASN A O 1
ATOM 2729 N N . PRO A 1 345 ? -0.496 -10.303 18.997 1.00 95.81 345 PRO A N 1
ATOM 2730 C CA . PRO A 1 345 ? -1.638 -11.157 18.694 1.00 95.81 345 PRO A CA 1
ATOM 2731 C C . PRO A 1 345 ? -1.307 -12.641 18.877 1.00 95.81 345 PRO A C 1
ATOM 2733 O O . PRO A 1 345 ? -0.209 -13.091 18.540 1.00 95.81 345 PRO A O 1
ATOM 2736 N N . SER A 1 346 ? -2.273 -13.404 19.392 1.00 96.69 346 SER A N 1
ATOM 2737 C CA . SER A 1 346 ? -2.148 -14.856 19.520 1.00 96.69 346 SER A CA 1
ATOM 2738 C C . SER A 1 346 ? -2.135 -15.525 18.130 1.00 96.69 346 SER A C 1
ATOM 2740 O O . SER A 1 346 ? -2.710 -14.982 17.180 1.00 96.69 346 SER A O 1
ATOM 2742 N N . PRO A 1 347 ? -1.512 -16.711 17.977 1.00 97.38 347 PRO A N 1
ATOM 2743 C CA . PRO A 1 347 ? -1.575 -17.466 16.723 1.00 97.38 347 PRO A CA 1
ATOM 2744 C C . PRO A 1 347 ? -3.014 -17.786 16.281 1.00 97.38 347 PRO A C 1
ATOM 2746 O O . PRO A 1 347 ? -3.317 -17.725 15.090 1.00 97.38 347 PRO A O 1
ATOM 2749 N N . ASP A 1 348 ? -3.915 -18.063 17.228 1.00 97.81 348 ASP A N 1
ATOM 2750 C CA . ASP A 1 348 ? -5.323 -18.348 16.931 1.00 97.81 348 ASP A CA 1
ATOM 2751 C C . ASP A 1 348 ? -6.073 -17.112 16.424 1.00 97.81 348 ASP A C 1
ATOM 2753 O O . ASP A 1 348 ? -6.859 -17.220 15.482 1.00 97.81 348 ASP A O 1
ATOM 2757 N N . TYR A 1 349 ? -5.791 -15.930 16.979 1.00 97.75 349 TYR A N 1
ATOM 2758 C CA . TYR A 1 349 ? -6.362 -14.679 16.482 1.00 97.75 349 TYR A CA 1
ATOM 2759 C C . TYR A 1 349 ? -5.882 -14.387 15.055 1.00 97.75 349 TYR A C 1
ATOM 2761 O O . TYR A 1 349 ? -6.696 -14.134 14.167 1.00 97.75 349 TYR A O 1
ATOM 2769 N N . ILE A 1 350 ? -4.578 -14.528 14.785 1.00 98.50 350 ILE A N 1
ATOM 2770 C CA . ILE A 1 350 ? -4.042 -14.382 13.420 1.00 98.50 350 ILE A CA 1
ATOM 2771 C C . ILE A 1 350 ? -4.723 -15.365 12.473 1.00 98.50 350 ILE A C 1
ATOM 2773 O O . ILE A 1 350 ? -5.142 -14.961 11.394 1.00 98.50 350 ILE A O 1
ATOM 2777 N N . LYS A 1 351 ? -4.880 -16.629 12.876 1.00 98.62 351 LYS A N 1
ATOM 2778 C CA . LYS A 1 351 ? -5.529 -17.660 12.062 1.00 98.62 351 LYS A CA 1
ATOM 2779 C C . LYS A 1 351 ? -6.963 -17.293 11.685 1.00 98.62 351 LYS A C 1
ATOM 2781 O O . LYS A 1 351 ? -7.333 -17.457 10.521 1.00 98.62 351 LYS A O 1
ATOM 2786 N N . ARG A 1 352 ? -7.773 -16.804 12.631 1.00 98.44 352 ARG A N 1
ATOM 2787 C CA . ARG A 1 352 ? -9.161 -16.388 12.356 1.00 98.44 352 ARG A CA 1
ATOM 2788 C C . ARG A 1 352 ? -9.205 -15.245 11.348 1.00 98.44 352 ARG A C 1
ATOM 2790 O O . ARG A 1 352 ? -9.904 -15.347 10.344 1.00 98.44 352 ARG A O 1
ATOM 2797 N N . ILE A 1 353 ? -8.391 -14.211 11.551 1.00 98.62 353 ILE A N 1
ATOM 2798 C CA . ILE A 1 353 ? -8.358 -13.052 10.650 1.00 98.62 353 ILE A CA 1
ATOM 2799 C C . ILE A 1 353 ? -7.766 -13.407 9.284 1.00 98.62 353 ILE A C 1
ATOM 2801 O O . ILE A 1 353 ? -8.303 -12.990 8.263 1.00 98.62 353 ILE A O 1
ATOM 2805 N N . ALA A 1 354 ? -6.733 -14.247 9.234 1.00 98.75 354 ALA A N 1
ATOM 2806 C CA . ALA A 1 354 ? -6.159 -14.735 7.984 1.00 98.75 354 ALA A CA 1
ATOM 2807 C C . ALA A 1 354 ? -7.144 -15.605 7.195 1.00 98.75 354 ALA A C 1
ATOM 2809 O O . ALA A 1 354 ? -7.120 -15.588 5.967 1.00 98.75 354 ALA A O 1
ATOM 2810 N N . THR A 1 355 ? -8.030 -16.333 7.881 1.00 98.75 355 THR A N 1
ATOM 2811 C CA . THR A 1 355 ? -9.122 -17.074 7.238 1.00 98.75 355 THR A CA 1
ATOM 2812 C C . THR A 1 355 ? -10.087 -16.109 6.550 1.00 98.75 355 THR A C 1
ATOM 2814 O O . THR A 1 355 ? -10.343 -16.287 5.366 1.00 98.75 355 THR A O 1
ATOM 2817 N N . VAL A 1 356 ? -10.511 -15.040 7.238 1.00 98.75 356 VAL A N 1
ATOM 2818 C CA . VAL A 1 356 ? -11.364 -13.979 6.661 1.00 98.75 356 VAL A CA 1
ATOM 2819 C C . VAL A 1 356 ? -10.660 -13.233 5.524 1.00 98.75 356 VAL A C 1
ATOM 2821 O O . VAL A 1 356 ? -11.275 -12.915 4.513 1.00 98.75 356 VAL A O 1
ATOM 2824 N N . PHE A 1 357 ? -9.356 -12.969 5.648 1.00 98.81 357 PHE A N 1
ATOM 2825 C CA . PHE A 1 357 ? -8.584 -12.372 4.558 1.00 98.81 357 PHE A CA 1
ATOM 2826 C C . PHE A 1 357 ? -8.555 -13.292 3.336 1.00 98.81 357 PHE A C 1
ATOM 2828 O O . PHE A 1 357 ? -8.631 -12.824 2.205 1.00 98.81 357 PHE A O 1
ATOM 2835 N N . ASN A 1 358 ? -8.392 -14.599 3.542 1.00 98.69 358 ASN A N 1
ATOM 2836 C CA . ASN A 1 358 ? -8.310 -15.551 2.444 1.00 98.69 358 ASN A CA 1
ATOM 2837 C C . ASN A 1 358 ? -9.653 -15.729 1.727 1.00 98.69 358 ASN A C 1
ATOM 2839 O O . ASN A 1 358 ? -9.641 -15.939 0.516 1.00 98.69 358 ASN A O 1
ATOM 2843 N N . ASP A 1 359 ? -10.757 -15.627 2.465 1.00 98.31 359 ASP A N 1
ATOM 2844 C CA . ASP A 1 359 ? -12.130 -15.675 1.974 1.00 98.31 359 ASP A CA 1
ATOM 2845 C C . ASP A 1 359 ? -13.055 -14.977 2.988 1.00 98.31 359 ASP A C 1
ATOM 2847 O O . ASP A 1 359 ? -13.167 -15.406 4.139 1.00 98.31 359 ASP A O 1
ATOM 2851 N N . ASN A 1 360 ? -13.734 -13.910 2.565 1.00 97.75 360 ASN A N 1
ATOM 2852 C CA . ASN A 1 360 ? -14.671 -13.162 3.406 1.00 97.75 360 ASN A CA 1
ATOM 2853 C C . ASN A 1 360 ? -16.001 -13.900 3.689 1.00 97.75 360 ASN A C 1
ATOM 2855 O O . ASN A 1 360 ? -16.871 -13.346 4.360 1.00 97.75 360 ASN A O 1
ATOM 2859 N N . GLY A 1 361 ? -16.170 -15.126 3.187 1.00 96.56 361 GLY A N 1
ATOM 2860 C CA . GLY A 1 361 ? -17.403 -15.915 3.248 1.00 96.56 361 GLY A CA 1
ATOM 2861 C C . GLY A 1 361 ? -18.224 -15.869 1.955 1.00 96.56 361 GLY A C 1
ATOM 2862 O O . GLY A 1 361 ? -19.174 -16.637 1.811 1.00 96.56 361 GLY A O 1
ATOM 2863 N N . GLU A 1 362 ? -17.844 -15.010 1.007 1.00 97.19 362 GLU A N 1
ATOM 2864 C CA . GLU A 1 362 ? -18.445 -14.884 -0.327 1.00 97.19 362 GLU A CA 1
ATOM 2865 C C . GLU A 1 362 ? -17.454 -15.253 -1.449 1.00 97.19 362 GLU A C 1
ATOM 2867 O O . GLU A 1 362 ? -17.723 -15.022 -2.629 1.00 97.19 362 GLU A O 1
ATOM 2872 N N . GLY A 1 363 ? -16.300 -15.833 -1.107 1.00 96.75 363 GLY A N 1
ATOM 2873 C CA . GLY A 1 363 ? -15.235 -16.178 -2.046 1.00 96.75 363 GLY A CA 1
ATOM 2874 C C . GLY A 1 363 ? -14.326 -15.002 -2.410 1.00 96.75 363 GLY A C 1
ATOM 2875 O O . GLY A 1 363 ? -13.549 -15.109 -3.362 1.00 96.75 363 GLY A O 1
ATOM 2876 N N . ILE A 1 364 ? -14.407 -13.872 -1.695 1.00 98.31 364 ILE A N 1
ATOM 2877 C CA . ILE A 1 364 ? -13.600 -12.680 -1.979 1.00 98.31 364 ILE A CA 1
ATOM 2878 C C . ILE A 1 364 ? -12.385 -12.655 -1.052 1.00 98.31 364 ILE A C 1
ATOM 2880 O O . ILE A 1 364 ? -12.487 -12.411 0.150 1.00 98.31 364 ILE A O 1
ATOM 2884 N N . ARG A 1 365 ? -11.204 -12.862 -1.638 1.00 98.62 365 ARG A N 1
ATOM 2885 C CA . ARG A 1 365 ? -9.913 -12.704 -0.961 1.00 98.62 365 ARG A CA 1
ATOM 2886 C C . ARG A 1 365 ? -9.566 -11.223 -0.810 1.00 98.62 365 ARG A C 1
ATOM 2888 O O . ARG A 1 365 ? -9.705 -10.453 -1.757 1.00 98.62 365 ARG A O 1
ATOM 2895 N N . GLY A 1 366 ? -9.019 -10.837 0.337 1.00 98.69 366 GLY A N 1
ATOM 2896 C CA . GLY A 1 366 ? -8.441 -9.517 0.587 1.00 98.69 366 GLY A CA 1
ATOM 2897 C C . GLY A 1 366 ? -9.459 -8.407 0.843 1.00 98.69 366 GLY A C 1
ATOM 2898 O O . GLY A 1 366 ? -9.090 -7.241 0.732 1.00 98.69 366 GLY A O 1
ATOM 2899 N N . ASP A 1 367 ? -10.710 -8.740 1.167 1.00 98.81 367 ASP A N 1
ATOM 2900 C CA . ASP A 1 367 ? -11.733 -7.770 1.569 1.00 98.81 367 ASP A CA 1
ATOM 2901 C C . ASP A 1 367 ? -11.370 -7.125 2.920 1.00 98.81 367 ASP A C 1
ATOM 2903 O O . ASP A 1 367 ? -11.492 -7.730 3.989 1.00 98.81 367 ASP A O 1
ATOM 2907 N N . LEU A 1 368 ? -10.902 -5.876 2.875 1.00 98.81 368 LEU A N 1
ATOM 2908 C CA . LEU A 1 368 ? -10.468 -5.150 4.064 1.00 98.81 368 LEU A CA 1
ATOM 2909 C C . LEU A 1 368 ? -11.638 -4.724 4.951 1.00 98.81 368 LEU A C 1
ATOM 2911 O O . LEU A 1 368 ? -11.431 -4.561 6.152 1.00 98.81 368 LEU A O 1
ATOM 2915 N N . ALA A 1 369 ? -12.856 -4.584 4.416 1.00 98.62 369 ALA A N 1
ATOM 2916 C CA . ALA A 1 369 ? -14.028 -4.310 5.241 1.00 98.62 369 ALA A CA 1
ATOM 2917 C C . ALA A 1 369 ? -14.304 -5.500 6.169 1.00 98.62 369 ALA A C 1
ATOM 2919 O O . ALA A 1 369 ? -14.370 -5.332 7.391 1.00 98.62 369 ALA A O 1
ATOM 2920 N N . ALA A 1 370 ? -14.358 -6.707 5.598 1.00 98.75 370 ALA A N 1
ATOM 2921 C CA . ALA A 1 370 ? -14.556 -7.945 6.347 1.00 98.75 370 ALA A CA 1
ATOM 2922 C C . ALA A 1 370 ? -13.424 -8.191 7.358 1.00 98.75 370 ALA A C 1
ATOM 2924 O O . ALA A 1 370 ? -13.682 -8.509 8.520 1.00 98.75 370 ALA A O 1
ATOM 2925 N N . VAL A 1 371 ? -12.167 -7.972 6.955 1.00 98.75 371 VAL A N 1
ATOM 2926 C CA . VAL A 1 371 ? -10.997 -8.131 7.834 1.00 98.75 371 VAL A CA 1
ATOM 2927 C C . VAL A 1 371 ? -11.028 -7.149 9.007 1.00 98.75 371 VAL A C 1
ATOM 2929 O O . VAL A 1 371 ? -10.836 -7.562 10.149 1.00 98.75 371 VAL A O 1
ATOM 2932 N N . VAL A 1 372 ? -11.291 -5.860 8.765 1.00 98.56 372 VAL A N 1
ATOM 2933 C CA . VAL A 1 372 ? -11.371 -4.845 9.832 1.00 98.56 372 VAL A CA 1
ATOM 2934 C C . VAL A 1 372 ? -12.507 -5.164 10.801 1.00 98.56 372 VAL A C 1
ATOM 2936 O O . VAL A 1 372 ? -12.321 -5.082 12.015 1.00 98.56 372 VAL A O 1
ATOM 2939 N N . GLN A 1 373 ? -13.669 -5.559 10.283 1.00 97.81 373 GLN A N 1
ATOM 2940 C CA . GLN A 1 373 ? -14.806 -5.957 11.104 1.00 97.81 373 GLN A CA 1
ATOM 2941 C C . GLN A 1 373 ? -14.472 -7.179 11.967 1.00 97.81 373 GLN A C 1
ATOM 2943 O O . GLN A 1 373 ? -14.717 -7.153 13.172 1.00 97.81 373 GLN A O 1
ATOM 2948 N N . ALA A 1 374 ? -13.858 -8.212 11.384 1.00 97.81 374 ALA A N 1
ATOM 2949 C CA . ALA A 1 374 ? -13.435 -9.400 12.115 1.00 97.81 374 ALA A CA 1
ATOM 2950 C C . ALA A 1 374 ? -12.425 -9.052 13.217 1.00 97.81 374 ALA A C 1
ATOM 2952 O O . ALA A 1 374 ? -12.595 -9.483 14.350 1.00 97.81 374 ALA A O 1
ATOM 2953 N N . ILE A 1 375 ? -11.432 -8.200 12.931 1.00 97.75 375 ILE A N 1
ATOM 2954 C CA . ILE A 1 375 ? -10.450 -7.731 13.920 1.00 97.75 375 ILE A CA 1
ATOM 2955 C C . ILE A 1 375 ? -11.139 -7.055 15.110 1.00 97.75 375 ILE A C 1
ATOM 2957 O O . ILE A 1 375 ? -10.810 -7.368 16.247 1.00 97.75 375 ILE A O 1
ATOM 2961 N N . LEU A 1 376 ? -12.081 -6.140 14.873 1.00 95.81 376 LEU A N 1
ATOM 2962 C CA . LEU A 1 376 ? -12.708 -5.339 15.935 1.00 95.81 376 LEU A CA 1
ATOM 2963 C C . LEU A 1 376 ? -13.761 -6.105 16.755 1.00 95.81 376 LEU A C 1
ATOM 2965 O O . LEU A 1 376 ? -14.126 -5.668 17.851 1.00 95.81 376 LEU A O 1
ATOM 2969 N N . LEU A 1 377 ? -14.260 -7.225 16.232 1.00 94.50 377 LEU A N 1
ATOM 2970 C CA . LEU A 1 377 ? -15.291 -8.043 16.876 1.00 94.50 377 LEU A CA 1
ATOM 2971 C C . LEU A 1 377 ? -14.761 -9.331 17.500 1.00 94.50 377 LEU A C 1
ATOM 2973 O O . LEU A 1 377 ? -15.509 -9.968 18.236 1.00 94.50 377 LEU A O 1
ATOM 2977 N N . ASP A 1 378 ? -13.510 -9.695 17.227 1.00 94.31 378 ASP A N 1
ATOM 2978 C CA . ASP A 1 378 ? -12.892 -10.926 17.714 1.00 94.31 378 ASP A CA 1
ATOM 2979 C C . ASP A 1 378 ? -12.872 -11.019 19.254 1.00 94.31 378 ASP A C 1
ATOM 2981 O O . ASP A 1 378 ? -12.700 -10.022 19.956 1.00 94.31 378 ASP A O 1
ATOM 2985 N N . ASP A 1 379 ? -13.014 -12.231 19.793 1.00 84.44 379 ASP A N 1
ATOM 2986 C CA . ASP A 1 379 ? -13.035 -12.488 21.239 1.00 84.44 379 ASP A CA 1
ATOM 2987 C C . ASP A 1 379 ? -11.683 -12.199 21.926 1.00 84.44 379 ASP A C 1
ATOM 2989 O O . ASP A 1 379 ? -11.647 -11.815 23.099 1.00 84.44 379 ASP A O 1
ATOM 2993 N N . ASP A 1 380 ? -10.560 -12.316 21.201 1.00 80.00 380 ASP A N 1
ATOM 2994 C CA . ASP A 1 380 ? -9.218 -11.971 21.696 1.00 80.00 380 ASP A CA 1
ATOM 2995 C C . ASP A 1 380 ? -9.035 -10.452 21.859 1.00 80.00 380 ASP A C 1
ATOM 2997 O O . ASP A 1 380 ? -8.044 -9.997 22.446 1.00 80.00 380 ASP A O 1
ATOM 3001 N N . VAL A 1 381 ? -10.010 -9.648 21.419 1.00 73.94 381 VAL A N 1
ATOM 3002 C CA . VAL A 1 381 ? -10.152 -8.237 21.786 1.00 73.94 381 VAL A CA 1
ATOM 3003 C C . VAL A 1 381 ? -10.586 -8.171 23.260 1.00 73.94 381 VAL A C 1
ATOM 3005 O O . VAL A 1 381 ? -11.663 -7.678 23.580 1.00 73.94 381 VAL A O 1
ATOM 3008 N N . LYS A 1 382 ? -9.730 -8.646 24.182 1.00 58.06 382 LYS A N 1
ATOM 3009 C CA . LYS A 1 382 ? -9.997 -8.800 25.628 1.00 58.06 382 LYS A CA 1
ATOM 3010 C C . LYS A 1 382 ? -10.702 -7.582 26.203 1.00 58.06 382 LYS A C 1
ATOM 3012 O O . LYS A 1 382 ? -10.053 -6.543 26.290 1.00 58.06 382 LYS A O 1
ATOM 3017 N N . VAL A 1 383 ? -11.997 -7.702 26.497 1.00 46.62 383 VAL A N 1
ATOM 3018 C CA . VAL A 1 383 ? -12.851 -6.649 27.079 1.00 46.62 383 VAL A CA 1
ATOM 3019 C C . VAL A 1 383 ? -12.262 -6.115 28.373 1.00 46.62 383 VAL A C 1
ATOM 3021 O O . VAL A 1 383 ? -11.793 -6.942 29.187 1.00 46.62 383 VAL A O 1
#

Radius of gyration: 27.27 Å; Cα contacts (8 Å, |Δi|>4): 599; chains: 1; bounding box: 90×77×72 Å